Protein AF-A0A5S9PCF1-F1 (afdb_monomer)

Secondary structure (DSSP, 8-state):
-PPP--B-TTT--B---TTS-HHHHHHHHHHHHHHHHHHHHHHHHHHHHHT-------GGGSTTHHHHHHHTT-TT----GGG-TTEE-SSPPTT-EEEEETTEEEEE---GGGSTTHHHHHHHHHHHHHHHHHHHHHHHHHHHHHHHHHTTT-TTHHHHHHHHHHTSPPSSSPPP--HHHHHHHHHHTT--HHHHHHHT-SSHHHHHHHTTPPPSS----GGGSTTHHHHHHHHHHHHHHHHHHHHHHHHHHHHHHTTGGGTEEEEEEGGG-TT-EEEEETTT--EEE-------PPP---SS--EEEEEETTTTEEEEEETTEEEEEEPPHHHHHHHS---------SGGGHHHHHTT-TTT--EEE---SS---------TT-EE--SSSSEEEE-SPPPSSS--PEEEEEE-

Structure (mmCIF, N/CA/C/O backbone):
data_AF-A0A5S9PCF1-F1
#
_entry.id   AF-A0A5S9PCF1-F1
#
loop_
_atom_site.group_PDB
_atom_site.id
_atom_site.type_symbol
_atom_site.label_atom_id
_atom_site.label_alt_id
_atom_site.label_comp_id
_atom_site.label_asym_id
_atom_site.label_entity_id
_atom_site.label_seq_id
_atom_site.pdbx_PDB_ins_code
_atom_site.Cartn_x
_atom_site.Cartn_y
_atom_site.Cartn_z
_atom_site.occupancy
_atom_site.B_iso_or_equiv
_atom_site.auth_seq_id
_atom_site.auth_comp_id
_atom_site.auth_asym_id
_atom_site.auth_atom_id
_atom_site.pdbx_PDB_model_num
ATOM 1 N N . MET A 1 1 ? 89.317 -14.027 -157.100 1.00 59.47 1 MET A N 1
ATOM 2 C CA . MET A 1 1 ? 90.362 -13.408 -156.250 1.00 59.47 1 MET A CA 1
ATOM 3 C C . MET A 1 1 ? 90.127 -13.886 -154.819 1.00 59.47 1 MET A C 1
ATOM 5 O O . MET A 1 1 ? 88.976 -14.189 -154.530 1.00 59.47 1 MET A O 1
ATOM 9 N N . PRO A 1 2 ? 91.153 -14.058 -153.967 1.00 75.50 2 PRO A N 1
ATOM 10 C CA . PRO A 1 2 ? 90.941 -14.442 -152.569 1.00 75.50 2 PRO A CA 1
ATOM 11 C C . PRO A 1 2 ? 90.201 -13.333 -151.803 1.00 75.50 2 PRO A C 1
ATOM 13 O O . PRO A 1 2 ? 90.467 -12.156 -152.035 1.00 75.50 2 PRO A O 1
ATOM 16 N N . VAL A 1 3 ? 89.282 -13.720 -150.914 1.00 82.38 3 VAL A N 1
ATOM 17 C CA . VAL A 1 3 ? 88.486 -12.799 -150.083 1.00 82.38 3 VAL A CA 1
ATOM 18 C C . VAL A 1 3 ? 89.369 -12.189 -148.990 1.00 82.38 3 VAL A C 1
ATOM 20 O O . VAL A 1 3 ? 90.045 -12.917 -148.263 1.00 82.38 3 VAL A O 1
ATOM 23 N N . ILE A 1 4 ? 89.360 -10.863 -148.863 1.00 84.38 4 ILE A N 1
ATOM 24 C CA . ILE A 1 4 ? 90.070 -10.104 -147.825 1.00 84.38 4 ILE A CA 1
ATOM 25 C C . ILE A 1 4 ? 89.189 -10.011 -146.569 1.00 84.38 4 ILE A C 1
ATOM 27 O O . ILE A 1 4 ? 88.044 -9.567 -146.667 1.00 84.38 4 ILE A O 1
ATOM 31 N N . ASP A 1 5 ? 89.713 -10.402 -145.396 1.00 84.38 5 ASP A N 1
ATOM 32 C CA . ASP A 1 5 ? 88.968 -10.429 -144.122 1.00 84.38 5 ASP A CA 1
ATOM 33 C C . ASP A 1 5 ? 89.344 -9.301 -143.138 1.00 84.38 5 ASP A C 1
ATOM 35 O O . ASP A 1 5 ? 89.954 -9.539 -142.096 1.00 84.38 5 ASP A O 1
ATOM 39 N N . ASP A 1 6 ? 88.952 -8.061 -143.433 1.00 86.81 6 ASP A N 1
ATOM 40 C CA . ASP A 1 6 ? 89.089 -6.950 -142.478 1.00 86.81 6 ASP A CA 1
ATOM 41 C C . ASP A 1 6 ? 88.089 -7.062 -141.314 1.00 86.81 6 ASP A C 1
ATOM 43 O O . ASP A 1 6 ? 86.902 -7.297 -141.543 1.00 86.81 6 ASP A O 1
ATOM 47 N N . ARG A 1 7 ? 88.522 -6.816 -140.065 1.00 88.25 7 ARG A N 1
ATOM 48 C CA . ARG A 1 7 ? 87.665 -6.887 -138.859 1.00 88.25 7 ARG A CA 1
ATOM 49 C C . ARG A 1 7 ? 87.675 -5.619 -137.995 1.00 88.25 7 ARG A C 1
ATOM 51 O O . ARG A 1 7 ? 88.511 -4.722 -138.147 1.00 88.25 7 ARG A O 1
ATOM 58 N N . THR A 1 8 ? 86.691 -5.471 -137.104 1.00 86.19 8 THR A N 1
ATOM 59 C CA . THR A 1 8 ? 86.640 -4.394 -136.088 1.00 86.19 8 THR A CA 1
ATOM 60 C C . THR A 1 8 ? 87.544 -4.694 -134.893 1.00 86.19 8 THR A C 1
ATOM 62 O O . THR A 1 8 ? 87.569 -5.829 -134.439 1.00 86.19 8 THR A O 1
ATOM 65 N N . ALA A 1 9 ? 88.177 -3.678 -134.301 1.00 87.31 9 ALA A N 1
ATOM 66 C CA . ALA A 1 9 ? 89.127 -3.866 -133.200 1.00 87.31 9 ALA A CA 1
ATOM 67 C C . ALA A 1 9 ? 88.503 -4.325 -131.865 1.00 87.31 9 ALA A C 1
ATOM 69 O O . ALA A 1 9 ? 89.160 -5.021 -131.104 1.00 87.31 9 ALA A O 1
ATOM 70 N N . VAL A 1 10 ? 87.259 -3.925 -131.566 1.00 84.94 10 VAL A N 1
ATOM 71 C CA . VAL A 1 10 ? 86.639 -4.172 -130.246 1.00 84.94 10 VAL A CA 1
ATOM 72 C C . VAL A 1 10 ? 85.819 -5.460 -130.227 1.00 84.94 10 VAL A C 1
ATOM 74 O O . VAL A 1 10 ? 85.924 -6.241 -129.291 1.00 84.94 10 VAL A O 1
ATOM 77 N N . LEU A 1 11 ? 85.001 -5.684 -131.260 1.00 85.31 11 LEU A N 1
ATOM 78 C CA . LEU A 1 11 ? 84.053 -6.804 -131.308 1.00 85.31 11 LEU A CA 1
ATOM 79 C C . LEU A 1 11 ? 84.497 -7.944 -132.241 1.00 85.31 11 LEU A C 1
ATOM 81 O O . LEU A 1 11 ? 83.763 -8.915 -132.397 1.00 85.31 11 LEU A O 1
ATOM 85 N N . ASP A 1 12 ? 85.664 -7.821 -132.889 1.00 88.94 12 ASP A N 1
ATOM 86 C CA . ASP A 1 12 ? 86.187 -8.789 -133.870 1.00 88.94 12 ASP A CA 1
ATOM 87 C C . ASP A 1 12 ? 85.146 -9.241 -134.925 1.00 88.94 12 ASP A C 1
ATOM 89 O O . ASP A 1 12 ? 85.028 -10.421 -135.283 1.00 88.94 12 ASP A O 1
ATOM 93 N N . VAL A 1 13 ? 84.329 -8.302 -135.414 1.00 90.00 13 VAL A N 1
ATOM 94 C CA . VAL A 1 13 ? 83.329 -8.574 -136.455 1.00 90.00 13 VAL A CA 1
ATOM 95 C C . VAL A 1 13 ? 83.858 -8.218 -137.852 1.00 90.00 13 VAL A C 1
ATOM 97 O O . VAL A 1 13 ? 84.589 -7.228 -137.970 1.00 90.00 13 VAL A O 1
ATOM 100 N N . PRO A 1 14 ? 83.521 -8.992 -138.905 1.00 90.62 14 PRO A N 1
ATOM 101 C CA . PRO A 1 14 ? 83.924 -8.694 -140.284 1.00 90.62 14 PRO A CA 1
ATOM 102 C C . PRO A 1 14 ? 83.436 -7.323 -140.781 1.00 90.62 14 PRO A C 1
ATOM 104 O O . PRO A 1 14 ? 82.360 -6.867 -140.403 1.00 90.62 14 PRO A O 1
ATOM 107 N N . LYS A 1 15 ? 84.215 -6.679 -141.657 1.00 87.94 15 LYS A N 1
ATOM 108 C CA . LYS A 1 15 ? 83.895 -5.419 -142.352 1.00 87.94 15 LYS A CA 1
ATOM 109 C C . LYS A 1 15 ? 83.917 -5.619 -143.874 1.00 87.94 15 LYS A C 1
ATOM 111 O O . LYS A 1 15 ? 84.813 -6.325 -144.343 1.00 87.94 15 LYS A O 1
ATOM 116 N N . PRO A 1 16 ? 83.032 -4.964 -144.649 1.00 87.75 16 PRO A N 1
ATOM 117 C CA . PRO A 1 16 ? 83.111 -4.970 -146.110 1.00 87.75 16 PRO A CA 1
ATOM 118 C C . PRO A 1 16 ? 84.4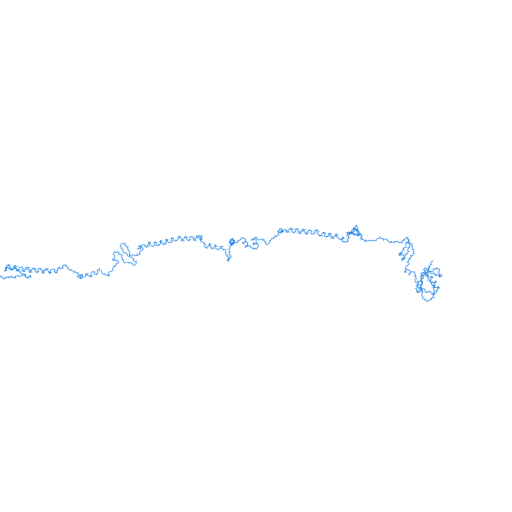72 -4.472 -146.601 1.00 87.75 16 PRO A C 1
ATOM 120 O O . PRO A 1 16 ? 85.030 -3.533 -146.027 1.00 87.75 16 PRO A O 1
ATOM 123 N N . ASN A 1 17 ? 84.990 -5.078 -147.664 1.00 86.62 17 ASN A N 1
ATOM 124 C CA . ASN A 1 17 ? 86.215 -4.645 -148.315 1.00 86.62 17 ASN A CA 1
ATOM 125 C C . ASN A 1 17 ? 85.953 -4.458 -149.813 1.00 86.62 17 ASN A C 1
ATOM 127 O O . ASN A 1 17 ? 85.521 -5.375 -150.502 1.00 86.62 17 ASN A O 1
ATOM 131 N N . ALA A 1 18 ? 86.272 -3.270 -150.330 1.00 85.56 18 ALA A N 1
ATOM 132 C CA . ALA A 1 18 ? 85.991 -2.884 -151.713 1.00 85.56 18 ALA A CA 1
ATOM 133 C C . ALA A 1 18 ? 86.657 -3.776 -152.785 1.00 85.56 18 ALA A C 1
ATOM 135 O O . ALA A 1 18 ? 86.274 -3.701 -153.950 1.00 85.56 18 ALA A O 1
ATOM 136 N N . ALA A 1 19 ? 87.650 -4.592 -152.418 1.00 85.00 19 ALA A N 1
ATOM 137 C CA . ALA A 1 19 ? 88.296 -5.551 -153.312 1.00 85.00 19 ALA A CA 1
ATOM 138 C C . ALA A 1 19 ? 87.592 -6.922 -153.372 1.00 85.00 19 ALA A C 1
ATOM 140 O O . ALA A 1 19 ? 87.939 -7.741 -154.226 1.00 85.00 19 ALA A O 1
ATOM 141 N N . ASN A 1 20 ? 86.627 -7.191 -152.489 1.00 87.44 20 ASN A N 1
ATOM 142 C CA . ASN A 1 20 ? 85.853 -8.429 -152.492 1.00 87.44 20 ASN A CA 1
ATOM 143 C C . ASN A 1 20 ? 84.690 -8.355 -153.484 1.00 87.44 20 ASN A C 1
ATOM 145 O O . ASN A 1 20 ? 84.145 -7.288 -153.769 1.00 87.44 20 ASN A O 1
ATOM 149 N N . ASN A 1 21 ? 84.251 -9.516 -153.973 1.00 90.31 21 ASN A N 1
ATOM 150 C CA . ASN A 1 21 ? 82.984 -9.584 -154.689 1.00 90.31 21 ASN A CA 1
ATOM 151 C C . ASN A 1 21 ? 81.827 -9.326 -153.718 1.00 90.31 21 ASN A C 1
ATOM 153 O O . ASN A 1 21 ? 81.862 -9.745 -152.560 1.00 90.31 21 ASN A O 1
ATOM 157 N N . LEU A 1 22 ? 80.756 -8.710 -154.221 1.00 86.56 22 LEU A N 1
ATOM 158 C CA . LEU A 1 22 ? 79.568 -8.392 -153.426 1.00 86.56 22 LEU A CA 1
ATOM 159 C C . LEU A 1 22 ? 78.981 -9.625 -152.719 1.00 86.56 22 LEU A C 1
ATOM 161 O O . LEU A 1 22 ? 78.532 -9.518 -151.584 1.00 86.56 22 LEU A O 1
ATOM 165 N N . SER A 1 23 ? 79.009 -10.795 -153.362 1.00 86.38 23 SER A N 1
ATOM 166 C CA . SER A 1 23 ? 78.534 -12.051 -152.769 1.00 86.38 23 SER A CA 1
ATOM 167 C C . SER A 1 23 ? 79.299 -12.439 -151.502 1.00 86.38 23 SER A C 1
ATOM 169 O O . SER A 1 23 ? 78.690 -12.904 -150.542 1.00 86.38 23 SER A O 1
ATOM 171 N N . ASP A 1 24 ? 80.612 -12.211 -151.481 1.00 87.19 24 ASP A N 1
ATOM 172 C CA . ASP A 1 24 ? 81.474 -12.582 -150.357 1.00 87.19 24 ASP A CA 1
ATOM 173 C C . ASP A 1 24 ? 81.300 -11.592 -149.197 1.00 87.19 24 ASP A C 1
ATOM 175 O O . ASP A 1 24 ? 81.239 -11.981 -148.031 1.00 87.19 24 ASP A O 1
ATOM 179 N N . ASP A 1 25 ? 81.141 -10.304 -149.511 1.00 86.62 25 ASP A N 1
ATOM 180 C CA . ASP A 1 25 ? 80.898 -9.273 -148.502 1.00 86.62 25 ASP A CA 1
ATOM 181 C C . ASP A 1 25 ? 79.483 -9.328 -147.909 1.00 86.62 25 ASP A C 1
ATOM 183 O O . ASP A 1 25 ? 79.316 -9.030 -146.726 1.00 86.62 25 ASP A O 1
ATOM 187 N N . VAL A 1 26 ? 78.473 -9.769 -148.668 1.00 89.50 26 VAL A N 1
ATOM 188 C CA . VAL A 1 26 ? 77.123 -10.023 -148.129 1.00 89.50 26 VAL A CA 1
ATOM 189 C C . VAL A 1 26 ? 77.159 -11.123 -147.065 1.00 89.50 26 VAL A C 1
ATOM 191 O O . VAL A 1 26 ? 76.554 -10.966 -146.003 1.00 89.50 26 VAL A O 1
ATOM 194 N N . GLU A 1 27 ? 77.914 -12.198 -147.287 1.00 87.00 27 GLU A N 1
ATOM 195 C CA . GLU A 1 27 ? 78.048 -13.275 -146.300 1.00 87.00 27 GLU A CA 1
ATOM 196 C C . GLU A 1 27 ? 78.838 -12.826 -145.058 1.00 87.00 27 GLU A C 1
ATOM 198 O O . GLU A 1 27 ? 78.488 -13.148 -143.919 1.00 87.00 27 GLU A O 1
ATOM 203 N N . ARG A 1 28 ? 79.864 -11.990 -145.243 1.00 89.94 28 ARG A N 1
ATOM 204 C CA . ARG A 1 28 ? 80.618 -11.394 -144.128 1.00 89.94 28 ARG A CA 1
ATOM 205 C C . ARG A 1 28 ? 79.772 -10.411 -143.315 1.00 89.94 28 ARG A C 1
ATOM 207 O O . ARG A 1 28 ? 79.881 -10.388 -142.089 1.00 89.94 28 ARG A O 1
ATOM 214 N N . LEU A 1 29 ? 78.884 -9.656 -143.962 1.00 87.94 29 LEU A N 1
ATOM 215 C CA . LEU A 1 29 ? 77.901 -8.805 -143.286 1.00 87.94 29 LEU A CA 1
ATOM 216 C C . LEU A 1 29 ? 76.869 -9.625 -142.500 1.00 87.94 29 LEU A C 1
ATOM 218 O O . LEU A 1 29 ? 76.511 -9.234 -141.388 1.00 87.94 29 LEU A O 1
ATOM 222 N N . ARG A 1 30 ? 76.441 -10.786 -143.016 1.00 88.75 30 ARG A N 1
ATOM 223 C CA . ARG A 1 30 ? 75.587 -11.727 -142.271 1.00 88.75 30 ARG A CA 1
ATOM 224 C C . ARG A 1 30 ? 76.273 -12.187 -140.978 1.00 88.75 30 ARG A C 1
ATOM 226 O O . ARG A 1 30 ? 75.682 -12.099 -139.904 1.00 88.75 30 ARG A O 1
ATOM 233 N N . LEU A 1 31 ? 77.545 -12.585 -141.064 1.00 86.81 31 LEU A N 1
ATOM 234 C CA . LEU A 1 31 ? 78.361 -12.980 -139.907 1.00 86.81 31 LEU A CA 1
ATOM 235 C C . LEU A 1 31 ? 78.581 -11.832 -138.909 1.00 86.81 31 LEU A C 1
ATOM 237 O O . LEU A 1 31 ? 78.556 -12.048 -137.695 1.00 86.81 31 LEU A O 1
ATOM 241 N N . MET A 1 32 ? 78.781 -10.604 -139.399 1.00 90.50 32 MET A N 1
ATOM 242 C CA . MET A 1 32 ? 78.859 -9.409 -138.555 1.00 90.50 32 MET A CA 1
ATOM 243 C C . MET A 1 32 ? 77.568 -9.211 -137.754 1.00 90.50 32 MET A C 1
ATOM 245 O O . MET A 1 32 ? 77.632 -8.982 -136.545 1.00 90.50 32 MET A O 1
ATOM 249 N N . ALA A 1 33 ? 76.411 -9.311 -138.414 1.00 89.12 33 ALA A N 1
ATOM 250 C CA . ALA A 1 33 ? 75.114 -9.133 -137.772 1.00 89.12 33 ALA A CA 1
ATOM 251 C C . ALA A 1 33 ? 74.867 -10.185 -136.675 1.00 89.12 33 ALA A C 1
ATOM 253 O O . ALA A 1 33 ? 74.426 -9.833 -135.581 1.00 89.12 33 ALA A O 1
ATOM 254 N N . GLU A 1 34 ? 75.226 -11.449 -136.921 1.00 90.25 34 GLU A N 1
ATOM 255 C CA . GLU A 1 34 ? 75.108 -12.523 -135.923 1.00 90.25 34 GLU A CA 1
ATOM 256 C C . GLU A 1 34 ? 76.009 -12.290 -134.707 1.00 90.25 34 GLU A C 1
ATOM 258 O O . GLU A 1 34 ? 75.546 -12.367 -133.567 1.00 90.25 34 GLU A O 1
ATOM 263 N N . LYS A 1 35 ? 77.283 -11.936 -134.924 1.00 88.06 35 LYS A N 1
ATOM 264 C CA . LYS A 1 35 ? 78.202 -11.643 -133.815 1.00 88.06 35 LYS A CA 1
ATOM 265 C C . LYS A 1 35 ? 77.757 -10.429 -132.992 1.00 88.06 35 LYS A C 1
ATOM 267 O O . LYS A 1 35 ? 77.874 -10.446 -131.767 1.00 88.06 35 LYS A O 1
ATOM 272 N N . LEU A 1 36 ? 77.230 -9.387 -133.639 1.00 90.62 36 LEU A N 1
ATOM 273 C CA . LEU A 1 36 ? 76.722 -8.205 -132.941 1.00 90.62 36 LEU A CA 1
ATOM 274 C C . LEU A 1 36 ? 75.495 -8.539 -132.078 1.00 90.62 36 LEU A C 1
ATOM 276 O O . LEU A 1 36 ? 75.405 -8.072 -130.943 1.00 90.62 36 LEU A O 1
ATOM 280 N N . ALA A 1 37 ? 74.587 -9.383 -132.580 1.00 91.25 37 ALA A N 1
ATOM 281 C CA . ALA A 1 37 ? 73.420 -9.834 -131.823 1.00 91.25 37 ALA A CA 1
ATOM 282 C C . ALA A 1 37 ? 73.819 -10.568 -130.528 1.00 91.25 37 ALA A C 1
ATOM 284 O O . ALA A 1 37 ? 73.242 -10.307 -129.471 1.00 91.25 37 ALA A O 1
ATOM 285 N N . VAL A 1 38 ? 74.850 -11.420 -130.584 1.00 90.31 38 VAL A N 1
ATOM 286 C CA . VAL A 1 38 ? 75.384 -12.122 -129.403 1.00 90.31 38 VAL A CA 1
ATOM 287 C C . VAL A 1 38 ? 75.935 -11.140 -128.362 1.00 90.31 38 VAL A C 1
ATOM 289 O O . VAL A 1 38 ? 75.616 -11.258 -127.179 1.00 90.31 38 VAL A O 1
ATOM 292 N N . ALA A 1 39 ? 76.715 -10.141 -128.785 1.00 90.50 39 ALA A N 1
ATOM 293 C CA . ALA A 1 39 ? 77.295 -9.154 -127.870 1.00 90.50 39 ALA A CA 1
ATOM 294 C C . ALA A 1 39 ? 76.225 -8.293 -127.170 1.00 90.50 39 ALA A C 1
ATOM 296 O O . ALA A 1 39 ? 76.317 -8.034 -125.969 1.00 90.50 39 ALA A O 1
ATOM 297 N N . ILE A 1 40 ? 75.181 -7.884 -127.899 1.00 91.94 40 ILE A N 1
ATOM 298 C CA . ILE A 1 40 ? 74.060 -7.118 -127.331 1.00 91.94 40 ILE A CA 1
ATOM 299 C C . ILE A 1 40 ? 73.311 -7.951 -126.281 1.00 91.94 40 ILE A C 1
ATOM 301 O O . ILE A 1 40 ? 72.964 -7.430 -125.220 1.00 91.94 40 ILE A O 1
ATOM 305 N N . HIS A 1 41 ? 73.096 -9.243 -126.546 1.00 90.75 41 HIS A N 1
ATOM 306 C CA . HIS A 1 41 ? 72.420 -10.132 -125.603 1.00 90.75 41 HIS A CA 1
ATOM 307 C C . HIS A 1 41 ? 73.198 -10.292 -124.286 1.00 90.75 41 HIS A C 1
ATOM 309 O O . HIS A 1 41 ? 72.597 -10.226 -123.214 1.00 90.75 41 HIS A O 1
ATOM 315 N N . ALA A 1 42 ? 74.526 -10.433 -124.347 1.00 88.50 42 ALA A N 1
ATOM 316 C CA . ALA A 1 42 ? 75.371 -10.558 -123.156 1.00 88.50 42 ALA A CA 1
ATOM 317 C C . ALA A 1 42 ? 75.289 -9.318 -122.244 1.00 88.50 42 ALA A C 1
ATOM 319 O O . ALA A 1 42 ? 75.060 -9.444 -121.040 1.00 88.50 42 ALA A O 1
ATOM 320 N N . ASN A 1 43 ? 75.371 -8.114 -122.818 1.00 89.44 43 ASN A N 1
ATOM 321 C CA . ASN A 1 43 ? 75.254 -6.872 -122.045 1.00 89.44 43 ASN A CA 1
ATOM 322 C C . ASN A 1 43 ? 73.871 -6.715 -121.391 1.00 89.44 43 ASN A C 1
ATOM 324 O O . ASN A 1 43 ? 73.771 -6.218 -120.268 1.00 89.44 43 ASN A O 1
ATOM 328 N N . ALA A 1 44 ? 72.802 -7.152 -122.065 1.00 88.31 44 ALA A N 1
ATOM 329 C CA . ALA A 1 44 ? 71.456 -7.117 -121.495 1.00 88.31 44 ALA A CA 1
ATOM 330 C C . ALA A 1 44 ? 71.335 -8.009 -120.244 1.00 88.31 44 ALA A C 1
ATOM 332 O O . ALA A 1 44 ? 70.683 -7.615 -119.275 1.00 88.31 44 ALA A O 1
ATOM 333 N N . GLN A 1 45 ? 71.999 -9.172 -120.228 1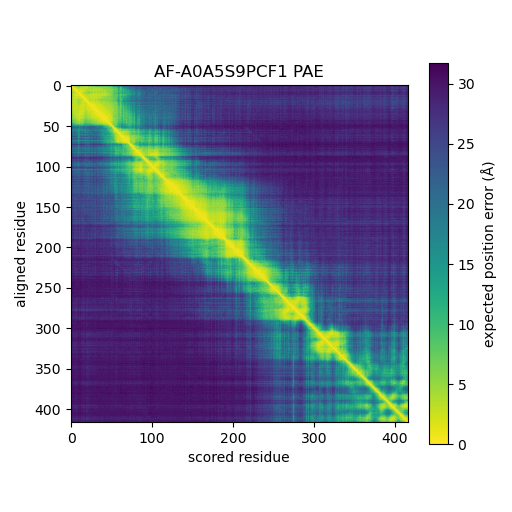.00 87.69 45 GLN A N 1
ATOM 334 C CA . GLN A 1 45 ? 72.025 -10.050 -119.054 1.00 87.69 45 GLN A CA 1
ATOM 335 C C . GLN A 1 45 ? 72.791 -9.431 -117.874 1.00 87.69 45 GLN A C 1
ATOM 337 O O . GLN A 1 45 ? 72.311 -9.494 -116.742 1.00 87.69 45 GLN A O 1
ATOM 342 N N . GLU A 1 46 ? 73.932 -8.776 -118.112 1.00 85.44 46 GLU A N 1
ATOM 343 C CA . GLU A 1 46 ? 74.692 -8.122 -117.033 1.00 85.44 46 GLU A CA 1
ATOM 344 C C . GLU A 1 46 ? 73.931 -6.960 -116.382 1.00 85.44 46 GLU A C 1
ATOM 346 O O . GLU A 1 46 ? 73.968 -6.796 -115.158 1.00 85.44 46 GLU A O 1
ATOM 351 N N . ILE A 1 47 ? 73.217 -6.164 -117.182 1.00 84.75 47 ILE A N 1
ATOM 352 C CA . ILE A 1 47 ? 72.390 -5.063 -116.672 1.00 84.75 47 ILE A CA 1
ATOM 353 C C . ILE A 1 47 ? 71.252 -5.611 -115.800 1.00 84.75 47 ILE A C 1
ATOM 355 O O . ILE A 1 47 ? 70.995 -5.062 -114.729 1.00 84.75 47 ILE A O 1
ATOM 359 N N . ALA A 1 48 ? 70.622 -6.720 -116.200 1.00 80.75 48 ALA A N 1
ATOM 360 C CA . ALA A 1 48 ? 69.554 -7.351 -115.424 1.00 80.75 48 ALA A CA 1
ATOM 361 C C . ALA A 1 48 ? 70.025 -7.847 -114.041 1.00 80.75 48 ALA A C 1
ATOM 363 O O . ALA A 1 48 ? 69.294 -7.703 -113.065 1.00 80.75 48 ALA A O 1
ATOM 364 N N . LEU A 1 49 ? 71.255 -8.366 -113.927 1.00 76.69 49 LEU A N 1
ATOM 365 C CA . LEU A 1 49 ? 71.826 -8.801 -112.642 1.00 76.69 49 LEU A CA 1
ATOM 366 C C . LEU A 1 49 ? 72.110 -7.639 -111.679 1.00 76.69 49 LEU A C 1
ATOM 368 O O . LEU A 1 49 ? 71.920 -7.782 -110.473 1.00 76.69 49 LEU A O 1
ATOM 372 N N . ARG A 1 50 ? 72.568 -6.490 -112.189 1.00 76.31 50 ARG A N 1
ATOM 373 C CA . ARG A 1 50 ? 72.881 -5.313 -111.353 1.00 76.31 50 ARG A CA 1
ATOM 374 C C . ARG A 1 50 ? 71.639 -4.526 -110.934 1.00 76.31 50 ARG A C 1
ATOM 376 O O . ARG A 1 50 ? 71.699 -3.783 -109.960 1.00 76.31 50 ARG A O 1
ATOM 383 N N . ALA A 1 51 ? 70.541 -4.672 -111.668 1.00 65.50 51 ALA A N 1
ATOM 384 C CA . ALA A 1 51 ? 69.322 -3.888 -111.513 1.00 65.50 51 ALA A CA 1
ATOM 385 C C . ALA A 1 51 ? 68.192 -4.634 -110.777 1.00 65.50 51 ALA A C 1
ATOM 387 O O . ALA A 1 51 ? 67.020 -4.376 -111.053 1.00 65.50 51 ALA A O 1
ATOM 388 N N . LEU A 1 52 ? 68.500 -5.549 -109.848 1.00 65.19 52 LEU A N 1
ATOM 389 C CA . LEU A 1 52 ? 67.473 -6.136 -108.978 1.00 65.19 52 LEU A CA 1
ATOM 390 C C . LEU A 1 52 ? 66.867 -5.033 -108.092 1.00 65.19 52 LEU A C 1
ATOM 392 O O . LEU A 1 52 ? 67.439 -4.619 -107.087 1.00 65.19 52 LEU A O 1
ATOM 396 N N . LEU A 1 53 ? 65.707 -4.543 -108.536 1.00 61.44 53 LEU A N 1
ATOM 397 C CA . LEU A 1 53 ? 64.936 -3.425 -107.987 1.00 61.44 53 LEU A CA 1
ATOM 398 C C . LEU A 1 53 ? 64.389 -3.705 -106.573 1.00 61.44 53 LEU A C 1
ATOM 400 O O . LEU A 1 53 ? 63.922 -2.787 -105.906 1.00 61.44 53 LEU A O 1
ATOM 404 N N . GLU A 1 54 ? 64.481 -4.946 -106.091 1.00 63.88 54 GLU A N 1
ATOM 405 C CA . GLU A 1 54 ? 64.015 -5.354 -104.768 1.00 63.88 54 GLU A CA 1
ATOM 406 C C . GLU A 1 54 ? 65.123 -6.089 -104.002 1.00 63.88 54 GLU A C 1
ATOM 408 O O . GLU A 1 54 ? 65.508 -7.207 -104.347 1.00 63.88 54 GLU A O 1
ATOM 413 N N . HIS A 1 55 ? 65.621 -5.466 -102.930 1.00 74.38 55 HIS A N 1
ATOM 414 C CA . HIS A 1 55 ? 66.349 -6.156 -101.865 1.00 74.38 55 HIS A CA 1
ATOM 415 C C . HIS A 1 55 ? 65.914 -5.624 -100.492 1.00 74.38 55 HIS A C 1
ATOM 417 O O . HIS A 1 55 ? 65.429 -4.499 -100.374 1.00 74.38 55 HIS A O 1
ATOM 423 N N . ALA A 1 56 ? 66.063 -6.451 -99.455 1.00 74.94 56 ALA A N 1
ATOM 424 C CA . ALA A 1 56 ? 65.707 -6.112 -98.080 1.00 74.94 56 ALA A CA 1
ATOM 425 C C . ALA A 1 56 ? 66.936 -5.659 -97.277 1.00 74.94 56 ALA A C 1
ATOM 427 O O . ALA A 1 56 ? 68.043 -6.164 -97.475 1.00 74.94 56 ALA A O 1
ATOM 428 N N . HIS A 1 57 ? 66.723 -4.754 -96.320 1.00 82.06 57 HIS A N 1
ATOM 429 C CA . HIS A 1 57 ? 67.699 -4.446 -95.279 1.00 82.06 57 HIS A CA 1
ATOM 430 C C . HIS A 1 57 ? 67.220 -5.015 -93.942 1.00 82.06 57 HIS A C 1
ATOM 432 O O . HIS A 1 57 ? 66.106 -4.731 -93.507 1.00 82.06 57 HIS A O 1
ATOM 438 N N . GLU A 1 58 ? 68.070 -5.780 -93.262 1.00 83.81 58 GLU A N 1
ATOM 439 C CA . GLU A 1 58 ? 67.880 -6.071 -91.844 1.00 83.81 58 GLU A CA 1
ATOM 440 C C . GLU A 1 58 ? 68.180 -4.813 -91.019 1.00 83.81 58 GLU A C 1
ATOM 442 O O . GLU A 1 58 ? 69.008 -3.985 -91.405 1.00 83.81 58 GLU A O 1
ATOM 447 N N . ILE A 1 59 ? 67.534 -4.662 -89.859 1.00 86.19 59 ILE A N 1
ATOM 448 C CA . ILE A 1 59 ? 67.696 -3.476 -88.998 1.00 86.19 59 ILE A CA 1
ATOM 449 C C . ILE A 1 59 ? 69.163 -3.245 -88.583 1.00 86.19 59 ILE A C 1
ATOM 451 O O . ILE A 1 59 ? 69.578 -2.106 -88.384 1.00 86.19 59 ILE A O 1
ATOM 455 N N . GLY A 1 60 ? 69.962 -4.320 -88.520 1.00 81.94 60 GLY A N 1
ATOM 456 C CA . GLY A 1 60 ? 71.397 -4.283 -88.227 1.00 81.94 60 GLY A CA 1
ATOM 457 C C . GLY A 1 60 ? 72.258 -3.638 -89.319 1.00 81.94 60 GLY A C 1
ATOM 458 O O . GLY A 1 60 ? 73.397 -3.275 -89.045 1.00 81.94 60 GLY A O 1
ATOM 459 N N . HIS A 1 61 ? 71.729 -3.439 -90.532 1.00 87.81 61 HIS A N 1
ATOM 460 C CA . HIS A 1 61 ? 72.427 -2.728 -91.610 1.00 87.81 61 HIS A CA 1
ATOM 461 C C . HIS A 1 61 ? 72.452 -1.204 -91.411 1.00 87.81 61 HIS A C 1
ATOM 463 O O . HIS A 1 61 ? 73.201 -0.512 -92.099 1.00 87.81 61 HIS A O 1
ATOM 469 N N . ILE A 1 62 ? 71.653 -0.673 -90.479 1.00 86.88 62 ILE A N 1
ATOM 470 C CA . ILE A 1 62 ? 71.632 0.750 -90.131 1.00 86.88 62 ILE A CA 1
ATOM 471 C C . ILE A 1 62 ? 72.325 0.918 -88.776 1.00 86.88 62 ILE A C 1
ATOM 473 O O . ILE A 1 62 ? 71.711 0.766 -87.717 1.00 86.88 62 ILE A O 1
ATOM 477 N N . THR A 1 63 ? 73.622 1.230 -88.811 1.00 88.12 63 THR A N 1
ATOM 478 C CA . THR A 1 63 ? 74.445 1.457 -87.614 1.00 88.12 63 THR A CA 1
ATOM 479 C C . THR A 1 63 ? 73.765 2.442 -86.653 1.00 88.12 63 THR A C 1
ATOM 481 O O . THR A 1 63 ? 73.477 3.578 -87.025 1.00 88.12 63 THR A O 1
ATOM 484 N N . GLY A 1 64 ? 73.515 2.009 -85.411 1.00 88.06 64 GLY A N 1
ATOM 485 C CA . GLY A 1 64 ? 72.951 2.830 -84.327 1.00 88.06 64 GLY A CA 1
ATOM 486 C C . GLY A 1 64 ? 71.419 2.848 -84.209 1.00 88.06 64 GLY A C 1
ATOM 487 O O . GLY A 1 64 ? 70.899 3.370 -83.223 1.00 88.06 64 GLY A O 1
ATOM 488 N N . LEU A 1 65 ? 70.674 2.260 -85.155 1.00 89.94 65 LEU A N 1
ATOM 489 C CA . LEU A 1 65 ? 69.204 2.271 -85.111 1.00 89.94 65 LEU A CA 1
ATOM 490 C C . LEU A 1 65 ? 68.632 1.431 -83.954 1.00 89.94 65 LEU A C 1
ATOM 492 O O . LEU A 1 65 ? 67.684 1.863 -83.299 1.00 89.94 65 LEU A O 1
ATOM 496 N N . LEU A 1 66 ? 69.211 0.256 -83.685 1.00 88.31 66 LEU A N 1
ATOM 497 C CA . LEU A 1 66 ? 68.771 -0.635 -82.602 1.00 88.31 66 LEU A CA 1
ATOM 498 C C . LEU A 1 66 ? 68.926 0.028 -81.226 1.00 88.31 66 LEU A C 1
ATOM 500 O O . LEU A 1 66 ? 68.006 -0.009 -80.411 1.00 88.31 66 LEU A O 1
ATOM 504 N N . ASP A 1 67 ? 70.066 0.678 -80.999 1.00 86.31 67 ASP A N 1
ATOM 505 C CA . ASP A 1 67 ? 70.359 1.367 -79.743 1.00 86.31 67 ASP A CA 1
ATOM 506 C C . ASP A 1 67 ? 69.423 2.561 -79.542 1.00 86.31 67 ASP A C 1
ATOM 508 O O . ASP A 1 67 ? 68.813 2.694 -78.483 1.00 86.31 67 ASP A O 1
ATOM 512 N N . ALA A 1 68 ? 69.214 3.377 -80.583 1.00 85.56 68 ALA A N 1
ATOM 513 C CA . ALA A 1 68 ? 68.289 4.506 -80.532 1.00 85.56 68 ALA A CA 1
ATOM 514 C C . ALA A 1 68 ? 66.848 4.074 -80.211 1.00 85.56 68 ALA A C 1
ATOM 516 O O . ALA A 1 68 ? 66.169 4.746 -79.432 1.00 85.56 68 ALA A O 1
ATOM 517 N N . LEU A 1 69 ? 66.377 2.955 -80.778 1.00 85.88 69 LEU A N 1
ATOM 518 C CA . LEU A 1 69 ? 65.054 2.405 -80.464 1.00 85.88 69 LEU A CA 1
ATOM 519 C C . LEU A 1 69 ? 64.972 1.910 -79.015 1.00 85.88 69 LEU A C 1
ATOM 521 O O . LEU A 1 69 ? 64.014 2.241 -78.318 1.00 85.88 69 LEU A O 1
ATOM 525 N N . ASN A 1 70 ? 65.982 1.171 -78.549 1.00 82.94 70 ASN A N 1
ATOM 526 C CA . ASN A 1 70 ? 66.031 0.661 -77.177 1.00 82.94 70 ASN A CA 1
ATOM 527 C C . ASN A 1 70 ? 66.101 1.793 -76.137 1.00 82.94 70 ASN A C 1
ATOM 529 O O . ASN A 1 70 ? 65.504 1.682 -75.068 1.00 82.94 70 ASN A O 1
ATOM 533 N N . SER A 1 71 ? 66.764 2.908 -76.456 1.00 81.06 71 SER A N 1
ATOM 534 C CA . SER A 1 71 ? 66.849 4.075 -75.572 1.00 81.06 71 SER A CA 1
ATOM 535 C C . SER A 1 71 ? 65.559 4.895 -75.486 1.00 81.06 71 SER A C 1
ATOM 537 O O . SER A 1 71 ? 65.375 5.613 -74.507 1.00 81.06 71 SER A O 1
ATOM 539 N N . LYS A 1 72 ? 64.640 4.806 -76.459 1.00 80.44 72 LYS A N 1
ATOM 540 C CA . LYS A 1 72 ? 63.369 5.555 -76.404 1.00 80.44 72 LYS A CA 1
ATOM 541 C C . LYS A 1 72 ? 62.354 5.004 -75.397 1.00 80.44 72 LYS A C 1
ATOM 543 O O . LYS A 1 72 ? 61.337 5.649 -75.167 1.00 80.44 72 LYS A O 1
ATOM 548 N N . SER A 1 73 ? 62.619 3.849 -74.790 1.00 68.75 73 SER A N 1
ATOM 549 C CA . SER A 1 73 ? 61.776 3.262 -73.746 1.00 68.75 73 SER A CA 1
ATOM 550 C C . SER A 1 73 ? 62.625 2.432 -72.776 1.00 68.75 73 SER A C 1
ATOM 552 O O . SER A 1 73 ? 62.487 1.208 -72.713 1.00 68.75 73 SER A O 1
ATOM 554 N N . ASP A 1 74 ? 63.514 3.075 -72.014 1.00 70.25 74 ASP A N 1
ATOM 555 C CA . ASP A 1 74 ? 64.232 2.397 -70.927 1.00 70.25 74 ASP A CA 1
ATOM 556 C C . ASP A 1 74 ? 63.211 1.802 -69.942 1.00 70.25 74 ASP A C 1
ATOM 558 O O . ASP A 1 74 ? 62.418 2.531 -69.358 1.00 70.25 74 ASP A O 1
ATOM 562 N N . LYS A 1 75 ? 63.208 0.480 -69.735 1.00 64.88 75 LYS A N 1
ATOM 563 C CA . LYS A 1 75 ? 62.284 -0.209 -68.808 1.00 64.88 75 LYS A CA 1
ATOM 564 C C . LYS A 1 75 ? 62.366 0.304 -67.364 1.00 64.88 75 LYS A C 1
ATOM 566 O O . LYS A 1 75 ? 61.526 -0.064 -66.548 1.00 64.88 75 LYS A O 1
ATOM 571 N N . THR A 1 76 ? 63.388 1.093 -67.039 1.00 72.62 76 THR A N 1
ATOM 572 C CA . THR A 1 76 ? 63.619 1.650 -65.707 1.00 72.62 76 THR A CA 1
ATOM 573 C C . THR A 1 76 ? 63.087 3.070 -65.512 1.00 72.62 76 THR A C 1
ATOM 575 O O . THR A 1 76 ? 63.124 3.553 -64.376 1.00 72.62 76 THR A O 1
ATOM 578 N N . HIS A 1 77 ? 62.545 3.731 -66.547 1.00 76.56 77 HIS A N 1
ATOM 579 C CA . HIS A 1 77 ? 61.911 5.034 -66.341 1.00 76.56 77 HIS A CA 1
ATOM 580 C C . HIS A 1 77 ? 60.684 4.884 -65.428 1.00 76.56 77 HIS A C 1
ATOM 582 O O . HIS A 1 77 ? 59.838 4.010 -65.617 1.00 76.56 77 HIS A O 1
ATOM 588 N N . LYS A 1 78 ? 60.617 5.723 -64.393 1.00 75.75 78 LYS A N 1
ATOM 589 C CA . LYS A 1 78 ? 59.472 5.826 -63.487 1.00 75.75 78 LYS A CA 1
ATOM 590 C C . LYS A 1 78 ? 58.746 7.115 -63.821 1.00 75.75 78 LYS A C 1
ATOM 592 O O . LYS A 1 78 ? 59.390 8.157 -63.850 1.00 75.75 78 LYS A O 1
ATOM 597 N N . HIS A 1 79 ? 57.439 7.041 -64.037 1.00 79.31 79 HIS A N 1
ATOM 598 C CA . HIS A 1 79 ? 56.623 8.242 -64.157 1.00 79.31 79 HIS A CA 1
ATOM 599 C C . HIS A 1 79 ? 56.519 8.923 -62.789 1.00 79.31 79 HIS A C 1
ATOM 601 O O . HIS A 1 79 ? 56.160 8.275 -61.799 1.00 79.31 79 HIS A O 1
ATOM 607 N N . ALA A 1 80 ? 56.868 10.204 -62.722 1.00 80.44 80 ALA A N 1
ATOM 608 C CA . ALA A 1 80 ? 56.550 11.052 -61.585 1.00 80.44 80 ALA A CA 1
ATOM 609 C C . ALA A 1 80 ? 55.066 11.441 -61.638 1.00 80.44 80 ALA A C 1
ATOM 611 O O . ALA A 1 80 ? 54.428 11.375 -62.687 1.00 80.44 80 ALA A O 1
ATOM 612 N N . LEU A 1 81 ? 54.503 11.872 -60.509 1.00 82.19 81 LEU A N 1
ATOM 613 C CA . LEU A 1 81 ? 53.130 12.383 -60.497 1.00 82.19 81 LEU A CA 1
ATOM 614 C C . LEU A 1 81 ? 52.983 13.637 -61.381 1.00 82.19 81 LEU A C 1
ATOM 616 O O . LEU A 1 81 ? 51.940 13.821 -61.995 1.00 82.19 81 LEU A O 1
ATOM 620 N N . ASP A 1 82 ? 54.061 14.415 -61.516 1.00 76.25 82 ASP A N 1
ATOM 621 C CA . ASP A 1 82 ? 54.161 15.580 -62.405 1.00 76.25 82 ASP A CA 1
ATOM 622 C C . ASP A 1 82 ? 54.174 15.218 -63.905 1.00 76.25 82 ASP A C 1
ATOM 624 O O . ASP A 1 82 ? 53.989 16.095 -64.748 1.00 76.25 82 ASP A O 1
ATOM 628 N N . ASP A 1 83 ? 54.357 13.938 -64.263 1.00 81.75 83 ASP A N 1
ATOM 629 C CA . ASP A 1 83 ? 54.257 13.476 -65.657 1.00 81.75 83 ASP A CA 1
ATOM 630 C C . ASP A 1 83 ? 52.796 13.285 -66.106 1.00 81.75 83 ASP A C 1
ATOM 632 O O . ASP A 1 83 ? 52.522 13.073 -67.291 1.00 81.75 83 ASP A O 1
ATOM 636 N N . LEU A 1 84 ? 51.841 13.331 -65.172 1.00 87.00 84 LEU A N 1
ATOM 637 C CA . LEU A 1 84 ? 50.418 13.184 -65.455 1.00 87.00 84 LEU A CA 1
ATOM 638 C C . LEU A 1 84 ? 49.806 14.553 -65.772 1.00 87.00 84 LEU A C 1
ATOM 640 O O . LEU A 1 84 ? 49.806 15.462 -64.950 1.00 87.00 84 LEU A O 1
ATOM 644 N N . SER A 1 85 ? 49.232 14.704 -66.969 1.00 87.38 85 SER A N 1
ATOM 645 C CA . SER A 1 85 ? 48.674 15.985 -67.439 1.00 87.38 85 SER A CA 1
ATOM 646 C C . SER A 1 85 ? 47.469 16.487 -66.635 1.00 87.38 85 SER A C 1
ATOM 648 O O . SER A 1 85 ? 47.126 17.668 -66.697 1.00 87.38 85 SER A O 1
ATOM 650 N N . ASP A 1 86 ? 46.791 15.583 -65.933 1.00 89.62 86 ASP A N 1
ATOM 651 C CA . ASP A 1 86 ? 45.621 15.847 -65.102 1.00 89.62 86 ASP A CA 1
ATOM 652 C C . ASP A 1 86 ? 45.955 15.902 -63.606 1.00 89.62 86 ASP A C 1
ATOM 654 O O . ASP A 1 86 ? 45.036 16.020 -62.798 1.00 89.62 86 ASP A O 1
ATOM 658 N N . VAL A 1 87 ? 47.236 15.858 -63.224 1.00 88.31 87 VAL A N 1
ATOM 659 C CA . VAL A 1 87 ? 47.681 16.005 -61.836 1.00 88.31 87 VAL A CA 1
ATOM 660 C C . VAL A 1 87 ? 48.505 17.282 -61.684 1.00 88.31 87 VAL A C 1
ATOM 662 O O . VAL A 1 87 ? 49.359 17.610 -62.498 1.00 88.31 87 VAL A O 1
ATOM 665 N N . ASP A 1 88 ? 48.215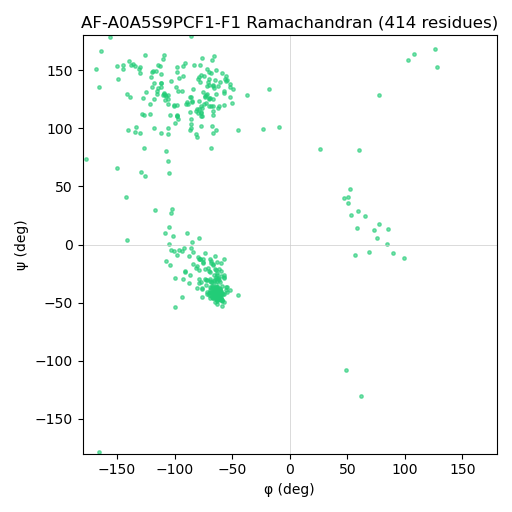 18.036 -60.634 1.00 84.00 88 ASP A N 1
ATOM 666 C CA . ASP A 1 88 ? 48.905 19.262 -60.249 1.00 84.00 88 ASP A CA 1
ATOM 667 C C . ASP A 1 88 ? 49.338 19.093 -58.792 1.00 84.00 88 ASP A C 1
ATOM 669 O O . ASP A 1 88 ? 48.617 19.431 -57.847 1.00 84.00 88 ASP A O 1
ATOM 673 N N . ALA A 1 89 ? 50.474 18.420 -58.611 1.00 72.25 89 ALA A N 1
ATOM 674 C CA . ALA A 1 89 ? 50.957 17.988 -57.307 1.00 72.25 89 ALA A CA 1
ATOM 675 C C . ALA A 1 89 ? 52.418 18.396 -57.065 1.00 72.25 89 ALA A C 1
ATOM 677 O O . ALA A 1 89 ? 53.253 17.517 -56.837 1.00 72.25 89 ALA A O 1
ATOM 678 N N . PRO A 1 90 ? 52.730 19.708 -57.037 1.00 66.50 90 PRO A N 1
ATOM 679 C CA . PRO A 1 90 ? 54.052 20.165 -56.643 1.00 66.50 90 PRO A CA 1
ATOM 680 C C . PRO A 1 90 ? 54.260 19.844 -55.154 1.00 66.50 90 PRO A C 1
ATOM 682 O O . PRO A 1 90 ? 53.816 20.577 -54.277 1.00 66.50 90 PRO A O 1
ATOM 685 N N . ASP A 1 91 ? 54.901 18.707 -54.892 1.00 68.19 91 ASP A N 1
ATOM 686 C CA . ASP A 1 91 ? 55.350 18.216 -53.585 1.00 68.19 91 ASP A CA 1
ATOM 687 C C . ASP A 1 91 ? 54.216 18.006 -52.546 1.00 68.19 91 ASP A C 1
ATOM 689 O O . ASP A 1 91 ? 53.946 18.869 -51.701 1.00 68.19 91 ASP A O 1
ATOM 693 N N . PRO A 1 92 ? 53.487 16.868 -52.587 1.00 70.94 92 PRO A N 1
ATOM 694 C CA . PRO A 1 92 ? 52.388 16.635 -51.662 1.00 70.94 92 PRO A CA 1
ATOM 695 C C . PRO A 1 92 ? 52.904 16.595 -50.218 1.00 70.94 92 PRO A C 1
ATOM 697 O O . PRO A 1 92 ? 53.668 15.708 -49.839 1.00 70.94 92 PRO A O 1
ATOM 700 N N . ALA A 1 93 ? 52.439 17.531 -49.386 1.00 75.81 93 ALA A N 1
ATOM 701 C CA . ALA A 1 93 ? 52.701 17.485 -47.954 1.00 75.81 93 ALA A CA 1
ATOM 702 C C . ALA A 1 93 ? 52.232 16.142 -47.362 1.00 75.81 93 ALA A C 1
ATOM 704 O O . ALA A 1 93 ? 51.221 15.570 -47.786 1.00 75.81 93 ALA A O 1
ATOM 705 N N . ASN A 1 94 ? 52.964 15.637 -46.363 1.00 79.81 94 ASN A N 1
ATOM 706 C CA . ASN A 1 94 ? 52.614 14.384 -45.693 1.00 79.81 94 ASN A CA 1
ATOM 707 C C . ASN A 1 94 ? 51.148 14.413 -45.222 1.00 79.81 94 ASN A C 1
ATOM 709 O O . ASN A 1 94 ? 50.707 15.392 -44.622 1.00 79.81 94 ASN A O 1
ATOM 713 N N . TYR A 1 95 ? 50.427 13.311 -45.459 1.00 80.06 95 TYR A N 1
ATOM 714 C CA . TYR A 1 95 ? 49.012 13.105 -45.098 1.00 80.06 95 TYR A CA 1
ATOM 715 C C . TYR A 1 95 ? 47.970 13.868 -45.931 1.00 80.06 95 TYR A C 1
ATOM 717 O O . TYR A 1 95 ? 46.794 13.893 -45.563 1.00 80.06 95 TYR A O 1
ATOM 725 N N . HIS A 1 96 ? 48.356 14.452 -47.065 1.00 86.62 96 HIS A N 1
ATOM 726 C CA . HIS A 1 96 ? 47.393 14.947 -48.046 1.00 86.62 96 HIS A CA 1
ATOM 727 C C . HIS A 1 96 ? 46.807 13.810 -48.891 1.00 86.62 96 HIS A C 1
ATOM 729 O O . HIS A 1 96 ? 47.420 12.758 -49.082 1.00 86.62 96 HIS A O 1
ATOM 735 N N . VAL A 1 97 ? 45.604 14.043 -49.409 1.00 86.56 97 VAL A N 1
ATOM 736 C CA . VAL A 1 97 ? 44.934 13.168 -50.373 1.00 86.56 97 VAL A CA 1
ATOM 737 C C . VAL A 1 97 ? 44.836 13.881 -51.719 1.00 86.56 97 VAL A C 1
ATOM 739 O O . VAL A 1 97 ? 44.815 15.111 -51.778 1.00 86.56 97 VAL A O 1
ATOM 742 N N . MET A 1 98 ? 44.770 13.113 -52.808 1.00 86.44 98 MET A N 1
ATOM 743 C CA . MET A 1 98 ? 44.467 13.676 -54.123 1.00 86.44 98 MET A CA 1
ATOM 744 C C . MET A 1 98 ? 42.974 13.958 -54.201 1.00 86.44 98 MET A C 1
ATOM 746 O O . MET A 1 98 ? 42.150 13.049 -54.086 1.00 86.44 98 MET A O 1
ATOM 750 N N . VAL A 1 99 ? 42.631 15.223 -54.391 1.00 85.94 99 VAL A N 1
ATOM 751 C CA . VAL A 1 99 ? 41.252 15.687 -54.520 1.00 85.94 99 VAL A CA 1
ATOM 752 C C . VAL A 1 99 ? 41.089 16.286 -55.899 1.00 85.94 99 VAL A C 1
ATOM 754 O O . VAL A 1 99 ? 41.969 16.992 -56.388 1.00 85.94 99 VAL A O 1
ATOM 757 N N . ARG A 1 100 ? 39.961 16.007 -56.545 1.00 85.88 100 ARG A N 1
ATOM 758 C CA . ARG A 1 100 ? 39.654 16.604 -57.839 1.00 85.88 100 ARG A CA 1
ATOM 759 C C . ARG A 1 100 ? 39.092 18.009 -57.634 1.00 85.88 100 ARG A C 1
ATOM 761 O O . ARG A 1 100 ? 38.013 18.156 -57.064 1.00 85.88 100 ARG A O 1
ATOM 768 N N . ILE A 1 101 ? 39.818 19.027 -58.090 1.00 83.56 101 ILE A N 1
ATOM 769 C CA . ILE A 1 101 ? 39.390 20.430 -58.049 1.00 83.56 101 ILE A CA 1
ATOM 770 C C . ILE A 1 101 ? 39.388 20.959 -59.485 1.00 83.56 101 ILE A C 1
ATOM 772 O O . ILE A 1 101 ? 40.432 21.068 -60.127 1.00 83.56 101 ILE A O 1
ATOM 776 N N . GLY A 1 102 ? 38.196 21.257 -60.007 1.00 86.69 102 GLY A N 1
ATOM 777 C CA . GLY A 1 102 ? 38.016 21.493 -61.441 1.00 86.69 102 GLY A CA 1
ATOM 778 C C . GLY A 1 102 ? 38.370 20.239 -62.250 1.00 86.69 102 GLY A C 1
ATOM 779 O O . GLY A 1 102 ? 37.924 19.140 -61.920 1.00 86.69 102 GLY A O 1
ATOM 780 N N . ASP A 1 103 ? 39.199 20.399 -63.283 1.00 89.12 103 ASP A N 1
ATOM 781 C CA . ASP A 1 103 ? 39.592 19.307 -64.186 1.00 89.12 103 ASP A CA 1
ATOM 782 C C . ASP A 1 103 ? 40.879 18.575 -63.777 1.00 89.12 103 ASP A C 1
ATOM 784 O O . ASP A 1 103 ? 41.237 17.589 -64.422 1.00 89.12 103 ASP A O 1
ATOM 788 N N . LYS A 1 104 ? 41.553 19.008 -62.703 1.00 90.00 104 LYS A N 1
ATOM 789 C CA . LYS A 1 104 ? 42.814 18.419 -62.234 1.00 90.00 104 LYS A CA 1
ATOM 790 C C . LYS A 1 104 ? 42.686 17.751 -60.863 1.00 90.00 104 LYS A C 1
ATOM 792 O O . LYS A 1 104 ? 41.854 18.126 -60.035 1.00 90.00 104 LYS A O 1
ATOM 797 N N . TRP A 1 105 ? 43.556 16.785 -60.607 1.00 90.50 105 TRP A N 1
ATOM 798 C CA . TRP A 1 105 ? 43.847 16.233 -59.292 1.00 90.50 105 TRP A CA 1
ATOM 799 C C . TRP A 1 105 ? 44.897 17.090 -58.600 1.00 90.50 105 TRP A C 1
ATOM 801 O O . TRP A 1 105 ? 45.985 17.281 -59.131 1.00 90.50 105 TRP A O 1
ATOM 811 N N . VAL A 1 106 ? 44.582 17.589 -57.412 1.00 87.88 106 VAL A N 1
ATOM 812 C CA . VAL A 1 106 ? 45.499 18.385 -56.595 1.00 87.88 106 VAL A CA 1
ATOM 813 C C . VAL A 1 106 ? 45.751 17.697 -55.261 1.00 87.88 106 VAL A C 1
ATOM 815 O O . VAL A 1 106 ? 44.868 17.033 -54.714 1.00 87.88 106 VAL A O 1
ATOM 818 N N . SER A 1 107 ? 46.946 17.886 -54.706 1.00 88.50 107 SER A N 1
ATOM 819 C CA . SER A 1 107 ? 47.246 17.469 -53.335 1.00 88.50 107 SER A CA 1
ATOM 820 C C . SER A 1 107 ? 46.637 18.453 -52.337 1.00 88.50 107 SER A C 1
ATOM 822 O O . SER A 1 107 ? 47.062 19.606 -52.255 1.00 88.50 107 SER A O 1
ATOM 824 N N . ALA A 1 108 ? 45.660 18.006 -51.549 1.00 86.06 108 ALA A N 1
ATOM 825 C CA . ALA A 1 108 ? 44.995 18.839 -50.554 1.00 86.06 108 ALA A CA 1
ATOM 826 C C . ALA A 1 108 ? 44.842 18.113 -49.213 1.00 86.06 108 ALA A C 1
ATOM 828 O O . ALA A 1 108 ? 44.750 16.884 -49.143 1.00 86.06 108 ALA A O 1
ATOM 829 N N . ALA A 1 109 ? 44.772 18.891 -48.131 1.00 86.25 109 ALA A N 1
ATOM 830 C CA . ALA A 1 109 ? 44.382 18.363 -46.834 1.00 86.25 109 ALA A CA 1
ATOM 831 C C . ALA A 1 109 ? 42.965 17.775 -46.923 1.00 86.25 109 ALA A C 1
ATOM 833 O O . ALA A 1 109 ? 42.074 18.342 -47.565 1.00 86.25 109 ALA A O 1
ATOM 834 N N . LEU A 1 110 ? 42.743 16.639 -46.266 1.00 84.38 110 LEU A N 1
ATOM 835 C CA . LEU A 1 110 ? 41.408 16.071 -46.151 1.00 84.38 110 LEU A CA 1
ATOM 836 C C . LEU A 1 110 ? 40.540 17.006 -45.295 1.00 84.38 110 LEU A C 1
ATOM 838 O O . LEU A 1 110 ? 40.766 17.135 -44.094 1.00 84.38 110 LEU A O 1
ATOM 842 N N . VAL A 1 111 ? 39.547 17.649 -45.908 1.00 82.62 111 VAL A N 1
ATOM 843 C CA . VAL A 1 111 ? 38.507 18.405 -45.198 1.00 82.62 111 VAL A CA 1
ATOM 844 C C . VAL A 1 111 ? 37.172 17.679 -45.304 1.00 82.62 111 VAL A C 1
ATOM 846 O O . VAL A 1 111 ? 36.973 16.864 -46.204 1.00 82.62 111 VAL A O 1
ATOM 849 N N . LEU A 1 112 ? 36.243 17.986 -44.396 1.00 78.38 112 LEU A N 1
ATOM 850 C CA . LEU A 1 112 ? 34.942 17.314 -44.313 1.00 78.38 112 LEU A CA 1
ATOM 851 C C . LEU A 1 112 ? 34.158 17.369 -45.636 1.00 78.38 112 LEU A C 1
ATOM 853 O O . LEU A 1 112 ? 33.570 16.371 -46.039 1.00 78.38 112 LEU A O 1
ATOM 857 N N . ALA A 1 113 ? 34.259 18.485 -46.366 1.00 75.88 113 ALA A N 1
ATOM 858 C CA . ALA A 1 113 ? 33.622 18.673 -47.671 1.00 75.88 113 ALA A CA 1
ATOM 859 C C . ALA A 1 113 ? 34.086 17.675 -48.755 1.00 75.88 113 ALA A C 1
ATOM 861 O O . ALA A 1 113 ? 33.372 17.460 -49.730 1.00 75.88 113 ALA A O 1
ATOM 862 N N . HIS A 1 114 ? 35.261 17.050 -48.605 1.00 78.94 114 HIS A N 1
ATOM 863 C CA . HIS A 1 114 ? 35.748 16.027 -49.539 1.00 78.94 114 HIS A CA 1
ATOM 864 C C . HIS A 1 114 ? 35.096 14.651 -49.309 1.00 78.94 114 HIS A C 1
ATOM 866 O O . HIS A 1 114 ? 35.231 13.766 -50.152 1.00 78.94 114 HIS A O 1
ATOM 872 N N . ILE A 1 115 ? 34.397 14.454 -48.184 1.00 83.69 115 ILE A N 1
ATOM 873 C CA . ILE A 1 115 ? 33.730 13.198 -47.824 1.00 83.69 115 ILE A CA 1
ATOM 874 C C . ILE A 1 115 ? 32.219 13.389 -47.983 1.00 83.69 115 ILE A C 1
ATOM 876 O O . ILE A 1 115 ? 31.483 13.625 -47.025 1.00 83.69 115 ILE A 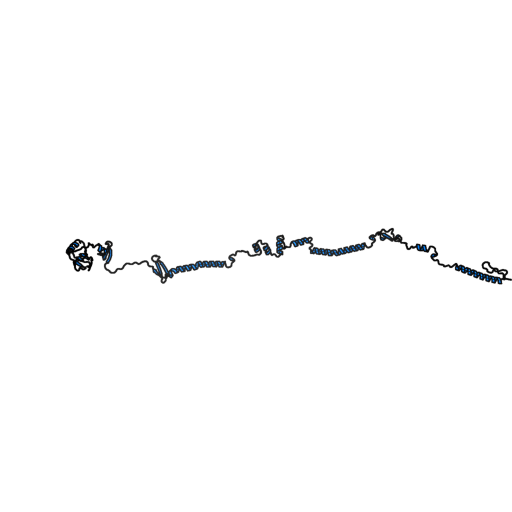O 1
ATOM 880 N N . THR A 1 116 ? 31.750 13.293 -49.226 1.00 82.69 116 THR A N 1
ATOM 881 C CA . THR A 1 116 ? 30.325 13.426 -49.557 1.00 82.69 116 THR A CA 1
ATOM 882 C C . THR A 1 116 ? 29.478 12.405 -48.791 1.00 82.69 116 THR A C 1
ATOM 884 O O . THR A 1 116 ? 29.787 11.212 -48.810 1.00 82.69 116 THR A O 1
ATOM 887 N N . GLY A 1 117 ? 28.398 12.859 -48.148 1.00 83.94 117 GLY A N 1
ATOM 888 C CA . GLY A 1 117 ? 27.427 12.003 -47.450 1.00 83.94 117 GLY A CA 1
ATOM 889 C C . GLY A 1 117 ? 27.788 11.620 -46.008 1.00 83.94 117 GLY A C 1
ATOM 890 O O . GLY A 1 117 ? 27.018 10.906 -45.360 1.00 83.94 117 GLY A O 1
ATOM 891 N N . TRP A 1 118 ? 28.927 12.080 -45.473 1.00 88.50 118 TRP A N 1
ATOM 892 C CA . TRP A 1 118 ? 29.246 11.888 -44.053 1.00 88.50 118 TRP A CA 1
ATOM 893 C C . TRP A 1 118 ? 28.284 12.658 -43.142 1.00 88.50 118 TRP A C 1
ATOM 895 O O . TRP A 1 118 ? 27.792 12.083 -42.172 1.00 88.50 118 TRP A O 1
ATOM 905 N N . GLU A 1 119 ? 27.989 13.918 -43.477 1.00 89.94 119 GLU A N 1
ATOM 906 C CA . GLU A 1 119 ? 27.039 14.769 -42.743 1.00 89.94 119 GLU A CA 1
ATOM 907 C C . GLU A 1 119 ? 25.652 14.116 -42.708 1.00 89.94 119 GLU A C 1
ATOM 909 O O . GLU A 1 119 ? 25.173 13.789 -41.627 1.00 89.94 119 GLU A O 1
ATOM 914 N N . ASP A 1 120 ? 25.104 13.740 -43.870 1.00 90.69 120 ASP A N 1
ATOM 915 C CA . ASP A 1 120 ? 23.817 13.034 -43.971 1.00 90.69 120 ASP A CA 1
ATOM 916 C C . ASP A 1 120 ? 23.773 11.744 -43.130 1.00 90.69 120 ASP A C 1
ATOM 918 O O . ASP A 1 120 ? 22.773 11.432 -42.483 1.00 90.69 120 ASP A O 1
ATOM 922 N N . THR A 1 121 ? 24.866 10.971 -43.122 1.00 92.25 121 THR A N 1
ATOM 923 C CA . THR A 1 121 ? 24.950 9.718 -42.353 1.00 92.25 121 THR A CA 1
ATOM 924 C C . THR A 1 121 ? 24.979 9.974 -40.847 1.00 92.25 121 THR A C 1
ATOM 926 O O . THR A 1 121 ? 24.382 9.214 -40.076 1.00 92.25 121 THR A O 1
ATOM 929 N N . VAL A 1 122 ? 25.711 10.998 -40.408 1.00 94.06 122 VAL A N 1
ATOM 930 C CA . VAL A 1 122 ? 25.803 11.375 -38.994 1.00 94.06 122 VAL A CA 1
ATOM 931 C C . VAL A 1 122 ? 24.475 11.948 -38.517 1.00 94.06 122 VAL A C 1
ATOM 933 O O . VAL A 1 122 ? 23.973 11.490 -37.489 1.00 94.06 122 VAL A O 1
ATOM 936 N N . ASP A 1 123 ? 23.871 12.845 -39.289 1.00 95.31 123 ASP A N 1
ATOM 937 C CA . ASP A 1 123 ? 22.587 13.465 -38.969 1.00 95.31 123 ASP A CA 1
ATOM 938 C C . ASP A 1 123 ? 21.479 12.416 -38.895 1.00 95.31 123 ASP A C 1
ATOM 940 O O . ASP A 1 123 ? 20.801 12.312 -37.875 1.00 95.31 123 ASP A O 1
ATOM 944 N N . ALA A 1 124 ? 21.389 11.509 -39.874 1.00 95.75 124 ALA A N 1
ATOM 945 C CA . ALA A 1 124 ? 20.420 10.413 -39.835 1.00 95.75 124 ALA A CA 1
ATOM 946 C C . ALA A 1 124 ? 20.585 9.512 -38.596 1.00 95.75 124 ALA A C 1
ATOM 948 O O . ALA A 1 124 ? 19.603 9.021 -38.029 1.00 95.75 124 ALA A O 1
ATOM 949 N N . LYS A 1 125 ? 21.826 9.283 -38.140 1.00 97.00 125 LYS A N 1
ATOM 950 C CA . LYS A 1 125 ? 22.081 8.536 -36.898 1.00 97.00 125 LYS A CA 1
ATOM 951 C C . LYS A 1 125 ? 21.665 9.324 -35.662 1.00 97.00 125 LYS A C 1
ATOM 953 O O . LYS A 1 125 ? 21.088 8.724 -34.753 1.00 97.00 125 LYS A O 1
ATOM 958 N N . ILE A 1 126 ? 21.976 10.617 -35.605 1.00 97.81 126 ILE A N 1
ATOM 959 C CA . ILE A 1 126 ? 21.613 11.497 -34.490 1.00 97.81 126 ILE A CA 1
ATOM 960 C C . ILE A 1 126 ? 20.090 11.595 -34.388 1.00 97.81 126 ILE A C 1
ATOM 962 O O . ILE A 1 126 ? 19.537 11.275 -33.334 1.00 97.81 126 ILE A O 1
ATOM 966 N N . ASP A 1 127 ? 19.410 11.902 -35.488 1.00 97.69 127 ASP A N 1
ATOM 967 C CA . ASP A 1 127 ? 17.953 11.998 -35.557 1.00 97.69 127 ASP A CA 1
ATOM 968 C C . ASP A 1 127 ? 17.283 10.675 -35.195 1.00 97.69 127 ASP A C 1
ATOM 970 O O . ASP A 1 127 ? 16.344 10.650 -34.401 1.00 97.69 127 ASP A O 1
ATOM 974 N N . GLY A 1 128 ? 17.812 9.547 -35.681 1.00 97.25 128 GLY A N 1
ATOM 975 C CA . GLY A 1 128 ? 17.314 8.224 -35.308 1.00 97.25 128 GLY A CA 1
ATOM 976 C C . GLY A 1 128 ? 17.432 7.942 -33.805 1.00 97.25 128 GLY A C 1
ATOM 977 O O . GLY A 1 128 ? 16.520 7.373 -33.201 1.00 97.25 128 GLY A O 1
ATOM 978 N N . LYS A 1 129 ? 18.533 8.360 -33.166 1.00 97.06 129 LYS A N 1
ATOM 979 C CA . LYS A 1 129 ? 18.717 8.222 -31.711 1.00 97.06 129 LYS A CA 1
ATOM 980 C C . LYS A 1 129 ? 17.796 9.153 -30.925 1.00 97.06 129 LYS A C 1
ATOM 982 O O . LYS A 1 129 ? 17.218 8.710 -29.933 1.00 97.06 129 LYS A O 1
ATOM 987 N N . ILE A 1 130 ? 17.632 10.398 -31.371 1.00 96.94 130 ILE A N 1
ATOM 988 C CA . ILE A 1 130 ? 16.715 11.365 -30.757 1.00 96.94 130 ILE A CA 1
ATOM 989 C C . ILE A 1 130 ? 15.274 10.868 -30.873 1.00 96.94 130 ILE A C 1
ATOM 991 O O . ILE A 1 130 ? 14.564 10.850 -29.872 1.00 96.94 130 ILE A O 1
ATOM 995 N N . ALA A 1 131 ? 14.859 10.387 -32.044 1.00 95.81 131 ALA A N 1
ATOM 996 C CA . ALA A 1 131 ? 13.530 9.828 -32.262 1.00 95.81 131 ALA A CA 1
ATOM 997 C C . ALA A 1 131 ? 13.274 8.593 -31.386 1.00 95.81 131 ALA A C 1
ATOM 999 O O . ALA A 1 131 ? 12.200 8.468 -30.806 1.00 95.81 131 ALA A O 1
ATOM 1000 N N . ALA A 1 132 ? 14.261 7.704 -31.227 1.00 95.12 132 ALA A N 1
ATOM 1001 C CA . ALA A 1 132 ? 14.139 6.549 -30.337 1.00 95.12 132 ALA A CA 1
ATOM 1002 C C . ALA A 1 132 ? 13.988 6.959 -28.857 1.00 95.12 132 ALA A C 1
ATOM 1004 O O . ALA A 1 132 ? 13.154 6.406 -28.132 1.00 95.12 132 ALA A O 1
ATOM 1005 N N . LEU A 1 133 ? 14.761 7.952 -28.405 1.00 94.19 133 LEU A N 1
ATOM 1006 C CA . LEU A 1 133 ? 14.641 8.501 -27.053 1.00 94.19 133 LEU A CA 1
ATOM 1007 C C . LEU A 1 133 ? 13.280 9.185 -26.852 1.00 94.19 133 LEU A C 1
ATOM 1009 O O . LEU A 1 133 ? 12.565 8.877 -25.902 1.00 94.19 133 LEU A O 1
ATOM 1013 N N . ALA A 1 134 ? 12.890 10.060 -27.777 1.00 93.81 134 ALA A N 1
ATOM 1014 C CA . ALA A 1 134 ? 11.627 10.788 -27.734 1.00 93.81 134 ALA A CA 1
ATOM 1015 C C . ALA A 1 134 ? 10.405 9.870 -27.880 1.00 93.81 134 ALA A C 1
ATOM 1017 O O . ALA A 1 134 ? 9.373 10.154 -27.291 1.00 93.81 134 ALA A O 1
ATOM 1018 N N . GLY A 1 135 ? 10.504 8.763 -28.619 1.00 91.94 135 GLY A N 1
ATOM 1019 C CA . GLY A 1 135 ? 9.424 7.784 -28.760 1.00 91.94 135 GLY A CA 1
ATOM 1020 C C . GLY A 1 135 ? 9.209 6.924 -27.509 1.00 91.94 135 GLY A C 1
ATOM 1021 O O . GLY A 1 135 ? 8.085 6.512 -27.239 1.00 91.94 135 GLY A O 1
ATOM 1022 N N . SER A 1 136 ? 10.262 6.675 -26.722 1.00 91.25 136 SER A N 1
ATOM 1023 C CA . SER A 1 136 ? 10.194 5.879 -25.481 1.00 91.25 136 SER A CA 1
ATOM 1024 C C . SER A 1 136 ? 9.920 6.713 -24.221 1.00 91.25 136 SER A C 1
ATOM 1026 O O . SER A 1 136 ? 9.379 6.197 -23.237 1.00 91.25 136 SER A O 1
ATOM 1028 N N . ALA A 1 137 ? 10.248 8.009 -24.249 1.00 95.38 137 ALA A N 1
ATOM 1029 C CA . ALA A 1 137 ? 10.064 8.909 -23.116 1.00 95.38 137 ALA A CA 1
ATOM 1030 C C . ALA A 1 137 ? 8.592 9.073 -22.679 1.00 95.38 137 ALA A C 1
ATOM 1032 O O . ALA A 1 137 ? 8.361 8.973 -21.478 1.00 95.38 137 ALA A O 1
ATOM 1033 N N . PRO A 1 138 ? 7.587 9.250 -23.566 1.00 94.19 138 PRO A N 1
ATOM 1034 C CA . PRO A 1 138 ? 6.191 9.411 -23.166 1.00 94.19 138 PRO A CA 1
ATOM 1035 C C . PRO A 1 138 ? 5.667 8.249 -22.328 1.00 94.19 138 PRO A C 1
ATOM 1037 O O . PRO A 1 138 ? 5.155 8.490 -21.247 1.00 94.19 138 PRO A O 1
ATOM 1040 N N . ALA A 1 139 ? 5.866 7.001 -22.766 1.00 91.50 139 ALA A N 1
ATOM 1041 C CA . ALA A 1 139 ? 5.420 5.823 -22.017 1.00 91.50 139 ALA A CA 1
ATOM 1042 C C . ALA A 1 139 ? 6.132 5.691 -20.655 1.00 91.50 139 ALA A C 1
ATOM 1044 O O . ALA A 1 139 ? 5.528 5.305 -19.656 1.00 91.50 139 ALA A O 1
ATOM 1045 N N . THR A 1 140 ? 7.419 6.049 -20.595 1.00 92.31 140 THR A N 1
ATOM 1046 C CA . THR A 1 140 ? 8.184 6.056 -19.337 1.00 92.31 140 THR A CA 1
ATOM 1047 C C . THR A 1 140 ? 7.692 7.149 -18.382 1.00 92.31 140 THR A C 1
ATOM 1049 O O . THR A 1 140 ? 7.517 6.901 -17.191 1.00 92.31 140 THR A O 1
ATOM 1052 N N . LEU A 1 141 ? 7.455 8.362 -18.890 1.00 93.81 141 LEU A N 1
ATOM 1053 C CA . LEU A 1 141 ? 6.926 9.482 -18.108 1.00 93.81 141 LEU A CA 1
ATOM 1054 C C . LEU A 1 141 ? 5.491 9.221 -17.645 1.00 93.81 141 LEU A C 1
ATOM 1056 O O . LEU A 1 141 ? 5.155 9.576 -16.520 1.00 93.81 141 LEU A O 1
ATOM 1060 N N . ASP A 1 142 ? 4.688 8.558 -18.473 1.00 94.81 142 ASP A N 1
ATOM 1061 C CA . ASP A 1 142 ? 3.349 8.087 -18.124 1.00 94.81 142 ASP A CA 1
ATOM 1062 C C . ASP A 1 142 ? 3.414 7.087 -16.962 1.00 94.81 142 ASP A C 1
ATOM 1064 O O . ASP A 1 142 ? 2.776 7.295 -15.937 1.00 94.81 142 ASP A O 1
ATOM 1068 N N . THR A 1 143 ? 4.323 6.104 -17.023 1.00 95.69 143 THR A N 1
ATOM 1069 C CA . THR A 1 143 ? 4.562 5.165 -15.906 1.00 95.69 143 THR A CA 1
ATOM 1070 C C . THR A 1 143 ? 4.944 5.898 -14.612 1.00 95.69 143 THR A C 1
ATOM 1072 O O . THR A 1 143 ? 4.460 5.565 -13.529 1.00 95.69 143 THR A O 1
ATOM 1075 N N . PHE A 1 144 ? 5.807 6.919 -14.686 1.00 94.81 144 PHE A N 1
ATOM 1076 C CA . PHE A 1 144 ? 6.147 7.721 -13.507 1.00 94.81 144 PHE A CA 1
ATOM 1077 C C . PHE A 1 144 ? 4.960 8.539 -12.985 1.00 94.81 144 PHE A C 1
ATOM 1079 O O . PHE A 1 144 ? 4.804 8.653 -11.768 1.00 94.81 144 PHE A O 1
ATOM 1086 N N . ALA A 1 145 ? 4.117 9.076 -13.870 1.00 94.31 145 ALA A N 1
ATOM 1087 C CA . ALA A 1 145 ? 2.899 9.786 -13.491 1.00 94.31 145 ALA A CA 1
ATOM 1088 C C . ALA A 1 145 ? 1.881 8.849 -12.821 1.00 94.31 145 ALA A C 1
ATOM 1090 O O . ALA A 1 145 ? 1.312 9.207 -11.789 1.00 94.31 145 ALA A O 1
ATOM 1091 N N . GLU A 1 146 ? 1.707 7.632 -13.342 1.00 95.62 146 GLU A N 1
ATOM 1092 C CA . GLU A 1 146 ? 0.860 6.594 -12.747 1.00 95.62 146 GLU A CA 1
ATOM 1093 C C . GLU A 1 146 ? 1.350 6.192 -11.351 1.00 95.62 146 GLU A C 1
ATOM 1095 O O . GLU A 1 146 ? 0.554 6.132 -10.413 1.00 95.62 146 GLU A O 1
ATOM 1100 N N . ILE A 1 147 ? 2.660 5.976 -11.173 1.00 96.31 147 ILE A N 1
ATOM 1101 C CA . ILE A 1 147 ? 3.248 5.657 -9.862 1.00 96.31 147 ILE A CA 1
ATOM 1102 C C . ILE A 1 147 ? 3.077 6.829 -8.889 1.00 96.31 147 ILE A C 1
ATOM 1104 O O . ILE A 1 147 ? 2.685 6.617 -7.741 1.00 96.31 147 ILE A O 1
ATOM 1108 N N . ALA A 1 148 ? 3.337 8.065 -9.325 1.00 95.56 148 ALA A N 1
ATOM 1109 C CA . ALA A 1 148 ? 3.151 9.248 -8.487 1.00 95.56 148 ALA A CA 1
ATOM 1110 C C . ALA A 1 148 ? 1.686 9.395 -8.042 1.00 95.56 148 ALA A C 1
ATOM 1112 O O . ALA A 1 148 ? 1.424 9.596 -6.854 1.00 95.56 148 ALA A O 1
ATOM 1113 N N . ALA A 1 149 ? 0.734 9.198 -8.959 1.00 95.38 149 ALA A N 1
ATOM 1114 C CA . ALA A 1 149 ? -0.693 9.219 -8.657 1.00 95.38 149 ALA A CA 1
ATOM 1115 C C . ALA A 1 149 ? -1.104 8.082 -7.707 1.00 95.38 149 ALA A C 1
ATOM 1117 O O . ALA A 1 149 ? -1.840 8.326 -6.749 1.00 95.38 149 ALA A O 1
ATOM 1118 N N . ALA A 1 150 ? -0.591 6.864 -7.912 1.00 94.94 150 ALA A N 1
ATOM 1119 C CA . ALA A 1 150 ? -0.833 5.720 -7.031 1.00 94.94 150 ALA A CA 1
ATOM 1120 C C . ALA A 1 150 ? -0.296 5.947 -5.605 1.00 94.94 150 ALA A C 1
ATOM 1122 O O . ALA A 1 150 ? -0.861 5.435 -4.639 1.00 94.94 150 ALA A O 1
ATOM 1123 N N . LEU A 1 151 ? 0.760 6.753 -5.464 1.00 94.81 151 LEU A N 1
ATOM 1124 C CA . LEU A 1 151 ? 1.321 7.194 -4.183 1.00 94.81 151 LEU A CA 1
ATOM 1125 C C . LEU A 1 151 ? 0.680 8.490 -3.651 1.00 94.81 151 LEU A C 1
ATOM 1127 O O . LEU A 1 151 ? 1.162 9.065 -2.677 1.00 94.81 151 LEU A O 1
ATOM 1131 N N . GLY A 1 152 ? -0.409 8.956 -4.270 1.00 95.38 152 GLY A N 1
ATOM 1132 C CA . GLY A 1 152 ? -1.183 10.111 -3.815 1.00 95.38 152 GLY A CA 1
ATOM 1133 C C . GLY A 1 152 ? -0.565 11.471 -4.140 1.00 95.38 152 GLY A C 1
ATOM 1134 O O . GLY A 1 152 ? -0.963 12.462 -3.534 1.00 95.38 152 GLY A O 1
ATOM 1135 N N . ASN A 1 153 ? 0.389 11.536 -5.076 1.00 96.06 153 ASN A N 1
ATOM 1136 C CA . ASN A 1 153 ? 1.144 12.747 -5.417 1.00 96.06 153 ASN A CA 1
ATOM 1137 C C . ASN A 1 153 ? 1.744 13.445 -4.180 1.00 96.06 153 ASN A C 1
ATOM 1139 O O . ASN A 1 153 ? 1.785 14.672 -4.114 1.00 96.06 153 ASN A O 1
ATOM 1143 N N . ASP A 1 154 ? 2.178 12.666 -3.183 1.00 96.44 154 ASP A N 1
ATOM 1144 C CA . ASP A 1 154 ? 2.664 13.185 -1.906 1.00 96.44 154 ASP A CA 1
ATOM 1145 C C . ASP A 1 154 ? 4.162 13.557 -1.976 1.00 96.44 154 ASP A C 1
ATOM 1147 O O . ASP A 1 154 ? 5.017 12.662 -1.991 1.00 96.44 154 ASP A O 1
ATOM 1151 N N . PRO A 1 155 ? 4.525 14.858 -1.969 1.00 95.62 155 PRO A N 1
ATOM 1152 C CA . PRO A 1 155 ? 5.925 15.287 -2.001 1.00 95.62 155 PRO A CA 1
ATOM 1153 C C . PRO A 1 155 ? 6.699 14.917 -0.726 1.00 95.62 155 PRO A C 1
ATOM 1155 O O . PRO A 1 155 ? 7.927 14.924 -0.734 1.00 95.62 155 PRO A O 1
ATOM 1158 N N . ASN A 1 156 ? 6.002 14.590 0.366 1.00 96.25 156 ASN A N 1
ATOM 1159 C CA . ASN A 1 156 ? 6.573 14.230 1.660 1.00 96.25 156 ASN A CA 1
ATOM 1160 C C . ASN A 1 156 ? 6.223 12.788 2.059 1.00 96.25 156 ASN A C 1
ATOM 1162 O O . ASN A 1 156 ? 6.163 12.490 3.253 1.00 96.25 156 ASN A O 1
ATOM 1166 N N . LEU A 1 157 ? 6.036 11.882 1.088 1.00 96.06 157 LEU A N 1
ATOM 1167 C CA . LEU A 1 157 ? 5.573 10.504 1.307 1.00 96.06 157 LEU A CA 1
ATOM 1168 C C . LEU A 1 157 ? 6.273 9.790 2.476 1.00 96.06 157 LEU A C 1
ATOM 1170 O O . LEU A 1 157 ? 5.619 9.150 3.298 1.00 96.06 157 LEU A O 1
ATOM 1174 N N . ALA A 1 158 ? 7.598 9.921 2.591 1.00 96.69 158 ALA A N 1
ATOM 1175 C CA . ALA A 1 158 ? 8.364 9.314 3.680 1.00 96.69 158 ALA A CA 1
ATOM 1176 C C . ALA A 1 158 ? 7.940 9.838 5.065 1.00 96.69 158 ALA A C 1
ATOM 1178 O O . ALA A 1 158 ? 7.778 9.051 6.002 1.00 96.69 158 ALA A O 1
ATOM 1179 N N . THR A 1 159 ? 7.716 11.147 5.189 1.00 97.44 159 THR A N 1
ATOM 1180 C CA . THR A 1 159 ? 7.203 11.779 6.410 1.00 97.44 159 THR A CA 1
ATOM 1181 C C . THR A 1 159 ? 5.770 11.339 6.668 1.00 97.44 159 THR A C 1
ATOM 1183 O O . THR A 1 159 ? 5.472 10.913 7.777 1.00 97.44 159 THR A O 1
ATOM 1186 N N . THR A 1 160 ? 4.902 11.351 5.655 1.00 96.38 160 THR A N 1
ATOM 1187 C CA . THR A 1 160 ? 3.497 10.935 5.786 1.00 96.38 160 THR A CA 1
ATOM 1188 C C . THR A 1 160 ? 3.373 9.495 6.270 1.00 96.38 160 THR A C 1
ATOM 1190 O O . THR A 1 160 ? 2.664 9.232 7.244 1.00 96.38 160 THR A O 1
ATOM 1193 N N . ILE A 1 161 ? 4.112 8.564 5.655 1.00 96.44 161 ILE A N 1
ATOM 1194 C CA . ILE A 1 161 ? 4.155 7.159 6.079 1.00 96.44 161 ILE A CA 1
ATOM 1195 C C . ILE A 1 161 ? 4.708 7.056 7.502 1.00 96.44 161 ILE A C 1
ATOM 1197 O O . ILE A 1 161 ? 4.110 6.379 8.338 1.00 96.44 161 ILE A O 1
ATOM 1201 N N . SER A 1 162 ? 5.805 7.750 7.816 1.00 95.50 162 SER A N 1
ATOM 1202 C CA . SER A 1 162 ? 6.408 7.713 9.156 1.00 95.50 162 SER A CA 1
ATOM 1203 C C . SER A 1 162 ? 5.469 8.263 10.232 1.00 95.50 162 SER A C 1
ATOM 1205 O O . SER A 1 162 ? 5.360 7.674 11.304 1.00 95.50 162 SER A O 1
ATOM 1207 N N . THR A 1 163 ? 4.729 9.335 9.944 1.00 94.62 163 THR A N 1
ATOM 1208 C CA . THR A 1 163 ? 3.707 9.902 10.832 1.00 94.62 163 THR A CA 1
ATOM 1209 C C . THR A 1 163 ? 2.527 8.946 11.000 1.00 94.62 163 THR A C 1
ATOM 1211 O O . THR A 1 163 ? 2.107 8.687 12.127 1.00 94.62 163 THR A O 1
ATOM 1214 N N . ALA A 1 164 ? 2.023 8.352 9.913 1.00 93.38 164 ALA A N 1
ATOM 1215 C CA . ALA A 1 164 ? 0.931 7.379 9.968 1.00 93.38 164 ALA A CA 1
ATOM 1216 C C . ALA A 1 164 ? 1.311 6.125 10.776 1.00 93.38 164 ALA A C 1
ATOM 1218 O O . ALA A 1 164 ? 0.527 5.651 11.601 1.00 93.38 164 ALA A O 1
ATOM 1219 N N . LEU A 1 165 ? 2.534 5.619 10.595 1.00 93.81 165 LEU A N 1
ATOM 1220 C CA . LEU A 1 165 ? 3.093 4.549 11.423 1.00 93.81 165 LEU A CA 1
ATOM 1221 C C . LEU A 1 165 ? 3.272 5.007 12.872 1.00 93.81 165 LEU A C 1
ATOM 1223 O O . LEU A 1 165 ? 2.912 4.276 13.793 1.00 93.81 165 LEU A O 1
ATOM 1227 N N . GLY A 1 166 ? 3.738 6.240 13.068 1.00 91.69 166 GLY A N 1
ATOM 1228 C CA . GLY A 1 166 ? 3.833 6.900 14.361 1.00 91.69 166 GLY A CA 1
ATOM 1229 C C . GLY A 1 166 ? 2.494 6.975 15.085 1.00 91.69 166 GLY A C 1
ATOM 1230 O O . GLY A 1 166 ? 2.485 6.903 16.304 1.00 91.69 166 GLY A O 1
ATOM 1231 N N . HIS A 1 167 ? 1.353 7.027 14.389 1.00 91.12 167 HIS A N 1
ATOM 1232 C CA . HIS A 1 167 ? 0.022 7.003 15.006 1.00 91.12 167 HIS A CA 1
ATOM 1233 C C . HIS A 1 167 ? -0.422 5.628 15.519 1.00 91.12 167 HIS A C 1
ATOM 1235 O O . HIS A 1 167 ? -1.361 5.561 16.313 1.00 91.12 167 HIS A O 1
ATOM 1241 N N . ARG A 1 168 ? 0.239 4.538 15.114 1.00 92.44 168 ARG A N 1
ATOM 1242 C CA . ARG A 1 168 ? -0.103 3.197 15.597 1.00 92.44 168 ARG A CA 1
ATOM 1243 C C . ARG A 1 168 ? 0.278 3.046 17.068 1.00 92.44 168 ARG A C 1
ATOM 1245 O O . ARG A 1 168 ? 1.360 3.452 17.501 1.00 92.44 168 ARG A O 1
ATOM 1252 N N . VAL A 1 169 ? -0.628 2.430 17.823 1.00 91.12 169 VAL A N 1
ATOM 1253 C CA . VAL A 1 169 ? -0.386 2.048 19.215 1.00 91.12 169 VAL A CA 1
ATOM 1254 C C . VAL A 1 169 ? 0.646 0.923 19.226 1.00 91.12 169 VAL A C 1
ATOM 1256 O O . VAL A 1 169 ? 0.469 -0.073 18.522 1.00 91.12 169 VAL A O 1
ATOM 1259 N N . ARG A 1 170 ? 1.728 1.090 19.986 1.00 91.75 170 ARG A N 1
ATOM 1260 C CA . ARG A 1 170 ? 2.759 0.057 20.166 1.00 91.75 170 ARG A CA 1
ATOM 1261 C C . ARG A 1 170 ? 2.437 -0.818 21.384 1.00 91.75 170 ARG A C 1
ATOM 1263 O O . ARG A 1 170 ? 1.719 -0.380 22.279 1.00 91.75 170 ARG A O 1
ATOM 1270 N N . PHE A 1 171 ? 2.948 -2.046 21.408 1.00 90.44 171 PHE A N 1
ATOM 1271 C CA . PHE A 1 171 ? 2.695 -3.006 22.495 1.00 90.44 171 PHE A CA 1
ATOM 1272 C C . PHE A 1 171 ? 3.884 -3.160 23.456 1.00 90.44 171 PHE A C 1
ATOM 1274 O O . PHE A 1 171 ? 3.728 -3.694 24.548 1.00 90.44 171 PHE A O 1
ATOM 1281 N N . ASP A 1 172 ? 5.068 -2.735 23.023 1.00 95.69 172 ASP A N 1
ATOM 1282 C CA . ASP A 1 172 ? 6.367 -2.949 23.661 1.00 95.69 172 ASP A CA 1
ATOM 1283 C C . ASP A 1 172 ? 6.759 -1.828 24.634 1.00 95.69 172 ASP A C 1
ATOM 1285 O O . ASP A 1 172 ? 7.539 -2.058 25.554 1.00 95.69 172 ASP A O 1
ATOM 1289 N N . GLU A 1 173 ? 6.201 -0.627 24.471 1.00 93.56 173 GLU A N 1
ATOM 1290 C CA . GLU A 1 173 ? 6.514 0.531 25.312 1.00 93.56 173 GLU A CA 1
ATOM 1291 C C . GLU A 1 173 ? 5.321 1.495 25.436 1.00 93.56 173 GLU A C 1
ATOM 1293 O O . GLU A 1 173 ? 4.473 1.602 24.548 1.00 93.56 173 GLU A O 1
ATOM 1298 N N . VAL A 1 174 ? 5.257 2.248 26.536 1.00 88.69 174 VAL A N 1
ATOM 1299 C CA . VAL A 1 174 ? 4.227 3.275 26.746 1.00 88.69 174 VAL A CA 1
ATOM 1300 C C . VAL A 1 174 ? 4.448 4.458 25.799 1.00 88.69 174 VAL A C 1
ATOM 1302 O O . VAL A 1 174 ? 5.501 5.089 25.805 1.00 88.69 174 VAL A O 1
ATOM 1305 N N . GLN A 1 175 ? 3.426 4.820 25.021 1.00 90.94 175 GLN A N 1
ATOM 1306 C CA . GLN A 1 175 ? 3.449 6.024 24.185 1.00 90.94 175 GLN A CA 1
ATOM 1307 C C . GLN A 1 175 ? 2.836 7.225 24.910 1.00 90.94 175 GLN A C 1
ATOM 1309 O O . GLN A 1 175 ? 1.719 7.154 25.428 1.00 90.94 175 GLN A O 1
ATOM 1314 N N . SER A 1 176 ? 3.536 8.361 24.878 1.00 91.62 176 SER A N 1
ATOM 1315 C CA . SER A 1 176 ? 2.960 9.643 25.289 1.00 91.62 176 SER A CA 1
ATOM 1316 C C . SER A 1 176 ? 2.004 10.141 24.206 1.00 91.62 176 SER A C 1
ATOM 1318 O O . SER A 1 176 ? 2.396 10.275 23.048 1.00 91.62 176 SER A O 1
ATOM 1320 N N . ARG A 1 177 ? 0.738 10.343 24.575 1.00 91.75 177 ARG A N 1
ATOM 1321 C CA . ARG A 1 177 ? -0.382 10.717 23.697 1.00 91.75 177 ARG A CA 1
ATOM 1322 C C . ARG A 1 177 ? -1.336 11.635 24.433 1.00 91.75 177 ARG A C 1
ATOM 1324 O O . ARG A 1 177 ? -1.426 11.554 25.664 1.00 91.75 177 ARG A O 1
ATOM 1331 N N . THR A 1 178 ? -2.069 12.457 23.691 1.00 93.56 178 THR A N 1
ATOM 1332 C CA . THR A 1 178 ? -3.129 13.288 24.274 1.00 93.56 178 THR A CA 1
ATOM 1333 C C . THR A 1 178 ? -4.271 12.413 24.807 1.00 93.56 178 THR A C 1
ATOM 1335 O O . THR A 1 178 ? -4.395 11.237 24.454 1.00 93.56 178 THR A O 1
ATOM 1338 N N . ALA A 1 179 ? -5.118 12.965 25.681 1.00 89.25 179 ALA A N 1
ATOM 1339 C CA . ALA A 1 179 ? -6.275 12.237 26.211 1.00 89.25 179 ALA A CA 1
ATOM 1340 C C . ALA A 1 179 ? -7.227 11.783 25.087 1.00 89.25 179 ALA A C 1
ATOM 1342 O O . ALA A 1 179 ? -7.666 10.638 25.062 1.00 89.25 179 ALA A O 1
ATOM 1343 N N . GLU A 1 180 ? -7.466 12.650 24.104 1.00 91.50 180 GLU A N 1
ATOM 1344 C CA . GLU A 1 180 ? -8.323 12.372 22.946 1.00 91.50 180 GLU A CA 1
ATOM 1345 C C . GLU A 1 180 ? -7.776 11.233 22.073 1.00 91.50 180 GLU A C 1
ATOM 1347 O O . GLU A 1 180 ? -8.524 10.357 21.631 1.00 91.50 180 GLU A O 1
ATOM 1352 N N . GLU A 1 181 ? -6.460 11.208 21.843 1.00 92.50 181 GLU A N 1
ATOM 1353 C CA . GLU A 1 181 ? -5.796 10.130 21.107 1.00 92.50 181 GLU A CA 1
ATOM 1354 C C . GLU A 1 181 ? -5.898 8.792 21.841 1.00 92.50 181 GLU A C 1
ATOM 1356 O O . GLU A 1 181 ? -6.157 7.770 21.203 1.00 92.50 181 GLU A O 1
ATOM 1361 N N . LYS A 1 182 ? -5.741 8.793 23.173 1.00 88.75 182 LYS A N 1
ATOM 1362 C CA . LYS A 1 182 ? -5.895 7.586 24.000 1.00 88.75 182 LYS A CA 1
ATOM 1363 C C . LYS A 1 182 ? -7.315 7.032 23.916 1.00 88.75 182 LYS A C 1
ATOM 1365 O O . LYS A 1 182 ? -7.477 5.843 23.646 1.00 88.75 182 LYS A O 1
ATOM 1370 N N . THR A 1 183 ? -8.328 7.889 24.039 1.00 87.69 183 THR A N 1
ATOM 1371 C CA . THR A 1 183 ? -9.738 7.490 23.915 1.00 87.69 183 THR A CA 1
ATOM 1372 C C . THR A 1 183 ? -10.037 6.879 22.545 1.00 87.69 183 THR A C 1
ATOM 1374 O O . THR A 1 183 ? -10.647 5.809 22.456 1.00 87.69 183 THR A O 1
ATOM 1377 N N . ARG A 1 184 ? -9.570 7.511 21.457 1.00 89.75 184 ARG A N 1
ATOM 1378 C CA . ARG A 1 184 ? -9.730 6.981 20.088 1.00 89.75 184 ARG A CA 1
ATOM 1379 C C . ARG A 1 184 ? -9.012 5.647 19.900 1.00 89.75 184 ARG A C 1
ATOM 1381 O O . ARG A 1 184 ? -9.591 4.724 19.335 1.00 89.75 184 ARG A O 1
ATOM 1388 N N . ALA A 1 185 ? -7.779 5.529 20.389 1.00 90.81 185 ALA A N 1
ATOM 1389 C CA . ALA A 1 185 ? -7.002 4.295 20.330 1.00 90.81 185 ALA A CA 1
ATOM 1390 C C . ALA A 1 185 ? -7.712 3.132 21.041 1.00 90.81 185 ALA A C 1
ATOM 1392 O O . ALA A 1 185 ? -7.863 2.059 20.460 1.00 90.81 185 ALA A O 1
ATOM 1393 N N . GLN A 1 186 ? -8.202 3.357 22.262 1.00 87.75 186 GLN A N 1
ATOM 1394 C CA . GLN A 1 186 ? -8.955 2.359 23.027 1.00 87.75 186 GLN A CA 1
ATOM 1395 C C . GLN A 1 186 ? -10.260 1.965 22.325 1.00 87.75 186 GLN A C 1
ATOM 1397 O O . GLN A 1 186 ? -10.588 0.784 22.264 1.00 87.75 186 GLN A O 1
ATOM 1402 N N . THR A 1 187 ? -10.973 2.937 21.752 1.00 87.69 187 THR A N 1
ATOM 1403 C CA . THR A 1 187 ? -12.208 2.689 20.990 1.00 87.69 187 THR A CA 1
ATOM 1404 C C . THR A 1 187 ? -11.935 1.831 19.751 1.00 87.69 187 THR A C 1
ATOM 1406 O O . THR A 1 187 ? -12.618 0.834 19.532 1.00 87.69 187 THR A O 1
ATOM 1409 N N . ASN A 1 188 ? -10.890 2.152 18.979 1.00 88.25 188 ASN A N 1
ATOM 1410 C CA . ASN A 1 188 ? -10.495 1.385 17.791 1.00 88.25 188 ASN A CA 1
ATOM 1411 C C . ASN A 1 188 ? -10.050 -0.051 18.120 1.00 88.25 188 ASN A C 1
ATOM 1413 O O . ASN A 1 188 ? -10.196 -0.938 17.284 1.00 88.25 188 ASN A O 1
ATOM 1417 N N . LEU A 1 189 ? -9.529 -0.289 19.329 1.00 89.31 189 LEU A N 1
ATOM 1418 C CA . LEU A 1 189 ? -9.194 -1.626 19.838 1.00 89.31 189 LEU A CA 1
ATOM 1419 C C . LEU A 1 189 ? -10.421 -2.406 20.351 1.00 89.31 189 LEU A C 1
ATOM 1421 O O . LEU A 1 189 ? -10.267 -3.495 20.900 1.00 89.31 189 LEU A O 1
ATOM 1425 N N . GLY A 1 190 ? -11.634 -1.870 20.184 1.00 80.88 190 GLY A N 1
ATOM 1426 C CA . GLY A 1 190 ? -12.879 -2.497 20.633 1.00 80.88 190 GLY A CA 1
ATOM 1427 C C . GLY A 1 190 ? -13.237 -2.210 22.094 1.00 80.88 190 GLY A C 1
ATOM 1428 O O . GLY A 1 190 ? -14.117 -2.867 22.647 1.00 80.88 190 GLY A O 1
ATOM 1429 N N . GLY A 1 191 ? -12.578 -1.242 22.739 1.00 83.25 191 GLY A N 1
ATOM 1430 C CA . GLY A 1 191 ? -12.920 -0.807 24.090 1.00 83.25 191 GLY A CA 1
ATOM 1431 C C . GLY A 1 191 ? -14.290 -0.130 24.127 1.00 83.25 191 GLY A C 1
ATOM 1432 O O . GLY A 1 191 ? -14.466 0.954 23.568 1.00 83.25 191 GLY A O 1
ATOM 1433 N N . THR A 1 192 ? -15.253 -0.743 24.817 1.00 82.69 192 THR A N 1
ATOM 1434 C CA . THR A 1 192 ? -16.566 -0.134 25.078 1.00 82.69 192 THR A CA 1
ATOM 1435 C C . THR A 1 192 ? -16.435 1.057 26.024 1.00 82.69 192 THR A C 1
ATOM 1437 O O . THR A 1 192 ? -15.474 1.147 26.790 1.00 82.69 192 THR A O 1
ATOM 1440 N N . ASP A 1 193 ? -17.420 1.955 26.019 1.00 83.06 193 ASP A N 1
ATOM 1441 C CA . ASP A 1 193 ? -17.468 3.089 26.954 1.00 83.06 193 ASP A CA 1
ATOM 1442 C C . ASP A 1 193 ? -17.388 2.615 28.412 1.00 83.06 193 ASP A C 1
ATOM 1444 O O . ASP A 1 193 ? -16.654 3.185 29.218 1.00 83.06 193 ASP A O 1
ATOM 1448 N N . VAL A 1 194 ? -18.056 1.495 28.712 1.00 83.44 194 VAL A N 1
ATOM 1449 C CA . VAL A 1 194 ? -17.993 0.806 30.007 1.00 83.44 194 VAL A CA 1
ATOM 1450 C C . VAL A 1 194 ? -16.579 0.304 30.299 1.00 83.44 194 VAL A C 1
ATOM 1452 O O . VAL A 1 194 ? -16.051 0.562 31.374 1.00 83.44 194 VAL A O 1
ATOM 1455 N N . GLY A 1 195 ? -15.937 -0.383 29.349 1.00 83.94 195 GLY A N 1
ATOM 1456 C CA . GLY A 1 195 ? -14.575 -0.890 29.519 1.00 83.94 195 GLY A CA 1
ATOM 1457 C C . GLY A 1 195 ? -13.570 0.229 29.793 1.00 83.94 195 GLY A C 1
ATOM 1458 O O . GLY A 1 195 ? -12.764 0.110 30.713 1.00 83.94 195 GLY A O 1
ATOM 1459 N N . ARG A 1 196 ? -13.660 1.347 29.060 1.00 84.81 196 ARG A N 1
ATOM 1460 C CA . ARG A 1 196 ? -12.805 2.525 29.288 1.00 84.81 196 ARG A CA 1
ATOM 1461 C C . ARG A 1 196 ? -13.036 3.127 30.674 1.00 84.81 196 ARG A C 1
ATOM 1463 O O . ARG A 1 196 ? -12.076 3.292 31.419 1.00 84.81 196 ARG A O 1
ATOM 1470 N N . ALA A 1 197 ? -14.295 3.336 31.059 1.00 84.06 197 ALA A N 1
ATOM 1471 C CA . ALA A 1 197 ? -14.645 3.855 32.381 1.00 84.06 197 ALA A CA 1
ATOM 1472 C C . ALA A 1 197 ? -14.191 2.932 33.533 1.00 84.06 197 ALA A C 1
ATOM 1474 O O . ALA A 1 197 ? -13.855 3.412 34.613 1.00 84.06 197 ALA A O 1
ATOM 1475 N N . VAL A 1 198 ? -14.133 1.613 33.310 1.00 86.50 198 VAL A N 1
ATOM 1476 C CA . VAL A 1 198 ? -13.586 0.649 34.280 1.00 86.50 198 VAL A CA 1
ATOM 1477 C C . VAL A 1 198 ? -12.066 0.754 34.397 1.00 86.50 198 VAL A C 1
ATOM 1479 O O . VAL A 1 198 ? -11.552 0.720 35.511 1.00 86.50 198 VAL A O 1
ATOM 1482 N N . PHE A 1 199 ? -11.339 0.888 33.285 1.00 81.88 199 PHE A N 1
ATOM 1483 C CA . P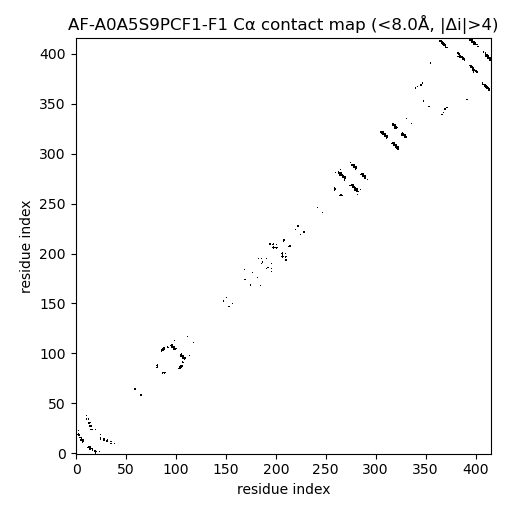HE A 1 199 ? -9.878 1.041 33.315 1.00 81.88 199 PHE A CA 1
ATOM 1484 C C . PHE A 1 199 ? -9.427 2.389 33.892 1.00 81.88 199 PHE A C 1
ATOM 1486 O O . PHE A 1 199 ? -8.358 2.465 34.492 1.00 81.88 199 PHE A O 1
ATOM 1493 N N . GLU A 1 200 ? -10.235 3.436 33.729 1.00 83.31 200 GLU A N 1
ATOM 1494 C CA . GLU A 1 200 ? -9.986 4.776 34.280 1.00 83.31 200 GLU A CA 1
ATOM 1495 C C . GLU A 1 200 ? -10.456 4.937 35.733 1.00 83.31 200 GLU A C 1
ATOM 1497 O O . GLU A 1 200 ? -10.211 5.969 36.360 1.00 83.31 200 GLU A O 1
ATOM 1502 N N . ALA A 1 201 ? -11.133 3.932 36.290 1.00 89.00 201 ALA A N 1
ATOM 1503 C CA . ALA A 1 201 ? -11.677 4.004 37.632 1.00 89.00 201 ALA A CA 1
ATOM 1504 C C . ALA A 1 201 ? -10.569 4.188 38.681 1.00 89.00 201 ALA A C 1
ATOM 1506 O O . ALA A 1 201 ? -9.715 3.322 38.872 1.00 89.00 201 ALA A O 1
ATOM 1507 N N . ALA A 1 202 ? -10.634 5.297 39.422 1.00 91.06 202 ALA A N 1
ATOM 1508 C CA . ALA A 1 202 ? -9.684 5.603 40.493 1.00 91.06 202 ALA A CA 1
ATOM 1509 C C . ALA A 1 202 ? -9.734 4.591 41.655 1.00 91.06 202 ALA A C 1
ATOM 1511 O O . ALA A 1 202 ? -8.773 4.457 42.411 1.00 91.06 202 ALA A O 1
ATOM 1512 N N . ASP A 1 203 ? -10.853 3.879 41.809 1.00 90.00 203 ASP A N 1
ATOM 1513 C CA . ASP A 1 203 ? -11.056 2.876 42.844 1.00 90.00 203 ASP A CA 1
ATOM 1514 C C . ASP A 1 203 ? -12.127 1.836 42.456 1.00 90.00 203 ASP A C 1
ATOM 1516 O O . ASP A 1 203 ? -12.775 1.888 41.405 1.00 90.00 203 ASP A O 1
ATOM 1520 N N . LYS A 1 204 ? -12.348 0.868 43.355 1.00 87.88 204 LYS A N 1
ATOM 1521 C CA . LYS A 1 204 ? -13.360 -0.183 43.178 1.00 87.88 204 LYS A CA 1
ATOM 1522 C C . LYS A 1 204 ? -14.792 0.361 43.116 1.00 87.88 204 LYS A C 1
ATOM 1524 O O . LYS A 1 204 ? -15.658 -0.329 42.588 1.00 87.88 204 LYS A O 1
ATOM 1529 N N . ALA A 1 205 ? -15.088 1.515 43.715 1.00 86.94 205 ALA A N 1
ATOM 1530 C CA . ALA A 1 205 ? -16.428 2.097 43.692 1.00 86.94 205 ALA A CA 1
ATOM 1531 C C . ALA A 1 205 ? -16.722 2.733 42.330 1.00 86.94 205 ALA A C 1
ATOM 1533 O O . ALA A 1 205 ? -17.761 2.427 41.747 1.00 86.94 205 ALA A O 1
ATOM 1534 N N . ALA A 1 206 ? -15.777 3.501 41.787 1.00 87.56 206 ALA A N 1
ATOM 1535 C CA . ALA A 1 206 ? -15.839 4.058 40.442 1.00 87.56 206 ALA A CA 1
ATOM 1536 C C . ALA A 1 206 ? -15.994 2.957 39.377 1.00 87.56 206 ALA A C 1
ATOM 1538 O O . ALA A 1 206 ? -16.862 3.064 38.513 1.00 87.56 206 ALA A O 1
ATOM 1539 N N . ALA A 1 207 ? -15.255 1.845 39.500 1.00 89.62 207 ALA A N 1
ATOM 1540 C CA . ALA A 1 207 ? -15.372 0.712 38.576 1.00 89.62 207 ALA A CA 1
ATOM 1541 C C . ALA A 1 207 ? -16.761 0.050 38.624 1.00 89.62 207 ALA A C 1
ATOM 1543 O O . ALA A 1 207 ? -17.308 -0.320 37.588 1.00 89.62 207 ALA A O 1
ATOM 1544 N N . ARG A 1 208 ? -17.365 -0.078 39.817 1.00 88.88 208 ARG A N 1
ATOM 1545 C CA . ARG A 1 208 ? -18.731 -0.613 39.968 1.00 88.88 208 ARG A CA 1
ATOM 1546 C C . ARG A 1 208 ? -19.777 0.306 39.347 1.00 88.88 208 ARG A C 1
ATOM 1548 O O . ARG A 1 208 ? -20.674 -0.186 38.671 1.00 88.88 208 ARG A O 1
ATOM 1555 N N . THR A 1 209 ? -19.642 1.617 39.540 1.00 87.25 209 THR A N 1
ATOM 1556 C CA . THR A 1 209 ? -20.512 2.605 38.891 1.00 87.25 209 THR A CA 1
ATOM 1557 C C . THR A 1 209 ? -20.392 2.516 37.369 1.00 87.25 209 THR A C 1
ATOM 1559 O O . THR A 1 209 ? -21.412 2.510 36.686 1.00 87.25 209 THR A O 1
ATOM 1562 N N . ALA A 1 210 ? -19.171 2.362 36.841 1.00 89.69 210 ALA A N 1
ATOM 1563 C CA . ALA A 1 210 ? -18.911 2.246 35.406 1.00 89.69 210 ALA A CA 1
ATOM 1564 C C . ALA A 1 210 ? -19.600 1.034 34.750 1.00 89.69 210 ALA A C 1
ATOM 1566 O O . ALA A 1 210 ? -20.122 1.159 33.646 1.00 89.69 210 ALA A O 1
ATOM 1567 N N . ILE A 1 211 ? -19.659 -0.119 35.430 1.00 90.25 211 ILE A N 1
ATOM 1568 C CA . ILE A 1 211 ? -20.384 -1.312 34.943 1.00 90.25 211 ILE A CA 1
ATOM 1569 C C . ILE A 1 211 ? -21.885 -1.310 35.282 1.00 90.25 211 ILE A C 1
ATOM 1571 O O . ILE A 1 211 ? -22.566 -2.294 35.000 1.00 90.25 211 ILE A O 1
ATOM 1575 N N . GLY A 1 212 ? -22.405 -0.257 35.924 1.00 87.81 212 GLY A N 1
ATOM 1576 C CA . GLY A 1 212 ? -23.795 -0.208 36.390 1.00 87.81 212 GLY A CA 1
ATOM 1577 C C . GLY A 1 212 ? -24.115 -1.228 37.490 1.00 87.81 212 GLY A C 1
ATOM 1578 O O . GLY A 1 212 ? -25.266 -1.634 37.642 1.00 87.81 212 GLY A O 1
ATOM 1579 N N . ALA A 1 213 ? -23.110 -1.676 38.250 1.00 86.06 213 ALA A N 1
ATOM 1580 C CA . ALA A 1 213 ? -23.323 -2.611 39.345 1.00 86.06 213 ALA A CA 1
ATOM 1581 C C . ALA A 1 213 ? -24.049 -1.927 40.508 1.00 86.06 213 ALA A C 1
ATOM 1583 O O . ALA A 1 213 ? -23.735 -0.799 40.893 1.00 86.06 213 ALA A O 1
ATOM 1584 N N . VAL A 1 214 ? -24.989 -2.657 41.109 1.00 79.19 214 VAL A N 1
ATOM 1585 C CA . VAL A 1 214 ? -25.695 -2.231 42.322 1.00 79.19 214 VAL A CA 1
ATOM 1586 C C . VAL A 1 214 ? -24.670 -1.907 43.427 1.00 79.19 214 VAL A C 1
ATOM 1588 O O . VAL A 1 214 ? -23.663 -2.616 43.555 1.00 79.19 214 VAL A O 1
ATOM 1591 N N . PRO A 1 215 ? -24.882 -0.844 44.231 1.00 74.12 215 PRO A N 1
ATOM 1592 C CA . PRO A 1 215 ? -23.996 -0.510 45.340 1.00 74.12 215 PRO A CA 1
ATOM 1593 C C . PRO A 1 215 ? -23.753 -1.710 46.264 1.00 74.12 215 PRO A C 1
ATOM 1595 O O . PRO A 1 215 ? -24.684 -2.423 46.627 1.00 74.12 215 PRO A O 1
ATOM 1598 N N . ALA A 1 216 ? -22.503 -1.899 46.703 1.00 71.12 216 ALA A N 1
ATOM 1599 C CA . ALA A 1 216 ? -22.130 -2.986 47.618 1.00 71.12 216 ALA A CA 1
ATOM 1600 C C . ALA A 1 216 ? -22.812 -2.886 49.000 1.00 71.12 216 ALA A C 1
ATOM 1602 O O . ALA A 1 216 ? -22.809 -3.847 49.761 1.00 71.12 216 ALA A O 1
ATOM 1603 N N . SER A 1 217 ? -23.390 -1.727 49.323 1.00 69.19 217 SER A N 1
ATOM 1604 C CA . SER A 1 217 ? -24.238 -1.501 50.489 1.00 69.19 217 SER A CA 1
ATOM 1605 C C . SER A 1 217 ? -25.378 -0.567 50.091 1.00 69.19 217 SER A C 1
ATOM 1607 O O . SER A 1 217 ? -25.134 0.484 49.494 1.00 69.19 217 SER A O 1
ATOM 1609 N N . HIS A 1 218 ? -26.612 -0.959 50.404 1.00 75.50 218 HIS A N 1
ATOM 1610 C CA . HIS A 1 218 ? -27.800 -0.119 50.290 1.00 75.50 218 HIS A CA 1
ATOM 1611 C C . HIS A 1 218 ? -28.775 -0.453 51.434 1.00 75.50 218 HIS A C 1
ATOM 1613 O O . HIS A 1 218 ? -28.763 -1.580 51.933 1.00 75.50 218 HIS A O 1
ATOM 1619 N N . PRO A 1 219 ? -29.594 0.509 51.890 1.00 77.88 219 PRO A N 1
ATOM 1620 C CA . PRO A 1 219 ? -30.595 0.255 52.917 1.00 77.88 219 PRO A CA 1
ATOM 1621 C C . PRO A 1 219 ? -31.824 -0.456 52.334 1.00 77.88 219 PRO A C 1
ATOM 1623 O O . PRO A 1 219 ? -32.319 -0.082 51.271 1.00 77.88 219 PRO A O 1
ATOM 1626 N N . HIS A 1 220 ? -32.365 -1.427 53.073 1.00 82.00 220 HIS A N 1
ATOM 1627 C CA . HIS A 1 220 ? -33.700 -1.975 52.831 1.00 82.00 220 HIS A CA 1
ATOM 1628 C C . HIS A 1 220 ? -34.693 -1.305 53.789 1.00 82.00 220 HIS A C 1
ATOM 1630 O O . HIS A 1 220 ? -34.619 -1.554 54.995 1.00 82.00 220 HIS A O 1
ATOM 1636 N N . PRO A 1 221 ? -35.619 -0.454 53.313 1.00 84.88 221 PRO A N 1
ATOM 1637 C CA . PRO A 1 221 ? -36.741 -0.050 54.151 1.00 84.88 221 PRO A CA 1
ATOM 1638 C C . PRO A 1 221 ? -37.604 -1.281 54.464 1.00 84.88 221 PRO A C 1
ATOM 1640 O O . PRO A 1 221 ? -37.691 -2.196 53.647 1.00 84.88 221 PRO A O 1
ATOM 1643 N N . ILE A 1 222 ? -38.272 -1.308 55.623 1.00 84.31 222 ILE A N 1
ATOM 1644 C CA . ILE A 1 222 ? -39.109 -2.454 56.036 1.00 84.31 222 ILE A CA 1
ATOM 1645 C C . ILE A 1 222 ? -40.209 -2.771 55.002 1.00 84.31 222 ILE A C 1
ATOM 1647 O O . ILE A 1 222 ? -40.603 -3.920 54.847 1.00 84.31 222 ILE A O 1
ATOM 1651 N N . SER A 1 223 ? -40.632 -1.759 54.231 1.00 82.62 223 SER A N 1
ATOM 1652 C CA . SER A 1 223 ? -41.585 -1.867 53.120 1.00 82.62 223 SER 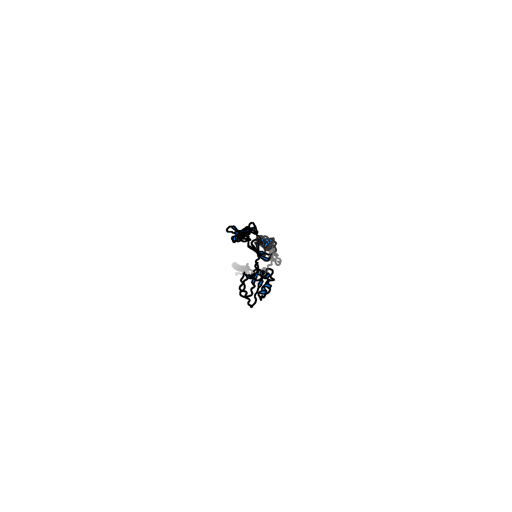A CA 1
ATOM 1653 C C . SER A 1 223 ? -41.073 -2.664 51.916 1.00 82.62 223 SER A C 1
ATOM 1655 O O . SER A 1 223 ? -41.879 -3.085 51.091 1.00 82.62 223 SER A O 1
ATOM 1657 N N . ALA A 1 224 ? -39.759 -2.873 51.794 1.00 87.94 224 ALA A N 1
ATOM 1658 C CA . ALA A 1 224 ? -39.165 -3.676 50.726 1.00 87.94 224 ALA A CA 1
ATOM 1659 C C . ALA A 1 224 ? -39.292 -5.188 50.978 1.00 87.94 224 ALA A C 1
ATOM 1661 O O . ALA A 1 224 ? -39.051 -5.976 50.067 1.00 87.94 224 ALA A O 1
ATOM 1662 N N . ILE A 1 225 ? -39.661 -5.593 52.199 1.00 87.31 225 ILE A N 1
ATOM 1663 C CA . ILE A 1 225 ? -39.904 -6.989 52.557 1.00 87.31 225 ILE A CA 1
ATOM 1664 C C . ILE A 1 225 ? -41.413 -7.167 52.681 1.00 87.31 225 ILE A C 1
ATOM 1666 O O . ILE A 1 225 ? -42.020 -6.786 53.684 1.00 87.31 225 ILE A O 1
ATOM 1670 N N . THR A 1 226 ? -42.013 -7.722 51.629 1.00 91.44 226 THR A N 1
ATOM 1671 C CA . THR A 1 226 ? -43.441 -8.045 51.581 1.00 91.44 226 THR A CA 1
ATOM 1672 C C . THR A 1 226 ? -43.842 -8.816 52.844 1.00 91.44 226 THR A C 1
ATOM 1674 O O . THR A 1 226 ? -43.125 -9.708 53.290 1.00 91.44 226 THR A O 1
ATOM 1677 N N . ASP A 1 227 ? -44.960 -8.416 53.448 1.00 91.50 227 ASP A N 1
ATOM 1678 C CA . ASP A 1 227 ? -45.581 -9.021 54.636 1.00 91.50 227 ASP A CA 1
ATOM 1679 C C . ASP A 1 227 ? -44.849 -8.877 55.982 1.00 91.50 227 ASP A C 1
ATOM 1681 O O . ASP A 1 227 ? -45.443 -9.184 57.018 1.00 91.50 227 ASP A O 1
ATOM 1685 N N . LEU A 1 228 ? -43.624 -8.337 56.037 1.00 91.62 228 LEU A N 1
ATOM 1686 C CA . LEU A 1 228 ? -42.911 -8.168 57.313 1.00 91.62 228 LEU A CA 1
ATOM 1687 C C . LEU A 1 228 ? -43.640 -7.211 58.270 1.00 91.62 228 LEU A C 1
ATOM 1689 O O . LEU A 1 228 ? -43.733 -7.488 59.466 1.00 91.62 228 LEU A O 1
ATOM 1693 N N . GLN A 1 229 ? -44.198 -6.114 57.747 1.00 93.25 229 GLN A N 1
ATOM 1694 C CA . GLN A 1 229 ? -44.985 -5.174 58.552 1.00 93.25 229 GLN A CA 1
ATOM 1695 C C . GLN A 1 229 ? -46.238 -5.852 59.124 1.00 93.25 229 GLN A C 1
ATOM 1697 O O . GLN A 1 229 ? -46.492 -5.772 60.321 1.00 93.25 229 GLN A O 1
ATOM 1702 N N . ALA A 1 230 ? -46.963 -6.604 58.291 1.00 91.31 230 ALA A N 1
ATOM 1703 C CA . ALA A 1 230 ? -48.159 -7.329 58.712 1.00 91.31 230 ALA A CA 1
ATOM 1704 C C . ALA A 1 230 ? -47.846 -8.413 59.760 1.00 91.31 230 ALA A C 1
ATOM 1706 O O . ALA A 1 230 ? -48.595 -8.587 60.723 1.00 91.31 230 ALA A O 1
ATOM 1707 N N . ALA A 1 231 ? -46.722 -9.122 59.610 1.00 92.88 231 ALA A N 1
ATOM 1708 C CA . ALA A 1 231 ? -46.268 -10.117 60.577 1.00 92.88 231 ALA A CA 1
ATOM 1709 C C . ALA A 1 231 ? -45.939 -9.487 61.941 1.00 92.88 231 ALA A C 1
ATOM 1711 O O . ALA A 1 231 ? -46.312 -10.036 62.982 1.00 92.88 231 ALA A O 1
ATOM 1712 N N . LEU A 1 232 ? -45.279 -8.324 61.941 1.00 92.75 232 LEU A N 1
ATOM 1713 C CA . LEU A 1 232 ? -44.944 -7.597 63.163 1.00 92.75 232 LEU A CA 1
ATOM 1714 C C . LEU A 1 232 ? -46.200 -7.062 63.864 1.00 92.75 232 LEU A C 1
ATOM 1716 O O . LEU A 1 232 ? -46.355 -7.259 65.070 1.00 92.75 232 LEU A O 1
ATOM 1720 N N . ASP A 1 233 ? -47.123 -6.471 63.106 1.00 93.38 233 ASP A N 1
ATOM 1721 C CA . ASP A 1 233 ? -48.395 -5.965 63.630 1.00 93.38 233 ASP A CA 1
ATOM 1722 C C . ASP A 1 233 ? -49.238 -7.102 64.242 1.00 93.38 233 ASP A C 1
ATOM 1724 O O . ASP A 1 233 ? -49.810 -6.959 65.327 1.00 93.38 233 ASP A O 1
ATOM 1728 N N . SER A 1 234 ? -49.243 -8.278 63.604 1.00 93.25 234 SER A N 1
ATOM 1729 C CA . SER A 1 234 ? -49.891 -9.486 64.129 1.00 93.25 234 SER A CA 1
ATOM 1730 C C . SER A 1 234 ? -49.260 -9.969 65.441 1.00 93.25 234 SER A C 1
ATOM 1732 O O . SER A 1 234 ? -49.977 -10.343 66.372 1.00 93.25 234 SER A O 1
ATOM 1734 N N . LEU A 1 235 ? -47.927 -9.961 65.552 1.00 92.00 235 LEU A N 1
ATOM 1735 C CA . LEU A 1 235 ? -47.236 -10.378 66.777 1.00 92.00 235 LEU A CA 1
ATOM 1736 C C . LEU A 1 235 ? -47.571 -9.451 67.954 1.00 92.00 235 LEU A C 1
ATOM 1738 O O . LEU A 1 235 ? -47.832 -9.929 69.060 1.00 92.00 235 LEU A O 1
ATOM 1742 N N . VAL A 1 236 ? -47.616 -8.138 67.710 1.00 92.00 236 VAL A N 1
ATOM 1743 C CA . VAL A 1 236 ? -48.010 -7.145 68.721 1.00 92.00 236 VAL A CA 1
ATOM 1744 C C . VAL A 1 236 ? -49.430 -7.423 69.220 1.00 92.00 236 VAL A C 1
ATOM 1746 O O . VAL A 1 236 ? -49.649 -7.492 70.431 1.00 92.00 236 VAL A O 1
ATOM 1749 N N . ALA A 1 237 ? -50.375 -7.686 68.312 1.00 84.25 237 ALA A N 1
ATOM 1750 C CA . ALA A 1 237 ? -51.753 -8.011 68.676 1.00 84.25 237 ALA A CA 1
ATOM 1751 C C . ALA A 1 237 ? -51.861 -9.287 69.538 1.00 84.25 237 ALA A C 1
ATOM 1753 O O . ALA A 1 237 ? -52.602 -9.312 70.525 1.00 84.25 237 ALA A O 1
ATOM 1754 N N . GLN A 1 238 ? -51.090 -10.333 69.214 1.00 87.06 238 GLN A N 1
ATOM 1755 C CA . GLN A 1 238 ? -51.070 -11.586 69.981 1.00 87.06 238 GLN A CA 1
ATOM 1756 C C . GLN A 1 238 ? -50.546 -11.391 71.412 1.00 87.06 238 GLN A C 1
ATOM 1758 O O . GLN A 1 238 ? -51.124 -11.924 72.364 1.00 87.06 238 GLN A O 1
ATOM 1763 N N . VAL A 1 239 ? -49.480 -10.602 71.585 1.00 86.44 239 VAL A N 1
ATOM 1764 C CA . VAL A 1 239 ? -48.906 -10.302 72.909 1.00 86.44 239 VAL A CA 1
ATOM 1765 C C . VAL A 1 239 ? -49.892 -9.502 73.763 1.00 86.44 239 VAL A C 1
ATOM 1767 O O . VAL A 1 239 ? -50.095 -9.830 74.935 1.00 86.44 239 VAL A O 1
ATOM 1770 N N . SER A 1 240 ? -50.560 -8.505 73.177 1.00 82.50 240 SER A N 1
ATOM 1771 C CA . SER A 1 240 ? -51.572 -7.706 73.876 1.00 82.50 240 SER A CA 1
ATOM 1772 C C . SER A 1 240 ? -52.782 -8.534 74.321 1.00 82.50 240 SER A C 1
ATOM 1774 O O . SER A 1 240 ? -53.263 -8.358 75.440 1.00 82.50 240 SER A O 1
ATOM 1776 N N . ALA A 1 241 ? -53.251 -9.476 73.496 1.00 77.19 241 ALA A N 1
ATOM 1777 C CA . ALA A 1 241 ? -54.377 -10.345 73.843 1.00 77.19 241 ALA A CA 1
ATOM 1778 C C . ALA A 1 241 ? -54.055 -11.289 75.016 1.00 77.19 241 ALA A C 1
ATOM 1780 O O . ALA A 1 241 ? -54.878 -11.477 75.918 1.00 77.19 241 ALA A O 1
ATOM 1781 N N . ARG A 1 242 ? -52.837 -11.845 75.042 1.00 77.62 242 ARG A N 1
ATOM 1782 C CA . ARG A 1 242 ? -52.381 -12.728 76.124 1.00 77.62 242 ARG A CA 1
ATOM 1783 C C . ARG A 1 242 ? -52.315 -12.006 77.472 1.00 77.62 242 ARG A C 1
ATOM 1785 O O . ARG A 1 242 ? -52.763 -12.556 78.471 1.00 77.62 242 ARG A O 1
ATOM 1792 N N . ALA A 1 243 ? -51.813 -10.772 77.492 1.00 72.25 243 ALA A N 1
ATOM 1793 C CA . ALA A 1 243 ? -51.671 -9.991 78.721 1.00 72.25 243 ALA A CA 1
ATOM 1794 C C . ALA A 1 243 ? -53.015 -9.610 79.376 1.00 72.25 243 ALA A C 1
ATOM 1796 O O . ALA A 1 243 ? -53.069 -9.406 80.586 1.00 72.25 243 ALA A O 1
ATOM 1797 N N . LEU A 1 244 ? -54.100 -9.515 78.598 1.00 70.56 244 LEU A N 1
ATOM 1798 C CA . LEU A 1 244 ? -55.404 -9.052 79.092 1.00 70.56 244 LEU A CA 1
ATOM 1799 C C . LEU A 1 244 ? -56.394 -10.185 79.412 1.00 70.56 244 LEU A C 1
ATOM 1801 O O . LEU A 1 244 ? -57.260 -10.004 80.266 1.00 70.56 244 LEU A O 1
ATOM 1805 N N . GLY A 1 245 ? -56.306 -11.337 78.738 1.00 67.38 245 GLY A N 1
ATOM 1806 C CA . GLY A 1 245 ? -57.353 -12.366 78.801 1.00 67.38 245 GLY A CA 1
ATOM 1807 C C . GLY A 1 245 ? -57.078 -13.534 79.750 1.00 67.38 245 GLY A C 1
ATOM 1808 O O . GLY A 1 245 ? -57.910 -13.866 80.594 1.00 67.38 245 GLY A O 1
ATOM 1809 N N . THR A 1 246 ? -55.931 -14.199 79.605 1.00 68.62 246 THR A N 1
ATOM 1810 C CA . THR A 1 246 ? -55.717 -15.521 80.224 1.00 68.62 246 THR A CA 1
ATOM 1811 C C . THR A 1 246 ? -55.334 -15.436 81.696 1.00 68.62 246 THR A C 1
ATOM 1813 O O . THR A 1 246 ? -55.808 -16.233 82.507 1.00 68.62 246 THR A O 1
ATOM 1816 N N . ASP A 1 247 ? -54.537 -14.436 82.061 1.00 73.12 247 ASP A N 1
ATOM 1817 C CA . ASP A 1 247 ? -53.968 -14.339 83.408 1.00 73.12 247 ASP A CA 1
ATOM 1818 C C . ASP A 1 247 ? -54.989 -13.790 84.417 1.00 73.12 247 ASP A C 1
ATOM 1820 O O . ASP A 1 247 ? -55.040 -14.232 85.569 1.00 73.12 247 ASP A O 1
ATOM 1824 N N . LEU A 1 248 ? -55.887 -12.901 83.977 1.00 77.56 248 LEU A N 1
ATOM 1825 C CA . LEU A 1 248 ? -56.957 -12.355 84.817 1.00 77.56 248 LEU A CA 1
ATOM 1826 C C . LEU A 1 248 ? -58.045 -13.401 85.110 1.00 77.56 248 LEU A C 1
ATOM 1828 O O . LEU A 1 248 ? -58.503 -13.519 86.249 1.00 77.56 248 LEU A O 1
ATOM 1832 N N . ALA A 1 249 ? -58.422 -14.203 84.108 1.00 74.94 249 ALA A N 1
ATOM 1833 C CA . ALA A 1 249 ? -59.400 -15.279 84.265 1.00 74.94 249 ALA A CA 1
ATOM 1834 C C . ALA A 1 249 ? -58.893 -16.387 85.203 1.00 74.94 249 ALA A C 1
ATOM 1836 O O . ALA A 1 249 ? -59.632 -16.849 86.076 1.00 74.94 249 ALA A O 1
ATOM 1837 N N . TRP A 1 250 ? -57.618 -16.772 85.071 1.00 79.75 250 TRP A N 1
ATOM 1838 C CA . TRP A 1 250 ? -56.990 -17.752 85.957 1.00 79.75 250 TRP A CA 1
ATOM 1839 C C . TRP A 1 250 ? -56.928 -17.248 87.406 1.00 79.75 250 TRP A C 1
ATOM 1841 O O . TRP A 1 250 ? -57.341 -17.954 88.328 1.00 79.75 250 TRP A O 1
ATOM 1851 N N . THR A 1 251 ? -56.506 -15.995 87.608 1.00 78.50 251 THR A N 1
ATOM 1852 C CA . THR A 1 251 ? -56.396 -15.387 88.944 1.00 78.50 251 THR A CA 1
ATOM 1853 C C . THR A 1 251 ? -57.760 -15.270 89.636 1.00 78.50 251 THR A C 1
ATOM 1855 O O . THR A 1 251 ? -57.893 -15.652 90.801 1.00 78.50 251 THR A O 1
ATOM 1858 N N . ASN A 1 252 ? -58.803 -14.833 88.917 1.00 79.06 252 ASN A N 1
ATOM 1859 C CA . ASN A 1 252 ? -60.168 -14.776 89.457 1.00 79.06 252 ASN A CA 1
ATOM 1860 C C . ASN A 1 252 ? -60.725 -16.166 89.803 1.00 79.06 252 ASN A C 1
ATOM 1862 O O . ASN A 1 252 ? -61.388 -16.318 90.831 1.00 79.06 252 ASN A O 1
ATOM 1866 N N . GLY A 1 253 ? -60.421 -17.188 88.995 1.00 77.81 253 GLY A N 1
ATOM 1867 C CA . GLY A 1 253 ? -60.802 -18.573 89.285 1.00 77.81 253 GLY A CA 1
ATOM 1868 C C . GLY A 1 253 ? -60.179 -19.104 90.582 1.00 77.81 253 GLY A C 1
ATOM 1869 O O . GLY A 1 253 ? -60.863 -19.744 91.383 1.00 77.81 253 GLY A O 1
ATOM 1870 N N . GLN A 1 254 ? -58.908 -18.781 90.843 1.00 77.81 254 GLN A N 1
ATOM 1871 C CA . GLN A 1 254 ? -58.223 -19.189 92.075 1.00 77.81 254 GLN A CA 1
ATOM 1872 C C . GLN A 1 254 ? -58.819 -18.517 93.325 1.00 77.81 254 GLN A C 1
ATOM 1874 O O . GLN A 1 254 ? -59.062 -19.195 94.323 1.00 77.81 254 GLN A O 1
ATOM 1879 N N . VAL A 1 255 ? -59.117 -17.213 93.279 1.00 76.94 255 VAL A N 1
ATOM 1880 C CA . VAL A 1 255 ? -59.679 -16.466 94.425 1.00 76.94 255 VAL A CA 1
ATOM 1881 C C . VAL A 1 255 ? -61.086 -16.950 94.795 1.00 76.94 255 VAL A C 1
ATOM 1883 O O . VAL A 1 255 ? -61.380 -17.112 95.979 1.00 76.94 255 VAL A O 1
ATOM 1886 N N . ALA A 1 256 ? -61.932 -17.251 93.805 1.00 68.31 256 ALA A N 1
ATOM 1887 C CA . ALA A 1 256 ? -63.299 -17.722 94.035 1.00 68.31 256 ALA A CA 1
ATOM 1888 C C . ALA A 1 256 ? -63.380 -19.154 94.609 1.00 68.31 256 ALA A C 1
ATOM 1890 O O . ALA A 1 256 ? -64.376 -19.516 95.231 1.00 68.31 256 ALA A O 1
ATOM 1891 N N . SER A 1 257 ? -62.345 -19.979 94.421 1.00 67.94 257 SER A N 1
ATOM 1892 C CA . SER A 1 257 ? -62.348 -21.388 94.848 1.00 67.94 257 SER A CA 1
ATOM 1893 C C . SER A 1 257 ? -61.963 -21.620 96.316 1.00 67.94 257 SER A C 1
ATOM 1895 O O . SER A 1 257 ? -62.261 -22.683 96.860 1.00 67.94 257 SER A O 1
ATOM 1897 N N . LYS A 1 258 ? -61.337 -20.638 96.980 1.00 69.62 258 LYS A N 1
ATOM 1898 C CA . LYS A 1 258 ? -60.730 -20.839 98.307 1.00 69.62 258 LYS A CA 1
ATOM 1899 C C . LYS A 1 258 ? -61.718 -21.214 99.424 1.00 69.62 258 LYS A C 1
ATOM 1901 O O . LYS A 1 258 ? -61.398 -22.134 100.164 1.00 69.62 258 LYS A O 1
ATOM 1906 N N . PRO A 1 259 ? -62.897 -20.582 99.572 1.00 65.62 259 PRO A N 1
ATOM 1907 C CA . PRO A 1 259 ? -63.887 -21.037 100.554 1.00 65.62 259 PRO A CA 1
ATOM 1908 C C . PRO A 1 259 ? -64.516 -22.385 100.159 1.00 65.62 259 PRO A C 1
ATOM 1910 O O . PRO A 1 259 ? -64.701 -23.261 101.002 1.00 65.62 259 PRO A O 1
ATOM 1913 N N . ASN A 1 260 ? -64.786 -22.573 98.861 1.00 61.53 260 ASN A N 1
ATOM 1914 C CA . ASN A 1 260 ? -65.595 -23.676 98.332 1.00 61.53 260 ASN A CA 1
ATOM 1915 C C . ASN A 1 260 ? -64.929 -25.059 98.438 1.00 61.53 260 ASN A C 1
ATOM 1917 O O . ASN A 1 260 ? -65.640 -26.064 98.450 1.00 61.53 260 ASN A O 1
ATOM 1921 N N . ALA A 1 261 ? -63.596 -25.125 98.524 1.00 63.75 261 ALA A N 1
ATOM 1922 C CA . ALA A 1 261 ? -62.858 -26.385 98.639 1.00 63.75 261 ALA A CA 1
ATOM 1923 C C . ALA A 1 261 ? -63.179 -27.164 99.933 1.00 63.75 261 ALA A C 1
ATOM 1925 O O . ALA A 1 261 ? -63.227 -28.391 99.905 1.00 63.75 261 ALA A O 1
ATOM 1926 N N . ASP A 1 262 ? -63.503 -26.467 101.028 1.00 68.88 262 ASP A N 1
ATOM 1927 C CA . ASP A 1 262 ? -63.758 -27.070 102.346 1.00 68.88 262 ASP A CA 1
ATOM 1928 C C . ASP A 1 262 ? -65.257 -27.151 102.681 1.00 68.88 262 ASP A C 1
ATOM 1930 O O . ASP A 1 262 ? -65.667 -27.133 103.842 1.00 68.88 262 ASP A O 1
ATOM 1934 N N . SER A 1 263 ? -66.114 -27.230 101.654 1.00 80.69 263 SER A N 1
ATOM 1935 C CA . SER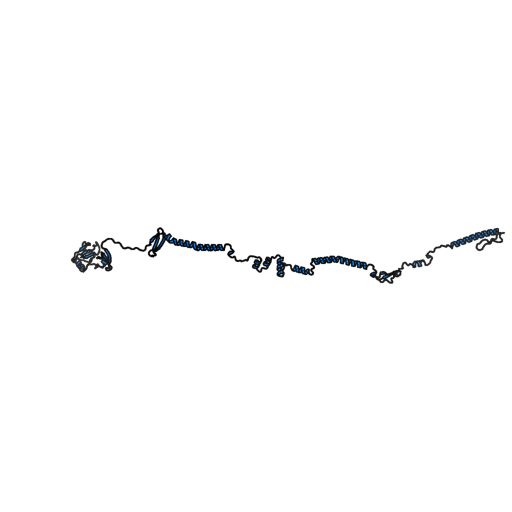 A 1 263 ? -67.579 -27.239 101.809 1.00 80.69 263 SER A CA 1
ATOM 1936 C C . SER A 1 263 ? -68.136 -25.994 102.517 1.00 80.69 263 SER A C 1
ATOM 1938 O O . SER A 1 263 ? -69.196 -26.056 103.148 1.00 80.69 263 SER A O 1
ATOM 1940 N N . ILE A 1 264 ? -67.457 -24.850 102.383 1.00 81.44 264 ILE A N 1
ATOM 1941 C CA . ILE A 1 264 ? -67.871 -23.544 102.905 1.00 81.44 264 ILE A CA 1
ATOM 1942 C C . ILE A 1 264 ? -68.123 -22.605 101.721 1.00 81.44 264 ILE A C 1
ATOM 1944 O O . ILE A 1 264 ? -67.291 -22.472 100.843 1.00 81.44 264 ILE A O 1
ATOM 1948 N N . SER A 1 265 ? -69.261 -21.922 101.663 1.00 81.56 265 SER A N 1
ATOM 1949 C CA . SER A 1 265 ? -69.505 -20.945 100.589 1.00 81.56 265 SER A CA 1
ATOM 1950 C C . SER A 1 265 ? -68.972 -19.556 100.932 1.00 81.56 265 SER A C 1
ATOM 1952 O O . SER A 1 265 ? -68.547 -18.820 100.048 1.00 81.56 265 SER A O 1
ATOM 1954 N N . HIS A 1 266 ? -69.003 -19.179 102.213 1.00 81.38 266 HIS A N 1
ATOM 1955 C CA . HIS A 1 266 ? -68.596 -17.858 102.689 1.00 81.38 266 HIS A CA 1
ATOM 1956 C C . HIS A 1 266 ? -68.020 -17.943 104.102 1.00 81.38 266 HIS A C 1
ATOM 1958 O O . HIS A 1 266 ? -68.555 -18.651 104.956 1.00 81.38 266 HIS A O 1
ATOM 1964 N N . VAL A 1 267 ? -66.982 -17.152 104.363 1.00 85.00 267 VAL A N 1
ATOM 1965 C CA . VAL A 1 267 ? -66.465 -16.869 105.707 1.00 85.00 267 VAL A CA 1
ATOM 1966 C C . VAL A 1 267 ? -66.686 -15.385 105.964 1.00 85.00 267 VAL A C 1
ATOM 1968 O O . VAL A 1 267 ? -66.383 -14.563 105.099 1.00 85.00 267 VAL A O 1
ATOM 1971 N N . GLY A 1 268 ? -67.243 -15.025 107.118 1.00 85.06 268 GLY A N 1
ATOM 1972 C CA . GLY A 1 268 ? -67.550 -13.628 107.401 1.00 85.06 268 GLY A CA 1
ATOM 1973 C C . GLY A 1 268 ? -67.858 -13.338 108.862 1.00 85.06 268 GLY A C 1
ATOM 1974 O O . GLY A 1 268 ? -67.820 -14.211 109.725 1.00 85.06 268 GLY A O 1
ATOM 1975 N N . LEU A 1 269 ? -68.168 -12.073 109.129 1.00 85.06 269 LEU A N 1
ATOM 1976 C CA . LEU A 1 269 ? -68.585 -11.571 110.436 1.00 85.06 269 LEU A CA 1
ATOM 1977 C C . LEU A 1 269 ? -70.064 -11.204 110.375 1.00 85.06 269 LEU A C 1
ATOM 1979 O O . LEU A 1 269 ? -70.490 -10.497 109.454 1.00 85.06 269 LEU A O 1
ATOM 1983 N N . ALA A 1 270 ? -70.870 -11.695 111.315 1.00 81.50 270 ALA A N 1
ATOM 1984 C CA . ALA A 1 270 ? -72.302 -11.419 111.315 1.00 81.50 270 ALA A CA 1
ATOM 1985 C C . ALA A 1 270 ? -72.513 -9.925 111.585 1.00 81.50 270 ALA A C 1
ATOM 1987 O O . ALA A 1 270 ? -72.074 -9.412 112.611 1.00 81.50 270 ALA A O 1
ATOM 1988 N N . SER A 1 271 ? -73.130 -9.216 110.635 1.00 81.44 271 SER A N 1
ATOM 1989 C CA . SER A 1 271 ? -73.285 -7.752 110.669 1.00 81.44 271 SER A CA 1
ATOM 1990 C C . SER A 1 271 ? -71.971 -6.973 110.863 1.00 81.44 271 SER A C 1
ATOM 1992 O O . SER A 1 271 ? -71.992 -5.853 111.362 1.00 81.44 271 SER A O 1
ATOM 1994 N N . GLY A 1 272 ? -70.827 -7.557 110.483 1.00 83.31 272 GLY A N 1
ATOM 1995 C CA . GLY A 1 272 ? -69.507 -6.947 110.676 1.00 83.31 272 GLY A CA 1
ATOM 1996 C C . GLY A 1 272 ? -68.965 -7.002 112.111 1.00 83.31 272 GLY A C 1
ATOM 1997 O O . GLY A 1 272 ? -67.913 -6.425 112.364 1.00 83.31 272 GLY A O 1
ATOM 1998 N N . ASP A 1 273 ? -69.642 -7.685 113.042 1.00 78.44 273 ASP A N 1
ATOM 1999 C CA . ASP A 1 273 ? -69.217 -7.802 114.443 1.00 78.44 273 ASP A CA 1
ATOM 2000 C C . ASP A 1 273 ? -68.047 -8.803 114.590 1.00 78.44 273 ASP A C 1
ATOM 2002 O O . ASP A 1 273 ? -68.234 -10.000 114.331 1.00 78.44 273 ASP A O 1
ATOM 2006 N N . PRO A 1 274 ? -66.851 -8.367 115.041 1.00 81.12 274 PRO A N 1
ATOM 2007 C CA . PRO A 1 274 ? -65.690 -9.240 115.237 1.00 81.12 274 PRO A CA 1
ATOM 2008 C C . PRO A 1 274 ? -65.921 -10.374 116.239 1.00 81.12 274 PRO A C 1
ATOM 2010 O O . PRO A 1 274 ? -65.225 -11.388 116.192 1.00 81.12 274 PRO A O 1
ATOM 2013 N N . ASN A 1 275 ? -66.892 -10.224 117.144 1.00 77.56 275 ASN A N 1
ATOM 2014 C CA . ASN A 1 275 ? -67.215 -11.232 118.152 1.00 77.56 275 ASN A CA 1
ATOM 2015 C C . ASN A 1 275 ? -68.193 -12.296 117.641 1.00 77.56 275 ASN A C 1
ATOM 2017 O O . ASN A 1 275 ? -68.501 -13.241 118.366 1.00 77.56 275 ASN A O 1
ATOM 2021 N N . LYS A 1 276 ? -68.679 -12.165 116.399 1.00 79.50 276 LYS A N 1
ATOM 2022 C CA . LYS A 1 276 ? -69.637 -13.092 115.783 1.00 79.50 276 LYS A CA 1
ATOM 2023 C C . LYS A 1 276 ? -69.128 -13.629 114.440 1.00 79.50 276 LYS A C 1
ATOM 2025 O O . LYS A 1 276 ? -69.788 -13.428 113.412 1.00 79.50 276 LYS A O 1
ATOM 2030 N N . PRO A 1 277 ? -67.964 -14.304 114.409 1.00 86.00 277 PRO A N 1
ATOM 2031 C CA . PRO A 1 277 ? -67.500 -14.963 113.202 1.00 86.00 277 PRO A CA 1
ATOM 2032 C C . PRO A 1 277 ? -68.424 -16.127 112.832 1.00 86.00 277 PRO A C 1
ATOM 2034 O O . PRO A 1 277 ? -68.861 -16.909 113.683 1.00 86.00 277 PRO A O 1
ATOM 2037 N N . TYR A 1 278 ? -68.720 -16.236 111.540 1.00 86.44 278 TYR A N 1
ATOM 2038 C CA . TYR A 1 278 ? -69.517 -17.319 110.990 1.00 86.44 278 TYR A CA 1
ATOM 2039 C C . TYR A 1 278 ? -68.907 -17.865 109.704 1.00 86.44 278 TYR A C 1
ATOM 2041 O O . TYR A 1 278 ? -68.206 -17.179 108.954 1.00 86.44 278 TYR A O 1
ATOM 2049 N N . MET A 1 279 ? -69.240 -19.117 109.428 1.00 88.38 279 MET A N 1
ATOM 2050 C CA . MET A 1 279 ? -69.035 -19.751 108.133 1.00 88.38 279 MET A CA 1
ATOM 2051 C C . MET A 1 279 ? -70.398 -20.169 107.585 1.00 88.38 279 MET A C 1
ATOM 2053 O O . MET A 1 279 ? -71.318 -20.457 108.351 1.00 88.38 279 MET A O 1
ATOM 2057 N N . ARG A 1 280 ? -70.563 -20.182 106.263 1.00 86.00 280 ARG A N 1
ATOM 2058 C CA . ARG A 1 280 ? -71.750 -20.757 105.618 1.00 86.00 280 ARG A CA 1
ATOM 2059 C C . ARG A 1 280 ? -71.401 -22.081 104.990 1.00 86.00 280 ARG A C 1
ATOM 2061 O O . ARG A 1 280 ? -70.510 -22.133 104.152 1.00 86.00 280 ARG A O 1
ATOM 2068 N N . GLN A 1 281 ? -72.134 -23.124 105.343 1.00 84.81 281 GLN A N 1
ATOM 2069 C CA . GLN A 1 281 ? -71.969 -24.421 104.706 1.00 84.81 281 GLN A CA 1
ATOM 2070 C C . GLN A 1 281 ? -72.383 -24.332 103.227 1.00 84.81 281 GLN A C 1
ATOM 2072 O O . GLN A 1 281 ? -73.412 -23.746 102.891 1.00 84.81 281 GLN A O 1
ATOM 2077 N N . ALA A 1 282 ? -71.579 -24.890 102.325 1.00 82.06 282 ALA A N 1
ATOM 2078 C CA . ALA A 1 282 ? -71.814 -24.827 100.883 1.00 82.06 282 ALA A CA 1
ATOM 2079 C C . ALA A 1 282 ? -73.048 -25.632 100.445 1.00 82.06 282 ALA A C 1
ATOM 2081 O O . ALA A 1 282 ? -73.737 -25.233 99.512 1.00 82.06 282 ALA A O 1
ATOM 2082 N N . SER A 1 283 ? -73.359 -26.735 101.132 1.00 83.50 283 SER A N 1
ATOM 2083 C CA . SER A 1 283 ? -74.438 -27.653 100.744 1.00 83.50 283 SER A CA 1
ATOM 2084 C C . SER A 1 283 ? -75.850 -27.105 100.974 1.00 83.50 283 SER A C 1
ATOM 2086 O O . SER A 1 283 ? -76.767 -27.469 100.246 1.00 83.50 283 SER A O 1
ATOM 2088 N N . ASN A 1 284 ? -76.048 -26.255 101.985 1.00 84.94 284 ASN A N 1
ATOM 2089 C CA . ASN A 1 284 ? -77.378 -25.796 102.410 1.00 84.94 284 ASN A CA 1
ATOM 2090 C C . ASN A 1 284 ? -77.423 -24.311 102.821 1.00 84.94 284 ASN A C 1
ATOM 2092 O O . ASN A 1 284 ? -78.460 -23.831 103.272 1.00 84.94 284 ASN A O 1
ATOM 2096 N N . SER A 1 285 ? -76.313 -23.578 102.686 1.00 83.38 285 SER A N 1
ATOM 2097 C CA . SER A 1 285 ? -76.174 -22.175 103.109 1.00 83.38 285 SER A CA 1
ATOM 2098 C C . SER A 1 285 ? -76.429 -21.905 104.599 1.00 83.38 285 SER A C 1
ATOM 2100 O O . SER A 1 285 ? -76.567 -20.737 104.991 1.00 83.38 285 SER A O 1
ATOM 2102 N N . ALA A 1 286 ? -76.457 -22.945 105.439 1.00 82.00 286 ALA A N 1
ATOM 2103 C CA . ALA A 1 286 ? -76.645 -22.812 106.876 1.00 82.00 286 ALA A CA 1
ATOM 2104 C C . ALA A 1 286 ? -75.500 -22.004 107.493 1.00 82.00 286 ALA A C 1
ATOM 2106 O O . ALA A 1 286 ? -74.329 -22.198 107.157 1.00 82.00 286 ALA A O 1
ATOM 2107 N N . VAL A 1 287 ? -75.852 -21.084 108.393 1.00 83.94 287 VAL A N 1
ATOM 2108 C CA . VAL A 1 287 ? -74.881 -20.287 109.147 1.00 83.94 287 VAL A CA 1
ATOM 2109 C C . VAL A 1 287 ? -74.374 -21.126 110.310 1.00 83.94 287 VAL A C 1
ATOM 2111 O O . VAL A 1 287 ? -75.133 -21.477 111.210 1.00 83.94 287 VAL A O 1
ATOM 2114 N N . LEU A 1 288 ? -73.083 -21.426 110.290 1.00 81.56 288 LEU A N 1
ATOM 2115 C CA . LEU A 1 288 ? -72.365 -22.082 111.369 1.00 81.56 288 LEU A CA 1
ATOM 2116 C C . LEU A 1 288 ? -71.631 -20.998 112.160 1.00 81.56 288 LEU A C 1
ATOM 2118 O O . LEU A 1 288 ? -70.635 -20.438 111.695 1.00 81.56 288 LEU A O 1
ATOM 2122 N N . TYR A 1 289 ? -72.158 -20.662 113.337 1.00 79.06 289 TYR A N 1
ATOM 2123 C CA . TYR A 1 289 ? -71.510 -19.727 114.254 1.00 79.06 289 TYR A CA 1
ATOM 2124 C C . TYR A 1 289 ? -70.335 -20.413 114.952 1.00 79.06 289 TYR A C 1
ATOM 2126 O O . TYR A 1 289 ? -70.482 -21.507 115.497 1.00 79.06 289 TYR A O 1
ATOM 2134 N N . LEU A 1 290 ? -69.174 -19.761 114.967 1.00 76.25 290 LEU A N 1
ATOM 2135 C CA . LEU A 1 290 ? -68.012 -20.232 115.721 1.00 76.25 290 LEU A CA 1
ATOM 2136 C C . LEU A 1 290 ? -68.134 -19.672 117.156 1.00 76.25 290 LEU A C 1
ATOM 2138 O O . LEU A 1 290 ? -68.140 -18.458 117.342 1.00 76.25 290 LEU A O 1
ATOM 2142 N N . GLN A 1 291 ? -68.325 -20.527 118.170 1.00 63.69 291 GLN A N 1
ATOM 2143 C CA . GLN A 1 291 ? -68.723 -20.106 119.529 1.00 63.69 291 GLN A CA 1
ATOM 2144 C C . GLN A 1 291 ? -67.560 -19.573 120.391 1.00 63.69 291 GLN A C 1
ATOM 2146 O O . GLN A 1 291 ? -66.467 -20.140 120.396 1.00 63.69 291 GLN A O 1
ATOM 2151 N N . ARG A 1 292 ? -67.831 -18.534 121.204 1.00 61.56 292 ARG A N 1
ATOM 2152 C CA . ARG A 1 292 ? -66.917 -17.983 122.226 1.00 61.56 292 ARG A CA 1
ATOM 2153 C C . ARG A 1 292 ? -67.624 -17.533 123.537 1.00 61.56 292 ARG A C 1
ATOM 2155 O O . ARG A 1 292 ? -67.268 -16.482 124.043 1.00 61.56 292 ARG A O 1
ATOM 2162 N N . GLU A 1 293 ? -68.612 -18.267 124.092 1.00 52.38 293 GLU A N 1
ATOM 2163 C CA . GLU A 1 293 ? -69.233 -17.986 125.427 1.00 52.38 293 GLU A CA 1
ATOM 2164 C C . GLU A 1 293 ? -70.133 -19.137 125.959 1.00 52.38 293 GLU A C 1
ATOM 2166 O O . GLU A 1 293 ? -70.750 -19.831 125.152 1.00 52.38 293 GLU A O 1
ATOM 2171 N N . LEU A 1 294 ? -70.279 -19.314 127.287 1.00 56.72 294 LEU A N 1
ATOM 2172 C CA . LEU A 1 294 ? -71.399 -20.043 127.926 1.00 56.72 294 LEU A CA 1
ATOM 2173 C C . LEU A 1 294 ? -71.873 -19.299 129.196 1.00 56.72 294 LEU A C 1
ATOM 2175 O O . LEU A 1 294 ? -71.056 -19.031 130.074 1.00 56.72 294 LEU A O 1
ATOM 2179 N N . GLY A 1 295 ? -73.179 -19.004 129.318 1.00 63.78 295 GLY A N 1
ATOM 2180 C CA . GLY A 1 295 ? -73.764 -18.248 130.441 1.00 63.78 295 GLY A CA 1
ATOM 2181 C C . GLY A 1 295 ? -75.046 -18.840 131.062 1.00 63.78 295 GLY A C 1
ATOM 2182 O O . GLY A 1 295 ? -76.130 -18.609 130.532 1.00 63.78 295 GLY A O 1
ATOM 2183 N N . PHE A 1 296 ? -74.947 -19.528 132.220 1.00 60.38 296 PHE A N 1
ATOM 2184 C CA . PHE A 1 296 ? -76.070 -19.784 133.165 1.00 60.38 296 PHE A CA 1
ATOM 2185 C C . PHE A 1 296 ? -75.644 -20.251 134.597 1.00 60.38 296 PHE A C 1
ATOM 2187 O O . PHE A 1 296 ? -74.484 -20.594 134.817 1.00 60.38 296 PHE A O 1
ATOM 2194 N N . THR A 1 297 ? -76.595 -20.224 135.568 1.00 54.81 297 THR A N 1
ATOM 2195 C CA . THR A 1 297 ? -76.493 -20.323 137.066 1.00 54.81 297 THR A CA 1
ATOM 2196 C C . THR A 1 297 ? -76.770 -21.731 137.670 1.00 54.81 297 THR A C 1
ATOM 2198 O O . THR A 1 297 ? -77.544 -22.496 137.105 1.00 54.81 297 THR A O 1
ATOM 2201 N N . ALA A 1 298 ? -76.187 -22.071 138.840 1.00 53.47 298 ALA A N 1
ATOM 2202 C CA . ALA A 1 298 ? -76.192 -23.418 139.460 1.00 53.47 298 ALA A CA 1
ATOM 2203 C C . ALA A 1 298 ? -77.547 -23.926 140.032 1.00 53.47 298 ALA A C 1
ATOM 2205 O O . ALA A 1 298 ? -78.355 -23.157 140.551 1.00 53.47 298 ALA A O 1
ATOM 2206 N N . ALA A 1 299 ? -77.762 -25.251 139.977 1.00 58.81 299 ALA A N 1
ATOM 2207 C CA . ALA A 1 299 ? -79.018 -25.950 140.296 1.00 58.81 299 ALA A CA 1
ATOM 2208 C C . ALA A 1 299 ? -79.322 -26.105 141.809 1.00 58.81 299 ALA A C 1
ATOM 2210 O O . ALA A 1 299 ? -78.415 -26.316 142.610 1.00 58.81 299 ALA A O 1
ATOM 2211 N N . ARG A 1 300 ? -80.614 -26.063 142.195 1.00 60.97 300 ARG A N 1
ATOM 2212 C CA . ARG A 1 300 ? -81.125 -26.309 143.567 1.00 60.97 300 ARG A CA 1
ATOM 2213 C C . ARG A 1 300 ? -81.938 -27.610 143.650 1.00 60.97 300 ARG A C 1
ATOM 2215 O O . ARG A 1 300 ? -82.673 -27.919 142.715 1.00 60.97 300 ARG A O 1
ATOM 2222 N N . GLN A 1 301 ? -81.878 -28.313 144.788 1.00 56.94 301 GLN A N 1
ATOM 2223 C CA . GLN A 1 301 ? -82.694 -29.503 145.080 1.00 56.94 301 GLN A CA 1
ATOM 2224 C C . GLN A 1 301 ? -83.442 -29.342 146.422 1.00 56.94 301 GLN A C 1
ATOM 2226 O O . GLN A 1 301 ? -82.820 -29.358 147.479 1.00 56.94 301 GLN A O 1
ATOM 2231 N N . GLY A 1 302 ? -84.776 -29.207 146.378 1.00 60.22 302 GLY A N 1
ATOM 2232 C CA . GLY A 1 302 ? -85.668 -29.156 147.555 1.00 60.22 302 GLY A CA 1
ATOM 2233 C C . GLY A 1 302 ? -86.178 -27.757 147.950 1.00 60.22 302 GLY A C 1
ATOM 2234 O O . GLY A 1 302 ? -85.596 -26.746 147.567 1.00 60.22 302 GLY A O 1
ATOM 2235 N N . SER A 1 303 ? -87.291 -27.704 148.699 1.00 61.22 303 SER A N 1
ATOM 2236 C CA . SER A 1 303 ? -88.026 -26.472 149.066 1.00 61.22 303 SER A CA 1
ATOM 2237 C C . SER A 1 303 ? -87.897 -26.046 150.540 1.00 61.22 303 SER A C 1
ATOM 2239 O O . SER A 1 303 ? -88.655 -25.189 150.987 1.00 61.22 303 SER A O 1
ATOM 2241 N N . GLY A 1 304 ? -87.004 -26.676 151.313 1.00 68.00 304 GLY A N 1
ATOM 2242 C CA . GLY A 1 304 ? -86.753 -26.335 152.721 1.00 68.00 304 GLY A CA 1
ATOM 2243 C C . GLY A 1 304 ? -85.738 -25.199 152.907 1.00 68.00 304 GLY A C 1
ATOM 2244 O O . GLY A 1 304 ? -85.185 -24.688 151.933 1.00 68.00 304 GLY A O 1
ATOM 2245 N N . ASN A 1 305 ? -85.486 -24.833 154.168 1.00 75.31 305 ASN A N 1
ATOM 2246 C CA . ASN A 1 305 ? -84.516 -23.804 154.561 1.00 75.31 305 ASN A CA 1
ATOM 2247 C C . ASN A 1 305 ? -83.119 -24.091 153.983 1.00 75.31 305 ASN A C 1
ATOM 2249 O O . ASN A 1 305 ? -82.676 -25.244 153.936 1.00 75.31 305 ASN A O 1
ATOM 2253 N N . ILE A 1 306 ? -82.413 -23.044 153.551 1.00 72.94 306 ILE A N 1
ATOM 2254 C CA . ILE A 1 306 ? -81.104 -23.169 152.910 1.00 72.94 306 ILE A CA 1
ATOM 2255 C C . ILE A 1 306 ? -80.060 -23.449 153.987 1.00 72.94 306 ILE A C 1
ATOM 2257 O O . ILE A 1 306 ? -79.707 -22.576 154.779 1.00 72.94 306 ILE A O 1
ATOM 2261 N N . VAL A 1 307 ? -79.520 -24.665 153.986 1.00 83.06 307 VAL A N 1
ATOM 2262 C CA . VAL A 1 307 ? -78.307 -24.976 154.744 1.00 83.06 307 VAL A CA 1
ATOM 2263 C C . VAL A 1 307 ? -77.124 -24.420 153.965 1.00 83.06 307 VAL A C 1
ATOM 2265 O O . VAL A 1 307 ? -76.816 -24.900 152.873 1.00 83.06 307 VAL A O 1
ATOM 2268 N N . THR A 1 308 ? -76.458 -23.412 154.516 1.00 75.88 308 THR A N 1
ATOM 2269 C CA . THR A 1 308 ? -75.256 -22.845 153.904 1.00 75.88 308 THR A CA 1
ATOM 2270 C C . THR A 1 308 ? -74.043 -23.235 154.735 1.00 75.88 308 THR A C 1
ATOM 2272 O O . THR A 1 308 ? -73.988 -22.968 155.935 1.00 75.88 308 THR A O 1
ATOM 2275 N N . ILE A 1 309 ? -73.064 -23.866 154.086 1.00 84.00 309 ILE A N 1
ATOM 2276 C CA . ILE A 1 309 ? -71.738 -24.103 154.660 1.00 84.00 309 ILE A CA 1
ATOM 2277 C C . ILE A 1 309 ? -70.840 -22.999 154.125 1.00 84.00 309 ILE A C 1
ATOM 2279 O O . ILE A 1 309 ? -70.556 -22.954 152.928 1.00 84.00 309 ILE A O 1
ATOM 2283 N N . THR A 1 310 ? -70.418 -22.099 155.008 1.00 81.69 310 THR A N 1
ATOM 2284 C CA . THR A 1 310 ? -69.625 -20.931 154.611 1.00 81.69 310 THR A CA 1
ATOM 2285 C C . THR A 1 310 ? -68.400 -20.797 155.499 1.00 81.69 310 THR A C 1
ATOM 2287 O O . THR A 1 310 ? -68.417 -21.183 156.666 1.00 81.69 310 THR A O 1
ATOM 2290 N N . TRP A 1 311 ? -67.333 -20.223 154.952 1.00 82.31 311 TRP A N 1
ATOM 2291 C CA . TRP A 1 311 ? -66.229 -19.700 155.747 1.00 82.31 311 TRP A CA 1
ATOM 2292 C C . TRP A 1 311 ? -66.617 -18.330 156.310 1.00 82.31 311 TRP A C 1
ATOM 2294 O O . TRP A 1 311 ? -66.791 -17.375 155.551 1.00 82.31 311 TRP A O 1
ATOM 2304 N N . ASP A 1 312 ? -66.763 -18.221 157.629 1.00 76.62 312 ASP A N 1
ATOM 2305 C CA . ASP A 1 312 ? -66.973 -16.939 158.296 1.00 76.62 312 ASP A CA 1
ATOM 2306 C C . ASP A 1 312 ? -65.607 -16.301 158.572 1.00 76.62 312 ASP A C 1
ATOM 2308 O O . ASP A 1 312 ? -64.885 -16.699 159.488 1.00 76.62 312 ASP A O 1
ATOM 2312 N N . GLY A 1 313 ? -65.240 -15.302 157.766 1.00 73.56 313 GLY A N 1
ATOM 2313 C CA . GLY A 1 313 ? -63.966 -14.594 157.897 1.00 73.56 313 GLY A CA 1
ATOM 2314 C C . GLY A 1 313 ? -63.805 -13.830 159.217 1.00 73.56 313 GLY A C 1
ATOM 2315 O O . GLY A 1 313 ? -62.676 -13.635 159.659 1.00 73.56 313 GLY A O 1
ATOM 2316 N N . GLY A 1 314 ? -64.903 -13.446 159.881 1.00 72.06 314 GLY A N 1
ATOM 2317 C CA . GLY A 1 314 ? -64.863 -12.751 161.171 1.00 72.06 314 GLY A CA 1
ATOM 2318 C C . GLY A 1 314 ? -64.570 -13.690 162.341 1.00 72.06 314 GLY A C 1
ATOM 2319 O O . GLY A 1 314 ? -63.897 -13.300 163.293 1.00 72.06 314 GLY A O 1
ATOM 2320 N N . ARG A 1 315 ? -65.026 -14.948 162.253 1.00 64.50 315 ARG A N 1
ATOM 2321 C CA . ARG A 1 315 ? -64.738 -15.998 163.251 1.00 64.50 315 ARG A CA 1
ATOM 2322 C C . ARG A 1 315 ? -63.586 -16.922 162.850 1.00 64.50 315 ARG A C 1
ATOM 2324 O O . ARG A 1 315 ? -63.148 -17.720 163.674 1.00 64.50 315 ARG A O 1
ATOM 2331 N N . SER A 1 316 ? -63.099 -16.808 161.611 1.00 77.12 316 SER A N 1
ATOM 2332 C CA . SER A 1 316 ? -62.086 -17.680 160.993 1.00 77.12 316 SER A CA 1
ATOM 2333 C C . SER A 1 316 ? -62.415 -19.169 161.125 1.00 77.12 316 SER A C 1
ATOM 2335 O O . SER A 1 316 ? -61.552 -19.994 161.430 1.00 77.12 316 SER A O 1
ATOM 2337 N N . LYS A 1 317 ? -63.692 -19.511 160.945 1.00 75.31 317 LYS A N 1
ATOM 2338 C CA . LYS A 1 317 ? -64.206 -20.875 161.088 1.00 75.31 317 LYS A CA 1
ATOM 2339 C C . LYS A 1 317 ? -65.212 -21.181 159.994 1.00 75.31 317 LYS A C 1
ATOM 2341 O O . LYS A 1 317 ? -65.828 -20.281 159.426 1.00 75.31 317 LYS A O 1
ATOM 2346 N N . VAL A 1 318 ? -65.396 -22.472 159.725 1.00 81.19 318 VAL A N 1
ATOM 2347 C CA . VAL A 1 318 ? -66.534 -22.913 158.921 1.00 81.19 318 VAL A CA 1
ATOM 2348 C C . VAL A 1 318 ? -67.763 -22.916 159.805 1.00 81.19 318 VAL A C 1
ATOM 2350 O O . VAL A 1 318 ? -67.805 -23.572 160.845 1.00 81.19 318 VAL A O 1
ATOM 2353 N N . THR A 1 319 ? -68.760 -22.172 159.364 1.00 79.62 319 THR A N 1
ATOM 2354 C CA . THR A 1 319 ? -70.014 -21.971 160.064 1.00 79.62 319 THR A CA 1
ATOM 2355 C C . THR A 1 319 ? -71.132 -22.646 159.283 1.00 79.62 319 THR A C 1
ATOM 2357 O O . THR A 1 319 ? -71.185 -22.561 158.051 1.00 79.62 319 THR A O 1
ATOM 2360 N N . ILE A 1 320 ? -72.042 -23.290 160.015 1.00 86.94 320 ILE A N 1
ATOM 2361 C CA . ILE A 1 320 ? -73.321 -23.727 159.465 1.00 86.94 320 ILE A CA 1
ATOM 2362 C C . ILE A 1 320 ? -74.375 -22.692 159.848 1.00 86.94 320 ILE A C 1
ATOM 2364 O O . ILE A 1 320 ? -74.653 -22.459 161.029 1.00 86.94 320 ILE A O 1
ATOM 2368 N N . THR A 1 321 ? -74.994 -22.098 158.835 1.00 79.81 321 THR A N 1
ATOM 2369 C CA . THR A 1 321 ? -76.233 -21.338 158.984 1.00 79.81 321 THR A CA 1
ATOM 2370 C C . THR A 1 321 ? -77.368 -22.073 158.296 1.00 79.81 321 THR A C 1
ATOM 2372 O O . THR A 1 321 ? -77.210 -22.626 157.205 1.00 79.81 321 THR A O 1
ATOM 2375 N N . ILE A 1 322 ? -78.525 -22.075 158.949 1.00 84.19 322 ILE A N 1
ATOM 2376 C CA . ILE A 1 322 ? -79.786 -22.445 158.313 1.00 84.19 322 ILE A CA 1
ATOM 2377 C C . ILE A 1 322 ? -80.523 -21.134 158.079 1.00 84.19 322 ILE A C 1
ATOM 2379 O O . ILE A 1 322 ? -80.876 -20.433 159.029 1.00 84.19 322 ILE A O 1
ATOM 2383 N N . ASP A 1 323 ? -80.656 -20.771 156.807 1.00 83.62 323 ASP A N 1
ATOM 2384 C CA . ASP A 1 323 ? -80.989 -19.422 156.358 1.00 83.62 323 ASP A CA 1
ATOM 2385 C C . ASP A 1 323 ? -80.095 -18.369 157.045 1.00 83.62 323 ASP A C 1
ATOM 2387 O O . ASP A 1 323 ? -78.898 -18.290 156.765 1.00 83.62 323 ASP A O 1
ATOM 2391 N N . ALA A 1 324 ? -80.654 -17.583 157.969 1.00 77.00 324 ALA A N 1
ATOM 2392 C CA . ALA A 1 324 ? -79.940 -16.549 158.719 1.00 77.00 324 ALA A CA 1
ATOM 2393 C C . ALA A 1 324 ? -79.604 -16.952 160.167 1.00 77.00 324 ALA A C 1
ATOM 2395 O O . ALA A 1 324 ? -78.942 -16.193 160.876 1.00 77.00 324 ALA A O 1
ATOM 2396 N N . THR A 1 325 ? -80.058 -18.117 160.643 1.00 77.25 325 THR A N 1
ATOM 2397 C CA . THR A 1 325 ? -79.818 -18.543 162.025 1.00 77.25 325 THR A CA 1
ATOM 2398 C C . THR A 1 325 ? -78.512 -19.321 162.119 1.00 77.25 325 THR A C 1
ATOM 2400 O O . THR A 1 325 ? -78.316 -20.341 161.456 1.00 77.25 325 THR A O 1
ATOM 2403 N N . TYR A 1 326 ? -77.610 -18.833 162.967 1.00 82.44 326 TYR A N 1
ATOM 2404 C CA . TYR A 1 326 ? -76.345 -19.487 163.266 1.00 82.44 326 TYR A CA 1
ATOM 2405 C C . TYR A 1 326 ? -76.582 -20.763 164.079 1.00 82.44 326 TYR A C 1
ATOM 2407 O O . TYR A 1 326 ? -77.132 -20.705 165.178 1.00 82.44 326 TYR A O 1
ATOM 2415 N N . MET A 1 327 ? -76.173 -21.908 163.532 1.00 78.62 327 MET A N 1
ATOM 2416 C CA . MET A 1 327 ? -76.359 -23.222 164.162 1.00 78.62 327 MET A CA 1
ATOM 2417 C C . MET A 1 327 ? -75.099 -23.740 164.859 1.00 78.62 327 MET A C 1
ATOM 2419 O O . MET A 1 327 ? -75.148 -24.770 165.525 1.00 78.62 327 MET A O 1
ATOM 2423 N N . GLY A 1 328 ? -73.983 -23.023 164.730 1.00 77.00 328 GLY A N 1
ATOM 2424 C CA . GLY A 1 328 ? -72.701 -23.398 165.308 1.00 77.00 328 GLY A CA 1
ATOM 2425 C C . GLY A 1 328 ? -71.581 -23.432 164.275 1.00 77.00 328 GLY A C 1
ATOM 2426 O O . GLY A 1 328 ? -71.801 -23.381 163.060 1.00 77.00 328 GLY A O 1
ATOM 2427 N N . ASP A 1 329 ? -70.361 -23.530 164.787 1.00 79.19 329 ASP A N 1
ATOM 2428 C CA . ASP A 1 329 ? -69.173 -23.746 163.973 1.00 79.19 329 ASP A CA 1
ATOM 2429 C C . ASP A 1 329 ? -68.873 -25.237 163.864 1.00 79.19 329 ASP A C 1
ATOM 2431 O O . ASP A 1 329 ? -69.010 -25.998 164.825 1.00 79.19 329 ASP A O 1
ATOM 2435 N N . ILE A 1 330 ? -68.374 -25.639 162.702 1.00 78.50 330 ILE A N 1
ATOM 2436 C CA . ILE A 1 330 ? -67.736 -26.936 162.531 1.00 78.50 330 ILE A CA 1
ATOM 2437 C C . ILE A 1 330 ? -66.322 -26.819 163.099 1.00 78.50 330 ILE A C 1
ATOM 2439 O O . ILE A 1 330 ? -65.498 -26.040 162.616 1.00 78.50 330 ILE A O 1
ATOM 2443 N N . ALA A 1 331 ? -66.039 -27.587 164.148 1.00 68.19 331 ALA A N 1
ATOM 2444 C CA . ALA A 1 331 ? -64.708 -27.634 164.730 1.00 68.19 331 ALA A CA 1
ATOM 2445 C C . ALA A 1 331 ? -63.750 -28.421 163.821 1.00 68.19 331 ALA A C 1
ATOM 2447 O O . ALA A 1 331 ? -64.011 -29.573 163.479 1.00 68.19 331 ALA A O 1
ATOM 2448 N N . PHE A 1 332 ? -62.618 -27.806 163.477 1.00 67.12 332 PHE A N 1
ATOM 2449 C CA . PHE A 1 332 ? -61.500 -28.478 162.815 1.00 67.12 332 PHE A CA 1
ATOM 2450 C C . PHE A 1 332 ? -60.486 -28.993 163.835 1.00 67.12 332 PHE A C 1
ATOM 2452 O O . PHE A 1 332 ? -60.322 -28.418 164.913 1.00 67.12 332 PHE A O 1
ATOM 2459 N N . GLU A 1 333 ? -59.760 -30.045 163.461 1.00 58.56 333 GLU A N 1
ATOM 2460 C CA . GLU A 1 333 ? -58.781 -30.743 164.304 1.00 58.56 333 GLU A CA 1
ATOM 2461 C C . GLU A 1 333 ? -57.746 -29.790 164.934 1.00 58.56 333 GLU A C 1
ATOM 2463 O O . GLU A 1 333 ? -57.454 -29.871 166.126 1.00 58.56 333 GLU A O 1
ATOM 2468 N N . GLN A 1 334 ? -57.288 -28.791 164.173 1.00 60.59 334 GLN A N 1
ATOM 2469 C CA . GLN A 1 334 ? -56.328 -27.781 164.630 1.00 60.59 334 GLN A CA 1
ATOM 2470 C C . GLN A 1 334 ? -56.903 -26.830 165.702 1.00 60.59 334 GLN A C 1
ATOM 2472 O O . GLN A 1 334 ? -56.182 -26.400 166.600 1.00 60.59 334 GLN A O 1
ATOM 2477 N N . TRP A 1 335 ? -58.208 -26.528 165.648 1.00 64.00 335 TRP A N 1
ATOM 2478 C CA . TRP A 1 335 ? -58.893 -25.702 166.653 1.00 64.00 335 TRP A CA 1
ATOM 2479 C C . TRP A 1 335 ? -59.157 -26.485 167.946 1.00 64.00 335 TRP A C 1
ATOM 2481 O O . TRP A 1 335 ? -59.001 -25.930 169.036 1.00 64.00 335 TRP A O 1
ATOM 2491 N N . VAL A 1 336 ? -59.498 -27.776 167.834 1.00 59.19 336 VAL A N 1
ATOM 2492 C CA . VAL A 1 336 ? -59.656 -28.680 168.989 1.00 59.19 336 VAL A CA 1
ATOM 2493 C C . VAL A 1 336 ? -58.330 -28.812 169.745 1.00 59.19 336 VAL A C 1
ATOM 2495 O O . VAL A 1 336 ? -58.302 -28.645 170.962 1.00 59.19 336 VAL A O 1
ATOM 2498 N N . ALA A 1 337 ? -57.216 -29.017 169.036 1.00 57.72 337 ALA A N 1
ATOM 2499 C CA . ALA A 1 337 ? -55.894 -29.154 169.650 1.00 57.72 337 ALA A CA 1
ATOM 2500 C C . ALA A 1 337 ? -55.404 -27.887 170.383 1.00 57.72 337 ALA A C 1
ATOM 2502 O O . ALA A 1 337 ? -54.652 -27.994 171.348 1.00 57.72 337 ALA A O 1
ATOM 2503 N N . ALA A 1 338 ? -55.825 -26.695 169.943 1.00 58.94 338 ALA A N 1
ATOM 2504 C CA . ALA A 1 338 ? -55.373 -25.420 170.503 1.00 58.94 338 ALA A CA 1
ATOM 2505 C C . ALA A 1 338 ? -56.177 -24.942 171.728 1.00 58.94 338 ALA A C 1
ATOM 2507 O O . ALA A 1 338 ? -55.650 -24.182 172.537 1.00 58.94 338 ALA A O 1
ATOM 2508 N N . ASN A 1 339 ? -57.444 -25.355 171.866 1.00 54.84 339 ASN A N 1
ATOM 2509 C CA . ASN A 1 339 ? -58.355 -24.825 172.894 1.00 54.84 339 ASN A CA 1
ATOM 2510 C C . ASN A 1 339 ? -58.655 -25.805 174.039 1.00 54.84 339 ASN A C 1
ATOM 2512 O O . ASN A 1 339 ? -59.141 -25.383 175.086 1.00 54.84 339 ASN A O 1
ATOM 2516 N N . PHE A 1 340 ? -58.330 -27.090 173.886 1.00 57.62 340 PHE A N 1
ATOM 2517 C CA . PHE A 1 340 ? -58.331 -28.049 174.990 1.00 57.62 340 PHE A CA 1
ATOM 2518 C C . PHE A 1 340 ? -56.899 -28.191 175.522 1.00 57.62 340 PHE A C 1
ATOM 2520 O O . PHE A 1 340 ? -56.020 -28.723 174.850 1.00 57.62 340 PHE A O 1
ATOM 2527 N N . ALA A 1 341 ? -56.639 -27.649 176.715 1.00 51.53 341 ALA A N 1
ATOM 2528 C CA . ALA A 1 341 ? -55.289 -27.547 177.263 1.00 51.53 341 ALA A CA 1
ATOM 2529 C C . ALA A 1 341 ? -54.683 -28.923 177.593 1.00 51.53 341 ALA A C 1
ATOM 2531 O O . ALA A 1 341 ? -55.210 -29.661 178.426 1.00 51.53 341 ALA A O 1
ATOM 2532 N N . TRP A 1 342 ? -53.505 -29.216 177.036 1.00 48.16 342 TRP A N 1
ATOM 2533 C CA . TRP A 1 342 ? -52.594 -30.223 177.581 1.00 48.16 342 TRP A CA 1
ATOM 2534 C C . TRP A 1 342 ? -52.044 -29.719 178.922 1.00 48.16 342 TRP A C 1
ATOM 2536 O O . TRP A 1 342 ? -50.963 -29.134 178.984 1.00 48.16 342 TRP A O 1
ATOM 2546 N N . LYS A 1 343 ? -52.784 -29.899 180.020 1.00 51.03 343 LYS A N 1
ATOM 2547 C CA . LYS A 1 343 ? -52.179 -29.786 181.352 1.00 51.03 343 LYS A CA 1
ATOM 2548 C C . LYS A 1 343 ? -51.403 -31.085 181.588 1.00 51.03 343 LYS A C 1
ATOM 2550 O O . LYS A 1 343 ? -52.013 -32.145 181.647 1.00 51.03 343 LYS A O 1
ATOM 2555 N N . SER A 1 344 ? -50.072 -30.975 181.599 1.00 43.84 344 SER A N 1
ATOM 2556 C CA . SER A 1 344 ? -49.054 -32.002 181.904 1.00 43.84 344 SER A CA 1
ATOM 2557 C C . SER A 1 344 ? -49.577 -33.228 182.664 1.00 43.84 344 SER A C 1
ATOM 2559 O O . SER A 1 344 ? -50.261 -33.023 183.663 1.00 43.84 344 SER A O 1
ATOM 2561 N N . GLU A 1 345 ? -49.203 -34.448 182.237 1.00 49.62 345 GLU A N 1
ATOM 2562 C CA . GLU A 1 345 ? -49.523 -35.744 182.881 1.00 49.62 345 GLU A CA 1
ATOM 2563 C C . GLU A 1 345 ? -49.851 -35.605 184.377 1.00 49.62 345 GLU A C 1
ATOM 2565 O O . GLU A 1 345 ? -48.963 -35.491 185.223 1.00 49.62 345 GLU A O 1
ATOM 2570 N N . VAL A 1 346 ? -51.142 -35.597 184.720 1.00 46.97 346 VAL A N 1
ATOM 2571 C CA . VAL A 1 346 ? -51.563 -35.605 186.121 1.00 46.97 346 VAL A CA 1
ATOM 2572 C C . VAL A 1 346 ? -51.614 -37.061 186.558 1.00 46.97 346 VAL A C 1
ATOM 2574 O O . VAL A 1 346 ? -52.559 -37.789 186.261 1.00 46.97 346 VAL A O 1
ATOM 2577 N N . TYR A 1 347 ? -50.559 -37.504 187.235 1.00 49.66 347 TYR A N 1
ATOM 2578 C CA . TYR A 1 347 ? -50.469 -38.848 187.789 1.00 49.66 347 TYR A CA 1
ATOM 2579 C C . TYR A 1 347 ? -51.308 -38.947 189.072 1.00 49.66 347 TYR A C 1
ATOM 2581 O O . TYR A 1 347 ? -50.902 -38.473 190.133 1.00 49.66 347 TYR A O 1
ATOM 2589 N N . ILE A 1 348 ? -52.500 -39.539 188.978 1.00 53.00 348 ILE A N 1
ATOM 2590 C CA . ILE A 1 348 ? -53.449 -39.634 190.098 1.00 53.00 348 ILE A CA 1
ATOM 2591 C C . ILE A 1 348 ? -53.315 -41.008 190.755 1.00 53.00 348 ILE A C 1
ATOM 2593 O O . ILE 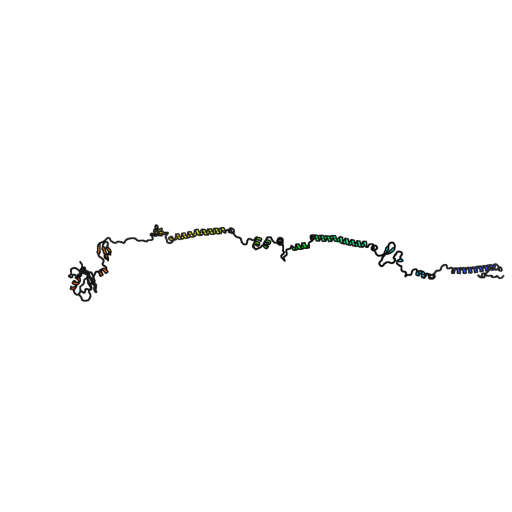A 1 348 ? -53.683 -42.023 190.167 1.00 53.00 348 ILE A O 1
ATOM 2597 N N . LYS A 1 349 ? -52.779 -41.042 191.980 1.00 49.47 349 LYS A N 1
ATOM 2598 C CA . LYS A 1 349 ? -52.509 -42.294 192.707 1.00 49.47 349 LYS A CA 1
ATOM 2599 C C . LYS A 1 349 ? -53.649 -42.739 193.622 1.00 49.47 349 LYS A C 1
ATOM 2601 O O . LYS A 1 349 ? -53.810 -43.938 193.816 1.00 49.47 349 LYS A O 1
ATOM 2606 N N . ASN A 1 350 ? -54.439 -41.807 194.163 1.00 51.31 350 ASN A N 1
ATOM 2607 C CA . ASN A 1 350 ? -55.556 -42.111 195.059 1.00 51.31 350 ASN A CA 1
ATOM 2608 C C . ASN A 1 350 ? -56.855 -41.401 194.629 1.00 51.31 350 ASN A C 1
ATOM 2610 O O . ASN A 1 350 ? -56.803 -40.275 194.132 1.00 51.31 350 ASN A O 1
ATOM 2614 N N . PRO A 1 351 ? -58.037 -42.013 194.853 1.00 52.47 351 PRO A N 1
ATOM 2615 C CA . PRO A 1 351 ? -59.327 -41.466 194.410 1.00 52.47 351 PRO A CA 1
ATOM 2616 C C . PRO A 1 351 ? -59.675 -40.085 194.987 1.00 52.47 351 PRO A C 1
ATOM 2618 O O . PRO A 1 351 ? -60.405 -39.323 194.359 1.00 52.47 351 PRO A O 1
ATOM 2621 N N . SER A 1 352 ? -59.151 -39.740 196.167 1.00 51.03 352 SER A N 1
ATOM 2622 C CA . SER A 1 352 ? -59.406 -38.460 196.842 1.00 51.03 352 SER A CA 1
ATOM 2623 C C . SER A 1 352 ? -58.736 -37.254 196.172 1.00 51.03 352 SER A C 1
ATOM 2625 O O . SER A 1 352 ? -59.198 -36.130 196.354 1.00 51.03 352 SER A O 1
ATOM 2627 N N . ASP A 1 353 ? -57.697 -37.469 195.359 1.00 51.78 353 ASP A N 1
ATOM 2628 C CA . ASP A 1 353 ? -56.935 -36.384 194.723 1.00 51.78 353 ASP A CA 1
ATOM 2629 C C . ASP A 1 353 ? -57.642 -35.827 193.476 1.00 51.78 353 ASP A C 1
ATOM 2631 O O . ASP A 1 353 ? -57.396 -34.687 193.074 1.00 51.78 353 ASP A O 1
ATOM 2635 N N . PHE A 1 354 ? -58.593 -36.580 192.907 1.00 56.09 354 PHE A N 1
ATOM 2636 C CA . PHE A 1 354 ? -59.380 -36.181 191.733 1.00 56.09 354 PHE A CA 1
ATOM 2637 C C . PHE A 1 354 ? -60.205 -34.905 191.982 1.00 56.09 354 PHE A C 1
ATOM 2639 O O . PHE A 1 354 ? -60.383 -34.088 191.077 1.00 56.09 354 PHE A O 1
ATOM 2646 N N . ALA A 1 355 ? -60.655 -34.690 193.224 1.00 51.44 355 ALA A N 1
ATOM 2647 C CA . ALA A 1 355 ? -61.396 -33.492 193.617 1.00 51.44 355 ALA A CA 1
ATOM 2648 C C . ALA A 1 355 ? -60.538 -32.212 193.540 1.00 51.44 355 ALA A C 1
ATOM 2650 O O . ALA A 1 355 ? -61.059 -31.145 193.221 1.00 51.44 355 ALA A O 1
ATOM 2651 N N . SER A 1 356 ? -59.220 -32.313 193.765 1.00 51.06 356 SER A N 1
ATOM 2652 C CA . SER A 1 356 ? -58.287 -31.174 193.714 1.00 51.06 356 SER A CA 1
ATOM 2653 C C . SER A 1 356 ? -57.900 -30.762 192.285 1.00 51.06 356 SER A C 1
ATOM 2655 O O . SER A 1 356 ? -57.669 -29.582 192.022 1.00 51.06 356 SER A O 1
ATOM 2657 N N . VAL A 1 357 ? -57.894 -31.714 191.341 1.00 56.12 357 VAL A N 1
ATOM 2658 C CA . VAL A 1 357 ? -57.597 -31.468 189.916 1.00 56.12 357 VAL A CA 1
ATOM 2659 C C . VAL A 1 357 ? -58.762 -30.739 189.239 1.00 56.12 357 VAL A C 1
ATOM 2661 O O . VAL A 1 357 ? -58.545 -29.866 188.400 1.00 56.12 357 VAL A O 1
ATOM 2664 N N . LEU A 1 358 ? -59.999 -31.038 189.653 1.00 54.09 358 LEU A N 1
ATOM 2665 C CA . LEU A 1 358 ? -61.211 -30.383 189.149 1.00 54.09 358 LEU A CA 1
ATOM 2666 C C . LEU A 1 358 ? -61.502 -29.020 189.813 1.00 54.09 358 LEU A C 1
ATOM 2668 O O . LEU A 1 358 ? -62.210 -28.206 189.225 1.00 54.09 358 LEU A O 1
ATOM 2672 N N . ALA A 1 359 ? -60.943 -28.732 190.997 1.00 51.12 359 ALA A N 1
ATOM 2673 C CA . ALA A 1 359 ? -61.210 -27.500 191.757 1.00 51.12 359 ALA A CA 1
ATOM 2674 C C . ALA A 1 359 ? -60.653 -26.206 191.118 1.00 51.12 359 ALA A C 1
ATOM 2676 O O . ALA A 1 359 ? -61.101 -25.120 191.473 1.00 51.12 359 ALA A O 1
ATOM 2677 N N . ASN A 1 360 ? -59.733 -26.311 190.148 1.00 49.41 360 ASN A N 1
ATOM 2678 C CA . ASN A 1 360 ? -59.213 -25.182 189.353 1.00 49.41 360 ASN A CA 1
ATOM 2679 C C . ASN A 1 360 ? -59.776 -25.140 187.913 1.00 49.41 360 ASN A C 1
ATOM 2681 O O . ASN A 1 360 ? -59.202 -24.491 187.035 1.00 49.41 360 ASN A O 1
ATOM 2685 N N . ALA A 1 361 ? -60.849 -25.888 187.631 1.00 51.59 361 ALA A N 1
ATOM 2686 C CA . ALA A 1 361 ? -61.512 -25.935 186.327 1.00 51.59 361 ALA A CA 1
ATOM 2687 C C . ALA A 1 361 ? -62.833 -25.145 186.368 1.00 51.59 361 ALA A C 1
ATOM 2689 O O . ALA A 1 361 ? -63.921 -25.698 186.221 1.00 51.59 361 ALA A O 1
ATOM 2690 N N . ASN A 1 362 ? -62.743 -23.843 186.635 1.00 47.66 362 ASN A N 1
ATOM 2691 C CA . ASN A 1 362 ? -63.899 -22.998 186.939 1.00 47.66 362 ASN A CA 1
ATOM 2692 C C . ASN A 1 362 ? -64.716 -22.595 185.703 1.00 47.66 362 ASN A C 1
ATOM 2694 O O . ASN A 1 362 ? -65.831 -22.117 185.870 1.00 47.66 362 ASN A O 1
ATOM 2698 N N . GLU A 1 363 ? -64.227 -22.791 184.478 1.00 47.28 363 GLU A N 1
ATOM 2699 C CA . GLU A 1 363 ? -64.957 -22.409 183.265 1.00 47.28 363 GLU A CA 1
ATOM 2700 C C . GLU A 1 363 ? -64.769 -23.491 182.197 1.00 47.28 363 GLU A C 1
ATOM 2702 O O . GLU A 1 363 ? -63.737 -23.578 181.543 1.00 47.28 363 GLU A O 1
ATOM 2707 N N . VAL A 1 364 ? -65.767 -24.376 182.080 1.00 53.59 364 VAL A N 1
ATOM 2708 C CA . VAL A 1 364 ? -65.905 -25.364 180.990 1.00 53.59 364 VAL A CA 1
ATOM 2709 C C . VAL A 1 364 ? -64.647 -26.231 180.783 1.00 53.59 364 VAL A C 1
ATOM 2711 O O . VAL A 1 364 ? -64.146 -26.413 179.677 1.00 53.59 364 VAL A O 1
ATOM 2714 N N . GLY A 1 365 ? -64.106 -26.780 181.872 1.00 52.66 365 GLY A N 1
ATOM 2715 C CA . GLY A 1 365 ? -62.893 -27.592 181.818 1.00 52.66 365 GLY A CA 1
ATOM 2716 C C . GLY A 1 365 ? -63.176 -29.023 181.385 1.00 52.66 365 GLY A C 1
ATOM 2717 O O . GLY A 1 365 ? -63.451 -29.871 182.230 1.00 52.66 365 GLY A O 1
ATOM 2718 N N . ALA A 1 366 ? -63.086 -29.310 180.088 1.00 52.25 366 ALA A N 1
ATOM 2719 C CA . ALA A 1 366 ? -62.934 -30.690 179.658 1.00 52.25 366 ALA A CA 1
ATOM 2720 C C . ALA A 1 366 ? -61.510 -31.159 179.971 1.00 52.25 366 ALA A C 1
ATOM 2722 O O . ALA A 1 366 ? -60.534 -30.490 179.628 1.00 52.25 366 ALA A O 1
ATOM 2723 N N . VAL A 1 367 ? -61.396 -32.289 180.661 1.00 49.75 367 VAL A N 1
ATOM 2724 C CA . VAL A 1 367 ? -60.109 -32.828 181.108 1.00 49.75 367 VAL A CA 1
ATOM 2725 C C . VAL A 1 367 ? -59.758 -34.018 180.233 1.00 49.75 367 VAL A C 1
ATOM 2727 O O . VAL A 1 367 ? -60.509 -34.990 180.182 1.00 49.75 367 VAL A O 1
ATOM 2730 N N . MET A 1 368 ? -58.615 -33.926 179.557 1.00 52.41 368 MET A N 1
ATOM 2731 C CA . MET A 1 368 ? -57.958 -35.063 178.922 1.00 52.41 368 MET A CA 1
ATOM 2732 C C . MET A 1 368 ? -57.102 -35.753 179.982 1.00 52.41 368 MET A C 1
ATOM 2734 O O . MET A 1 368 ? -56.250 -35.109 180.591 1.00 52.41 368 MET A O 1
ATOM 2738 N N . PHE A 1 369 ? -57.323 -37.042 180.228 1.00 51.88 369 PHE A N 1
ATOM 2739 C CA . PHE A 1 369 ? -56.488 -37.829 181.138 1.00 51.88 369 PHE A CA 1
ATOM 2740 C C . PHE A 1 369 ? -55.764 -38.952 180.405 1.00 51.88 369 PHE A C 1
ATOM 2742 O O . PHE A 1 369 ? -56.265 -39.516 179.432 1.00 51.88 369 PHE A O 1
ATOM 2749 N N . THR A 1 370 ? -54.583 -39.289 180.911 1.00 47.72 370 THR A N 1
ATOM 2750 C CA . THR A 1 370 ? -53.733 -40.379 180.442 1.00 47.72 370 THR A CA 1
ATOM 2751 C C . THR A 1 370 ? -53.430 -41.290 181.628 1.00 47.72 370 THR A C 1
ATOM 2753 O O . THR A 1 370 ? -53.075 -40.819 182.705 1.00 47.72 370 THR A O 1
ATOM 2756 N N . THR A 1 371 ? -53.598 -42.603 181.475 1.00 46.44 371 THR A N 1
ATOM 2757 C CA . THR A 1 371 ? -53.153 -43.569 182.486 1.00 46.44 371 THR A CA 1
ATOM 2758 C C . THR A 1 371 ? -51.826 -44.165 182.033 1.00 46.44 371 THR A C 1
ATOM 2760 O O . THR A 1 371 ? -51.753 -44.797 180.980 1.00 46.44 371 THR A O 1
ATOM 2763 N N . THR A 1 372 ? -50.766 -43.976 182.823 1.00 43.38 372 THR A N 1
ATOM 2764 C CA . THR A 1 372 ? -49.452 -44.563 182.534 1.00 43.38 372 THR A CA 1
ATOM 2765 C C . THR A 1 372 ? -49.003 -45.457 183.697 1.00 43.38 372 THR A C 1
ATOM 2767 O O . THR A 1 372 ? -48.837 -45.004 184.826 1.00 43.38 372 THR A O 1
ATOM 2770 N N . ALA A 1 373 ? -48.788 -46.731 183.351 1.00 41.44 373 ALA A N 1
ATOM 2771 C CA . ALA A 1 373 ? -48.116 -47.821 184.066 1.00 41.44 373 ALA A CA 1
ATOM 2772 C C . ALA A 1 373 ? -48.830 -48.560 185.222 1.00 41.44 373 ALA A C 1
ATOM 2774 O O . ALA A 1 373 ? -49.295 -47.997 186.207 1.00 41.44 373 ALA A O 1
ATOM 2775 N N . ALA A 1 374 ? -48.810 -49.890 185.064 1.00 40.38 374 ALA A N 1
ATOM 2776 C CA . ALA A 1 374 ? -48.968 -50.959 186.046 1.00 40.38 374 ALA A CA 1
ATOM 2777 C C . ALA A 1 374 ? -48.962 -50.528 187.525 1.00 40.38 374 ALA A C 1
ATOM 2779 O O . ALA A 1 374 ? -47.930 -50.356 188.167 1.00 40.38 374 ALA A O 1
ATOM 2780 N N . GLY A 1 375 ? -50.166 -50.453 188.064 1.00 43.41 375 GLY A N 1
ATOM 2781 C CA . GLY A 1 375 ? -50.489 -50.349 189.475 1.00 43.41 375 GLY A CA 1
ATOM 2782 C C . GLY A 1 375 ? -52.003 -50.380 189.539 1.00 43.41 375 GLY A C 1
ATOM 2783 O O . GLY A 1 375 ? -52.643 -49.342 189.609 1.00 43.41 375 GLY A O 1
ATOM 2784 N N . SER A 1 376 ? -52.564 -51.566 189.318 1.00 39.09 376 SER A N 1
ATOM 2785 C CA . SER A 1 376 ? -53.981 -51.840 189.081 1.00 39.09 376 SER A CA 1
ATOM 2786 C C . SER A 1 376 ? -54.929 -51.101 190.037 1.00 39.09 376 SER A C 1
ATOM 2788 O O . SER A 1 376 ? -55.215 -51.587 191.128 1.00 39.09 376 SER A O 1
ATOM 2790 N N . ALA A 1 377 ? -55.492 -49.982 189.583 1.00 36.31 377 ALA A N 1
ATOM 2791 C CA . ALA A 1 377 ? -56.794 -49.497 190.020 1.00 36.31 377 ALA A CA 1
ATOM 2792 C C . ALA A 1 377 ? -57.746 -49.627 188.825 1.00 36.31 377 ALA A C 1
ATOM 2794 O O . ALA A 1 377 ? -57.760 -48.807 187.908 1.00 36.31 377 ALA A O 1
ATOM 2795 N N . ALA A 1 378 ? -58.483 -50.735 188.798 1.00 39.81 378 ALA A N 1
ATOM 2796 C CA . ALA A 1 378 ? -59.512 -51.003 187.811 1.00 39.81 378 ALA A CA 1
ATOM 2797 C C . ALA A 1 378 ? -60.689 -50.030 188.007 1.00 39.81 378 ALA A C 1
ATOM 2799 O O . ALA A 1 378 ? -61.520 -50.236 188.887 1.00 39.81 378 ALA A O 1
ATOM 2800 N N . TYR A 1 379 ? -60.787 -48.988 187.178 1.00 48.53 379 TYR A N 1
ATOM 2801 C CA . TYR A 1 379 ? -62.058 -48.294 186.959 1.00 48.53 379 TYR A CA 1
ATOM 2802 C C . TYR A 1 379 ? -62.811 -49.047 185.856 1.00 48.53 379 TYR A C 1
ATOM 2804 O O . TYR A 1 379 ? -62.472 -48.961 184.677 1.00 48.53 379 TYR A O 1
ATOM 2812 N N . GLY A 1 380 ? -63.775 -49.875 186.268 1.00 44.78 380 GLY A N 1
ATOM 2813 C CA . GLY A 1 380 ? -64.552 -50.746 185.388 1.00 44.78 380 GLY A CA 1
ATOM 2814 C C . GLY A 1 380 ? -65.281 -49.992 184.268 1.00 44.78 380 GLY A C 1
ATOM 2815 O O . GLY A 1 380 ? -65.935 -48.986 184.512 1.00 44.78 380 GLY A O 1
ATOM 2816 N N . THR A 1 381 ? -65.145 -50.507 183.042 1.00 47.53 381 THR A N 1
ATOM 2817 C CA . THR A 1 381 ? -66.053 -50.375 181.880 1.00 47.53 381 THR A CA 1
ATOM 2818 C C . THR A 1 381 ? -66.944 -49.121 181.818 1.00 47.53 381 THR A C 1
ATOM 2820 O O . THR A 1 381 ? -68.136 -49.183 182.110 1.00 47.53 381 THR A O 1
ATOM 2823 N N . LEU A 1 382 ? -66.387 -48.002 181.345 1.00 52.56 382 LEU A N 1
ATOM 2824 C CA . LEU A 1 382 ? -67.134 -46.803 180.935 1.00 52.56 382 LEU A CA 1
ATOM 2825 C C . LEU A 1 382 ? -67.082 -46.658 179.397 1.00 52.56 382 LEU A C 1
ATOM 2827 O O . LEU A 1 382 ? -66.006 -46.739 178.802 1.00 52.56 382 LEU A O 1
ATOM 2831 N N . TYR A 1 383 ? -68.236 -46.447 178.751 1.00 56.38 383 TYR A N 1
ATOM 2832 C CA . TYR A 1 383 ? -68.383 -46.233 177.298 1.00 56.38 383 TYR A CA 1
ATOM 2833 C C . TYR A 1 383 ? -68.767 -44.774 176.996 1.00 56.38 383 TYR A C 1
ATOM 2835 O O . TYR A 1 383 ? -69.241 -44.063 177.880 1.00 56.38 383 TYR A O 1
ATOM 2843 N N . ALA A 1 384 ? -68.604 -44.314 175.748 1.00 56.97 384 ALA A N 1
ATOM 2844 C CA . ALA A 1 384 ? -69.074 -42.984 175.348 1.00 56.97 384 ALA A CA 1
ATOM 2845 C C . ALA A 1 384 ? -70.557 -42.800 175.735 1.00 56.97 384 ALA A C 1
ATOM 2847 O O . ALA A 1 384 ? -71.398 -43.642 175.421 1.00 56.97 384 ALA A O 1
ATOM 2848 N N . GLY A 1 385 ? -70.859 -41.722 176.464 1.00 55.72 385 GLY A N 1
ATOM 2849 C CA . GLY A 1 385 ? -72.184 -41.412 177.002 1.00 55.72 385 GLY A CA 1
ATOM 2850 C C . GLY A 1 385 ? -72.422 -41.764 178.479 1.00 55.72 385 GLY A C 1
ATOM 2851 O O . GLY A 1 385 ? -73.419 -41.288 179.027 1.00 55.72 385 GLY A O 1
ATOM 2852 N N . SER A 1 386 ? -71.539 -42.524 179.144 1.00 56.19 386 SER A N 1
ATOM 2853 C CA . SER A 1 386 ? -71.673 -42.854 180.576 1.00 56.19 386 SER A CA 1
ATOM 2854 C C . SER A 1 386 ? -71.426 -41.644 181.487 1.00 56.19 386 SER A C 1
ATOM 2856 O O . SER A 1 386 ? -70.535 -40.833 181.215 1.00 56.19 386 SER A O 1
ATOM 2858 N N . SER A 1 387 ? -72.196 -41.540 182.576 1.00 57.97 387 SER A N 1
ATOM 2859 C CA . SER A 1 387 ? -72.159 -40.427 183.533 1.00 57.97 387 SER A CA 1
ATOM 2860 C C . SER A 1 387 ? -71.343 -40.740 184.788 1.00 57.97 387 SER A C 1
ATOM 2862 O O . SER A 1 387 ? -71.539 -41.796 185.389 1.00 57.97 387 SER A O 1
ATOM 2864 N N . LEU A 1 388 ? -70.507 -39.798 185.234 1.00 55.50 388 LEU A N 1
ATOM 2865 C CA . LEU A 1 388 ? -69.797 -39.870 186.517 1.00 55.50 388 LEU A CA 1
ATOM 2866 C C . LEU A 1 388 ? -70.380 -38.836 187.496 1.00 55.50 388 LEU A C 1
ATOM 2868 O O . LEU A 1 388 ? -70.516 -37.664 187.143 1.00 55.50 388 LEU A O 1
ATOM 2872 N N . ALA A 1 389 ? -70.721 -39.260 188.716 1.00 52.66 389 ALA A N 1
ATOM 2873 C CA . ALA A 1 389 ? -71.238 -38.391 189.774 1.00 52.66 389 ALA A CA 1
ATOM 2874 C C . ALA A 1 389 ? -70.269 -38.410 190.963 1.00 52.66 389 ALA A C 1
ATOM 2876 O O . ALA A 1 389 ? -70.268 -39.353 191.749 1.00 52.66 389 ALA A O 1
ATOM 2877 N N . ALA A 1 390 ? -69.421 -37.391 191.086 1.00 50.84 390 ALA A N 1
ATOM 2878 C CA . ALA A 1 390 ? -68.465 -37.284 192.186 1.00 50.84 390 ALA A CA 1
ATOM 2879 C C . ALA A 1 390 ? -68.474 -35.863 192.757 1.00 50.84 390 ALA A C 1
ATOM 2881 O O . ALA A 1 390 ? -67.832 -34.983 192.199 1.00 50.84 390 ALA A O 1
ATOM 2882 N N . GLY A 1 391 ? -69.223 -35.656 193.849 1.00 49.00 391 GLY A N 1
ATOM 2883 C CA . GLY A 1 391 ? -69.015 -34.627 194.889 1.00 49.00 391 GLY A CA 1
ATOM 2884 C C . GLY A 1 391 ? -68.956 -33.132 194.523 1.00 49.00 391 GLY A C 1
ATOM 2885 O O . GLY A 1 391 ? -68.974 -32.305 195.427 1.00 49.00 391 GLY A O 1
ATOM 2886 N N . LEU A 1 392 ? -68.908 -32.760 193.246 1.00 48.75 392 LEU A N 1
ATOM 2887 C CA . LEU A 1 392 ? -68.720 -31.406 192.727 1.00 48.75 392 LEU A CA 1
ATOM 2888 C C . LEU A 1 392 ? -69.826 -31.173 191.686 1.00 48.75 392 LEU A C 1
ATOM 2890 O O . LEU A 1 392 ? -69.722 -31.642 190.557 1.00 48.75 392 LEU A O 1
ATOM 2894 N N . GLY A 1 393 ? -70.933 -30.548 192.106 1.00 50.06 393 GLY A N 1
ATOM 2895 C CA . GLY A 1 393 ? -72.243 -30.561 191.431 1.00 50.06 393 GLY A CA 1
ATOM 2896 C C . GLY A 1 393 ? -72.242 -30.533 189.891 1.00 50.06 393 GLY A C 1
ATOM 2897 O O . GLY A 1 393 ? -71.655 -29.649 189.271 1.00 50.06 393 GLY A O 1
ATOM 2898 N N . GLY A 1 394 ? -72.974 -31.464 189.272 1.00 58.56 394 GLY A N 1
ATOM 2899 C CA . GLY A 1 394 ? -73.195 -31.563 187.820 1.00 58.56 394 GLY A CA 1
ATOM 2900 C C . GLY A 1 394 ? -72.881 -32.953 187.255 1.00 58.56 394 GLY A C 1
ATOM 2901 O O . GLY A 1 394 ? -72.067 -33.689 187.811 1.00 58.56 394 GLY A O 1
ATOM 2902 N N . THR A 1 395 ? -73.534 -33.331 186.152 1.00 59.81 395 THR A N 1
ATOM 2903 C CA . THR A 1 395 ? -73.295 -34.615 185.474 1.00 59.81 395 THR A CA 1
ATOM 2904 C C . THR A 1 395 ? -72.207 -34.459 184.414 1.00 59.81 395 THR A C 1
ATOM 2906 O O . THR A 1 395 ? -72.348 -33.693 183.463 1.00 59.81 395 THR A O 1
ATOM 2909 N N . TRP A 1 396 ? -71.122 -35.218 184.543 1.00 64.06 396 TRP A N 1
ATOM 2910 C CA . TRP A 1 396 ? -70.057 -35.260 183.540 1.00 64.06 396 TRP A CA 1
ATOM 2911 C C . TRP A 1 396 ? -70.255 -36.458 182.613 1.00 64.06 396 TRP A C 1
ATOM 2913 O O . TRP A 1 396 ? -70.478 -37.569 183.100 1.00 64.06 396 TRP A O 1
ATOM 2923 N N . ARG A 1 397 ? -70.178 -36.247 181.289 1.00 62.00 397 ARG A N 1
ATOM 2924 C CA . ARG A 1 397 ? -70.285 -37.316 180.280 1.00 62.00 397 ARG A CA 1
ATOM 2925 C C . ARG A 1 397 ? -68.968 -37.544 179.552 1.00 62.00 397 ARG A C 1
ATOM 2927 O O . ARG A 1 397 ? -68.324 -36.598 179.101 1.00 62.00 397 ARG A O 1
ATOM 2934 N N . CYS A 1 398 ? -68.624 -38.819 179.389 1.00 61.62 398 CYS A N 1
ATOM 2935 C CA . CYS A 1 398 ? -67.530 -39.246 178.524 1.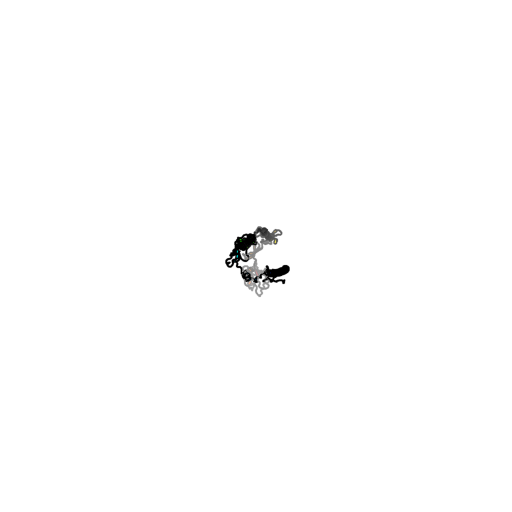00 61.62 398 CYS A CA 1
ATOM 2936 C C . CYS A 1 398 ? -67.934 -39.088 177.051 1.00 61.62 398 CYS A C 1
ATOM 2938 O O . CYS A 1 398 ? -68.916 -39.695 176.623 1.00 61.62 398 CYS A O 1
ATOM 2940 N N . MET A 1 399 ? -67.186 -38.309 176.272 1.00 62.75 399 MET A N 1
ATOM 2941 C CA . MET A 1 399 ? -67.420 -38.106 174.834 1.00 62.75 399 MET A CA 1
ATOM 2942 C C . MET A 1 399 ? -66.604 -39.078 173.960 1.00 62.75 399 MET A C 1
ATOM 2944 O O . MET A 1 399 ? -66.770 -39.107 172.745 1.00 62.75 399 MET A O 1
ATOM 2948 N N . SER A 1 400 ? -65.727 -39.890 174.559 1.00 58.91 400 SER A N 1
ATOM 2949 C CA . SER A 1 400 ? -64.756 -40.742 173.854 1.00 58.91 400 SER A CA 1
ATOM 2950 C C . SER A 1 400 ? -64.775 -42.196 174.342 1.00 58.91 400 SER A C 1
ATOM 2952 O O . SER A 1 400 ? -65.092 -42.480 175.492 1.00 58.91 400 SER A O 1
ATOM 2954 N N . ARG A 1 401 ? -64.397 -43.154 173.491 1.00 54.28 401 ARG A N 1
ATOM 2955 C CA . ARG A 1 401 ? -64.298 -44.581 173.851 1.00 54.28 401 ARG A CA 1
ATOM 2956 C C . ARG A 1 401 ? -62.945 -44.886 174.514 1.00 54.28 401 ARG A C 1
ATOM 2958 O O . ARG A 1 401 ? -61.917 -44.492 173.978 1.00 54.28 401 ARG A O 1
ATOM 2965 N N . SER A 1 402 ? -62.941 -45.620 175.632 1.00 52.50 402 SER A N 1
ATOM 2966 C CA . SER A 1 402 ? -61.701 -46.082 176.286 1.00 52.50 402 SER A CA 1
ATOM 2967 C C . SER A 1 402 ? -60.945 -47.110 175.414 1.00 52.50 402 SER A C 1
ATOM 2969 O O . SER A 1 402 ? -61.599 -48.001 174.855 1.00 52.50 402 SER A O 1
ATOM 2971 N N . PRO A 1 403 ? -59.606 -47.024 175.268 1.00 50.62 403 PRO A N 1
ATOM 2972 C CA . PRO A 1 403 ? -58.807 -48.019 174.549 1.00 50.62 403 PRO A CA 1
ATOM 2973 C C . PRO A 1 403 ? -58.636 -49.318 175.357 1.00 50.62 403 PRO A C 1
ATOM 2975 O O . PRO A 1 403 ? -58.487 -49.301 176.575 1.00 50.62 403 PRO A O 1
ATOM 2978 N N . THR A 1 404 ? -58.603 -50.467 174.675 1.00 50.88 404 THR A N 1
ATOM 2979 C CA . THR A 1 404 ? -58.377 -51.794 175.287 1.00 50.88 404 THR A CA 1
ATOM 2980 C C . THR A 1 404 ? -56.914 -52.051 175.683 1.00 50.88 404 THR A C 1
ATOM 2982 O O . THR A 1 404 ? -56.651 -52.951 176.474 1.00 50.88 404 THR A O 1
ATOM 2985 N N . SER A 1 405 ? -55.965 -51.254 175.179 1.00 46.97 405 SER A N 1
ATOM 2986 C CA . SER A 1 405 ? -54.576 -51.168 175.657 1.00 46.97 405 SER A CA 1
ATOM 2987 C C . SER A 1 405 ? -53.901 -49.917 175.082 1.00 46.97 405 SER A C 1
ATOM 2989 O O . SER A 1 405 ? -54.017 -49.678 173.880 1.00 46.97 405 SER A O 1
ATOM 2991 N N . GLY A 1 406 ? -53.164 -49.166 175.905 1.00 51.50 406 GLY A N 1
ATOM 2992 C CA . GLY A 1 406 ? -52.392 -47.985 175.491 1.00 51.50 406 GLY A CA 1
ATOM 2993 C C . GLY A 1 406 ? -52.973 -46.643 175.956 1.00 51.50 406 GLY A C 1
ATOM 2994 O O . GLY A 1 406 ? -54.124 -46.552 176.379 1.00 51.50 406 GLY A O 1
ATOM 2995 N N . THR A 1 407 ? -52.142 -45.601 175.888 1.00 49.66 407 THR A N 1
ATOM 2996 C CA . THR A 1 407 ? -52.438 -44.237 176.341 1.00 49.66 407 THR A CA 1
ATOM 2997 C C . THR A 1 407 ? -53.248 -43.494 175.275 1.00 49.66 407 THR A C 1
ATOM 2999 O O . THR A 1 407 ? -52.675 -42.950 174.336 1.00 49.66 407 THR A O 1
ATOM 3002 N N . VAL A 1 408 ? -54.581 -43.473 175.381 1.00 52.00 408 VAL A N 1
ATOM 3003 C CA . VAL A 1 408 ? -55.424 -42.632 174.509 1.00 52.00 408 VAL A CA 1
ATOM 3004 C C . VAL A 1 408 ? -56.177 -41.632 175.376 1.00 52.00 408 VAL A C 1
ATOM 3006 O O . VAL A 1 408 ? -56.841 -42.052 176.327 1.00 52.00 408 VAL A O 1
ATOM 3009 N N . PRO A 1 409 ? -56.073 -40.325 175.091 1.00 53.44 409 PRO A N 1
ATOM 3010 C CA . PRO A 1 409 ? -56.722 -39.322 175.908 1.00 53.44 409 PRO A CA 1
ATOM 3011 C C . PRO A 1 409 ? -58.237 -39.353 175.682 1.00 53.44 409 PRO A C 1
ATOM 3013 O O . PRO A 1 409 ? -58.715 -39.361 174.547 1.00 53.44 409 PRO A O 1
ATOM 3016 N N . GLY A 1 410 ? -58.989 -39.410 176.780 1.00 55.47 410 GLY A N 1
ATOM 3017 C CA . GLY A 1 410 ? -60.447 -39.365 176.764 1.00 55.47 410 GLY A CA 1
ATOM 3018 C C . GLY A 1 410 ? -60.979 -37.994 177.176 1.00 55.47 410 GLY A C 1
ATOM 3019 O O . GLY A 1 410 ? -60.440 -37.389 178.097 1.00 55.47 410 GLY A O 1
ATOM 3020 N N . LEU A 1 411 ? -62.039 -37.518 176.517 1.00 60.72 411 LEU A N 1
ATOM 3021 C CA . LEU A 1 411 ? -62.644 -36.209 176.772 1.00 60.72 411 LEU A CA 1
ATOM 3022 C C . LEU A 1 411 ? -63.903 -36.358 177.629 1.00 60.72 411 LEU A C 1
ATOM 3024 O O . LEU A 1 411 ? -64.877 -36.985 177.208 1.00 60.72 411 LEU A O 1
ATOM 3028 N N . PHE A 1 412 ? -63.913 -35.730 178.803 1.00 60.25 412 PHE A N 1
ATOM 3029 C CA . PHE A 1 412 ? -65.115 -35.602 179.625 1.00 60.25 412 PHE A CA 1
ATOM 3030 C C . PHE A 1 412 ? -65.597 -34.171 179.598 1.00 60.25 412 PHE A C 1
ATOM 3032 O O . PHE A 1 412 ? -64.830 -33.250 179.862 1.00 60.25 412 PHE A O 1
ATOM 3039 N N . VAL A 1 413 ? -66.877 -33.993 179.301 1.00 61.16 413 VAL A N 1
ATOM 3040 C CA . VAL A 1 413 ? -67.496 -32.673 179.254 1.00 61.16 413 VAL A CA 1
ATOM 3041 C C . VAL A 1 413 ? -68.611 -32.635 180.283 1.00 61.16 413 VAL A C 1
ATOM 3043 O O . VAL A 1 413 ? -69.390 -33.585 180.422 1.00 61.16 413 VAL A O 1
ATOM 3046 N N . ARG A 1 414 ? -68.672 -31.537 181.031 1.00 57.38 414 ARG A N 1
ATOM 3047 C CA . ARG A 1 414 ? -69.789 -31.257 181.925 1.00 57.38 414 ARG A CA 1
ATOM 3048 C C . ARG A 1 414 ? -70.999 -30.977 181.056 1.00 57.38 414 ARG A C 1
ATOM 3050 O O . ARG A 1 414 ? -70.972 -30.061 180.239 1.00 57.38 414 ARG A O 1
ATOM 3057 N N . VAL A 1 415 ? -72.035 -31.782 181.206 1.00 58.59 415 VAL A N 1
ATOM 3058 C CA . VAL A 1 415 ? -73.305 -31.500 180.548 1.00 58.59 415 VAL A CA 1
ATOM 3059 C C . VAL A 1 415 ? -74.060 -30.561 181.476 1.00 58.59 415 VAL A C 1
ATOM 3061 O O . VAL A 1 415 ? -74.134 -30.829 182.678 1.00 58.59 415 VAL A O 1
ATOM 3064 N N . ALA A 1 416 ? -74.504 -29.429 180.932 1.00 53.78 416 ALA A N 1
ATOM 3065 C CA . ALA A 1 416 ? -75.406 -28.527 181.637 1.00 53.78 416 ALA A CA 1
ATOM 3066 C C . ALA A 1 416 ? -76.749 -29.215 181.900 1.00 53.78 416 ALA A C 1
ATOM 3068 O O . ALA A 1 416 ? -77.204 -29.964 181.001 1.00 53.78 416 ALA A O 1
#

Mean predicted aligned error: 22.63 Å

Solvent-accessible surface area (backbone atoms only — not comparable to full-atom values): 26150 Å² total; per-residue (Å²): 130,85,78,69,87,48,62,42,92,87,78,69,32,51,47,80,47,94,86,41,56,68,73,60,36,52,54,37,48,51,53,23,54,53,54,49,53,54,55,54,52,54,54,54,53,56,52,56,69,76,58,64,90,75,81,88,79,61,71,83,77,45,84,65,51,65,58,56,58,54,63,77,61,53,89,78,72,74,86,54,70,76,73,37,93,49,39,55,52,90,72,66,60,91,84,45,41,80,40,77,58,87,90,30,34,29,57,37,74,83,51,72,85,78,48,80,63,52,64,62,55,50,48,54,50,51,52,53,50,50,49,54,50,61,66,50,42,58,64,53,52,47,52,51,49,53,51,37,54,76,62,65,66,50,94,53,48,72,58,54,52,51,51,58,56,64,69,54,86,67,91,89,57,90,78,93,69,56,72,68,54,49,54,51,52,42,42,75,74,67,45,45,74,45,55,49,39,37,74,68,30,92,45,76,63,48,27,33,58,38,71,68,48,78,70,97,72,79,88,79,58,68,83,77,44,82,62,51,62,59,53,52,55,50,51,54,52,54,55,56,51,52,73,67,51,58,59,54,53,53,53,52,54,56,67,69,43,63,47,51,76,76,52,21,65,44,77,51,42,57,93,72,35,86,88,38,40,33,36,21,36,50,91,75,62,48,77,46,71,62,86,89,85,89,90,87,84,89,89,85,87,84,91,70,82,51,75,44,83,42,78,37,79,90,76,73,39,43,32,38,26,50,62,89,47,79,75,50,66,60,84,47,73,72,58,52,65,71,72,51,73,86,68,71,89,70,84,79,88,53,84,78,55,58,62,64,69,54,69,77,43,86,73,87,57,51,52,67,52,63,75,82,76,97,70,92,74,85,79,76,91,65,51,57,68,43,75,51,83,70,102,61,92,66,50,31,30,30,74,37,70,71,65,98,74,73,75,60,73,38,46,34,40,74,51,131

Organism: NCBI:txid2666134

pLDDT: mean 77.35, std 15.28, range [36.31, 97.81]

Foldseek 3Di:
DDDDFDADPPQRQTDDDPPDDPVVRVVSVVRNVVSVVVVVVVVVVVVVVVPPVDDDDDPVVDPPSVVVVCVVCPVPDDDDQVNDPQEDEPDQDPQFDFADDPRHTYTDHDDPVRVPCPVVVVVVVVVVVVCVCVVVVVVVVVVVVVVCVVLVVDPPSVVVVVVVVVLDDDDPDDDDDDPVSVVVNCVVVVQDQLNVQLVPQPDPQSNCVSVVHDDPDDDDDCVNDPCSVVVVVVVVVVVVCVVPPDPVVVVVVVVCCVQPVVQWNDWAADVNDPQWTWTAGNPPRDTDTDDDDDDDDDDDDDDAFDFDFDQDPVVRFTWTDRNPDTPDTDDDPVNVVVPQDPPDADADDDPVCVVVVCVPVPDWHWDWHWDDDDDDPDPDDDAFQDWDDDDDDATKTWNDGDDPDDTDTTTITTDD

Radius of gyration: 124.37 Å; Cα contacts (8 Å, |Δi|>4): 333; chains: 1; bounding box: 179×73×353 Å

Nearest PDB structures (foldseek):
  6e7o-assembly2_D  TM=3.277E-01  e=9.695E+00  Homo sapiens
  9ayr-assembly1_A  TM=2.547E-01  e=7.614E+00  Saccharomyces cerevisiae S288C

Sequence (416 aa):
MPVIDDRTAVLDVPKPNAANNLSDDVERLRLMAEKLAVAIHANAQEIALRALLEHAHEIGHITGLLDALNSKSDKTHKHALDDLSDVDAPDPANYHVMVRIGDKWVSAALVLAHITGWEDTVDAKIDGKIAALAGSAPATLDTFAEIAAALGNDPNLATTISTALGHRVRFDEVQSRTAEEKTRAQTNLGGTDVGRAVFEAADKAAARTAIGAVPASHPHPISAITDLQAALDSLVAQVSARALGTDLAWTNGQVASKPNADSISHVGLASGDPNKPYMRQASNSAVLYLQRELGFTAARQGSGNIVTITWDGGRSKVTITIDATYMGDIAFEQWVAANFAWKSEVYIKNPSDFASVLANANEVGAVMFTTTAAGSAAYGTLYAGSSLAAGLGGTWRCMSRSPTSGTVPGLFVRVA